Protein 3FPF (pdb70)

Secondary structure (DSSP, 8-state):
---HHHHHHHHHHHHHGGGTT-GGG--TTTTHHHHHHHHHHHT-TTS-HHHHHHHHH-GGGHHHHHHHHHHHHHHHHHHHHHHHHHHHH-SSHHHHHHTSTTHHHHHHHHHHHHHHTT--TT-EEEEE---SS-HHHHHHHHTT--EEEEEESSHHHHHHHHHHHHHHT--SEEEEES-GGGGGG---SEEEE-TT-S-HHHHHHHHHHH--TT-EEEEEE--GGGGGSSPPPPTGGGTTEEEEEEE---TT---EEEEEEE--/---HHHHHHHHHHHHHHHHHHH-SS--HHHHHHHHHHHHHHHT-TTS-HHHHHHHHS-GGGHHHHHHHHHHHHHHHHHHHHHHHHHHHH-SSHHHHHHTSTTHHHHHHHHHHHHHHTT--TT-EEEEE---SS-HHHHHHHHTT--EEEEEESSHHHHHHHHHHHHHTT--SEEEEES-GGGGGG---SEEEE-TT-S-HHHHHHHHHHH--TT-EEEEEE--GGGGGSSPPPPTGGGTTEEEEEEE---TT---EEEEEEE--

Radius of gyration: 27.32 Å; Cα contacts (8 Å, |Δi|>4): 918; chains: 2; bounding box: 69×38×73 Å

GO terms:
  GO:0042802 identical protein binding (F, IPI)

Foldseek 3Di:
DDDPVLVLLVVLLVVLVVCPPPLLVDDQVVCVVSVVSLLVQLAPPVFDQVNLCVRCVDPVCVSSLVSQQVNQVSSVQVLLQVLLVVLLPDPQNVVSVCVRPCNVLLVVVLVLVCVVLVQAAAFEEEEFAQFLANVSLQCCCVPHNYQYEYEHQDVVSQVSNVSNCVSNVGPRYHYDHRHLLVCQPPDGQEYEYEQPRDDLQVNLVSVLVRDAQRRKYKYKAAGGNLCSHHPGQDPNSNPQKDWDDWDDDHDSHRIIMTIIGGDD/DDDPVLVVLVVLLVVLVVVVVPDPQDDLVVCVVSVVSLLVQLAPPVFDQVNQCVRCVPPVCVSSLVSQQVVLVNSVQVLLQVLLVVLLPDPCNVVSVCVRVCNVLLVVVLVLVCVVQVQAAAFEEEEFAQHLANVNLQCCCPPRNYQYEYEHADVVSLVSNVSSCVSVVGPRYHYHHRHLLCLLVDDGQEYEYEQPRDDLQVNQVSVLVRDAQRRKYKYKFATGNLCSHHPGRDPNSNPQKDWDDWDDDHDSHGIIMTIIGGDD

Sequence (528 aa):
SCYIYWDKIKRIASRLEGMNYHFDEMDTSGVMPLLDEIEEIAHDSTIDFESAKHILDDAEMNHALSLIRKFYVNLGMKLEMEKAQEVIESDSPWETLRSFYFYPRYLELLKNEAALGRFRRGERAVFIGGGPLPLTGILLSHVYGMRVNVVEIEPDIAELSRKVIEGLGVDGVNVITGDETVIDGLEFDVLMVAALAEPKRRVFRNIHRYVDTETRIIYRTYTGMRAILYAPVSDDDITGFRRAGVVLPSGKVNNTSVLVFKCPSCYIYWDKIKRIASRLEGMNYHFDEMDTSGVMPLLDEIEEIAHDSTIDFESAKHILDDAEMNHALSLIRKFYVNLGMKLEMEKAQEVIESDSPWETLRSFYFYPRYLELLKNEAALGRFRRGERAVFIGGGPLPLTGILLSHVYGMRVNVVEIEPDIAELSRKVIEGLGVDGVNVITGDETVIDGLEFDVLMVAALAEPKRRVFRNIHRYVDTETRIIYRTYTGMRAILYAPVSDDDITGFRRAGVVLPSGKVNNTSVLVFKCP

CATH classification: 3.40.50.150

Structure (mmCIF, N/CA/C/O backbone):
data_3FPF
#
_entry.id   3FPF
#
_cell.length_a   64.410
_cell.length_b   68.740
_cell.length_c   146.300
_cell.angle_alpha   90.000
_cell.angle_beta   90.000
_cell.angle_gamma   90.000
#
_symmetry.space_group_name_H-M   'P 21 21 21'
#
loop_
_entity.id
_entity.type
_entity.pdbx_description
1 polymer 'Putative uncharacterized protein'
2 non-polymer 'N-[(3S)-3-{[(3S)-3-amino-3-carboxypropyl]amino}-3-carboxypropyl]-L-glutamic acid'
3 non-polymer "5'-DEOXY-5'-METHYLTHIOADENOSINE"
4 non-polymer 'BROMIDE ION'
5 water water
#
loop_
_atom_site.group_PDB
_atom_site.id
_atom_site.type_symbol
_atom_site.label_atom_id
_atom_site.label_alt_id
_atom_site.label_comp_id
_atom_site.label_asym_id
_atom_site.label_entity_id
_atom_site.label_seq_id
_atom_site.pdbx_PDB_ins_code
_atom_site.Cartn_x
_atom_site.Cartn_y
_atom_site.Cartn_z
_atom_site.occupancy
_atom_site.B_iso_or_equiv
_atom_site.auth_seq_id
_atom_site.auth_comp_id
_atom_site.auth_asym_id
_atom_site.auth_atom_id
_atom_site.pdbx_PDB_model_num
ATOM 1 N N . SER A 1 2 ? -26.159 -6.040 26.777 1.00 27.23 2 SER A N 1
ATOM 2 C CA . SER A 1 2 ? -26.670 -4.651 26.483 1.00 25.60 2 SER A CA 1
ATOM 3 C C . SER A 1 2 ? -28.185 -4.350 26.589 1.00 24.21 2 SER A C 1
ATOM 4 O O . SER A 1 2 ? -29.000 -5.211 26.927 1.00 2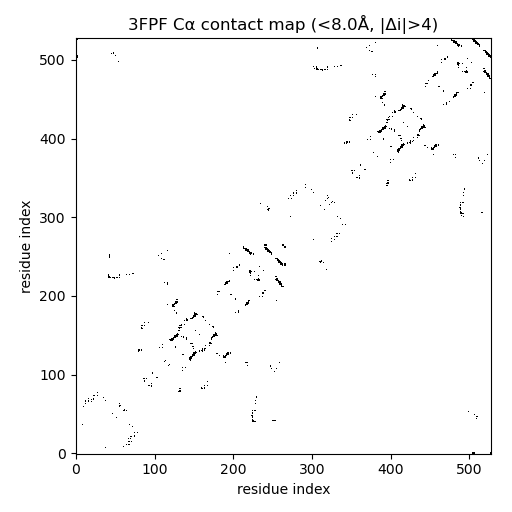3.87 2 SER A O 1
ATOM 7 N N . CYS A 1 3 ? -28.515 -3.090 26.300 1.00 22.17 3 CYS A N 1
ATOM 8 C CA . CYS A 1 3 ? -29.773 -2.469 26.685 1.00 20.66 3 CYS A CA 1
ATOM 9 C C . CYS A 1 3 ? -30.046 -1.218 25.833 1.00 19.42 3 CYS A C 1
ATOM 10 O O . CYS A 1 3 ? -30.434 -0.165 26.345 1.00 19.33 3 CYS A O 1
ATOM 13 N N . TYR A 1 4 ? -29.872 -1.350 24.520 1.00 17.98 4 TYR A N 1
ATOM 14 C CA . TYR A 1 4 ? -30.121 -0.253 23.589 1.00 17.58 4 TYR A CA 1
ATOM 15 C C . TYR A 1 4 ? -31.621 0.003 23.404 1.00 17.52 4 TYR A C 1
ATOM 16 O O . TYR A 1 4 ? -32.413 -0.939 23.256 1.00 17.40 4 TYR A O 1
ATOM 25 N N . ILE A 1 5 ? -32.013 1.271 23.428 1.00 17.72 5 ILE A N 1
ATOM 26 C CA . ILE A 1 5 ? -33.427 1.615 23.239 1.00 18.58 5 ILE A CA 1
ATOM 27 C C . ILE A 1 5 ? -33.969 1.135 21.894 1.00 18.58 5 ILE A C 1
ATOM 28 O O . ILE A 1 5 ? -35.171 0.817 21.772 1.00 19.38 5 ILE A O 1
ATOM 33 N N . TYR A 1 6 ? -33.095 1.080 20.888 1.00 17.49 6 TYR A N 1
ATOM 34 C CA . TYR A 1 6 ? -33.495 0.678 19.543 1.00 18.49 6 TYR A CA 1
ATOM 35 C C . TYR A 1 6 ? -33.894 -0.783 19.452 1.00 17.48 6 TYR A C 1
ATOM 36 O O . TYR A 1 6 ? -34.574 -1.172 18.517 1.00 17.10 6 TYR A O 1
ATOM 45 N N . TRP A 1 7 ? -33.417 -1.601 20.386 1.00 17.30 7 TRP A N 1
ATOM 46 C CA . TRP A 1 7 ? -33.761 -3.025 20.369 1.00 17.66 7 TRP A CA 1
ATOM 47 C C . TRP A 1 7 ? -35.278 -3.176 20.402 1.00 17.06 7 TRP A C 1
ATOM 48 O O . TRP A 1 7 ? -35.866 -3.824 19.514 1.00 16.13 7 TRP A O 1
ATOM 59 N N . ASP A 1 8 ? -35.903 -2.585 21.422 1.00 16.73 8 ASP A N 1
ATOM 60 C CA . ASP A 1 8 ? -37.353 -2.679 21.592 1.00 17.41 8 ASP A CA 1
ATOM 61 C C . ASP A 1 8 ? -38.103 -2.017 20.441 1.00 16.42 8 ASP A C 1
ATOM 62 O O . ASP A 1 8 ? -39.133 -2.528 19.987 1.00 16.65 8 ASP A O 1
ATOM 67 N N . LYS A 1 9 ? -37.598 -0.874 19.972 1.00 15.15 9 LYS A N 1
ATOM 68 C CA . LYS A 1 9 ? -38.228 -0.158 18.864 1.00 14.96 9 LYS A CA 1
ATOM 69 C C . LYS A 1 9 ? -38.308 -1.045 17.632 1.00 14.25 9 LYS A C 1
ATOM 70 O O . LYS A 1 9 ? -39.345 -1.083 16.940 1.00 13.85 9 LYS A O 1
ATOM 76 N N . ILE A 1 10 ? -37.216 -1.756 17.364 1.00 13.34 10 ILE A N 1
ATOM 77 C CA . ILE A 1 10 ? -37.171 -2.666 16.222 1.00 13.03 10 ILE A CA 1
ATOM 78 C C . ILE A 1 10 ? -38.141 -3.831 16.418 1.00 13.25 10 ILE A C 1
ATOM 79 O O . ILE A 1 10 ? -38.858 -4.205 15.482 1.00 12.72 10 ILE A O 1
ATOM 84 N N . LYS A 1 11 ? -38.156 -4.399 17.622 1.00 13.33 11 LYS A N 1
ATOM 85 C CA . LYS A 1 11 ? -39.070 -5.501 17.920 1.00 14.11 11 LYS A CA 1
ATOM 86 C C . LYS A 1 11 ? -40.520 -5.064 17.723 1.00 13.62 11 LYS A C 1
ATOM 87 O O . LYS A 1 11 ? -41.317 -5.824 17.178 1.00 13.55 11 LYS A O 1
ATOM 93 N N . ARG A 1 12 ? -40.845 -3.835 18.136 1.00 13.30 12 ARG A N 1
ATOM 94 C CA . ARG A 1 12 ? -42.206 -3.300 17.991 1.00 13.15 12 ARG A CA 1
ATOM 95 C C . ARG A 1 12 ? -42.596 -3.116 16.523 1.00 12.88 12 ARG A C 1
ATOM 96 O O . ARG A 1 12 ? -43.665 -3.553 16.089 1.00 13.14 12 ARG A O 1
ATOM 104 N N . ILE A 1 13 ? -41.711 -2.511 15.735 1.00 12.47 13 ILE A N 1
ATOM 105 C CA . ILE A 1 13 ? -41.969 -2.397 14.312 1.00 12.67 13 ILE A CA 1
ATOM 106 C C . ILE A 1 13 ? -42.219 -3.773 13.714 1.00 12.72 13 ILE A C 1
ATOM 107 O O . ILE A 1 13 ? -43.212 -3.973 13.006 1.00 13.04 13 ILE A O 1
ATOM 112 N N . ALA A 1 14 ? -41.322 -4.715 14.018 1.00 12.51 14 ALA A N 1
ATOM 113 C CA . ALA A 1 14 ? -41.405 -6.086 13.510 1.00 13.02 14 ALA A CA 1
ATOM 114 C C . ALA A 1 14 ? -42.737 -6.761 13.845 1.00 12.52 14 ALA A C 1
ATOM 115 O O . ALA A 1 14 ? -43.295 -7.479 13.007 1.00 12.65 14 ALA A O 1
ATOM 117 N N . SER A 1 15 ? -43.264 -6.497 15.045 1.00 12.09 15 SER A N 1
ATOM 118 C CA . SER A 1 15 ? -44.534 -7.118 15.464 1.00 11.97 15 SER A CA 1
ATOM 119 C C . SER A 1 15 ? -45.670 -6.654 14.576 1.00 12.13 15 SER A C 1
ATOM 120 O O . SER A 1 15 ? -46.629 -7.398 14.393 1.00 12.73 15 SER A O 1
ATOM 123 N N . ARG A 1 16 ? -45.538 -5.452 13.989 1.00 11.43 16 ARG A N 1
ATOM 124 C CA . ARG A 1 16 ? -46.580 -4.919 13.112 1.00 11.95 16 ARG A CA 1
ATOM 125 C C . ARG A 1 16 ? -46.341 -5.308 11.650 1.00 12.46 16 ARG A C 1
ATOM 126 O O . ARG A 1 16 ? -47.181 -5.049 10.795 1.00 12.79 16 ARG A O 1
ATOM 134 N N . LEU A 1 17 ? -45.200 -5.956 11.383 1.00 12.13 17 LEU A N 1
ATOM 135 C CA . LEU A 1 17 ? -44.939 -6.581 10.078 1.00 12.17 17 LEU A CA 1
ATOM 136 C C . LEU A 1 17 ? -45.275 -8.085 10.034 1.00 12.04 17 LEU A C 1
ATOM 137 O O . LEU A 1 17 ? -45.449 -8.661 8.946 1.00 12.49 17 LEU A O 1
ATOM 142 N N . GLU A 1 18 ? -45.358 -8.717 11.206 1.00 12.61 18 GLU A N 1
ATOM 143 C CA . GLU A 1 18 ? -45.523 -10.182 11.292 1.00 13.33 18 GLU A CA 1
ATOM 144 C C . GLU A 1 18 ? -46.700 -10.688 10.437 1.00 14.46 18 GLU A C 1
ATOM 145 O O . GLU A 1 18 ? -46.574 -11.696 9.718 1.00 14.42 18 GLU A O 1
ATOM 151 N N . GLY A 1 19 ? -47.827 -9.978 10.522 1.00 15.13 19 GLY A N 1
ATOM 152 C CA . GLY A 1 19 ? -49.076 -10.384 9.868 1.00 17.61 19 GLY A CA 1
ATOM 153 C C . GLY A 1 19 ? -49.098 -10.153 8.365 1.00 19.61 19 GLY A C 1
ATOM 154 O O . GLY A 1 19 ? -50.122 -10.441 7.703 1.00 20.06 19 GLY A O 1
ATOM 155 N N . MET A 1 20 ? -47.984 -9.645 7.830 1.00 20.36 20 MET A N 1
ATOM 156 C CA . MET A 1 20 ? -47.743 -9.532 6.373 1.00 22.89 20 MET A CA 1
ATOM 157 C C . MET A 1 20 ? -46.707 -10.566 5.877 1.00 22.23 20 MET A C 1
ATOM 158 O O . MET A 1 20 ? -46.423 -10.659 4.678 1.00 22.52 20 MET A O 1
ATOM 163 N N . ASN A 1 21 ? -46.115 -11.339 6.788 1.00 21.76 21 ASN A N 1
ATOM 164 C CA . ASN A 1 21 ? -45.043 -12.259 6.370 1.00 22.14 21 ASN A CA 1
ATOM 165 C C . ASN A 1 21 ? -45.480 -13.191 5.241 1.00 22.82 21 ASN A C 1
ATOM 166 O O . ASN A 1 21 ? -46.626 -13.686 5.237 1.00 22.62 21 ASN A O 1
ATOM 171 N N . TYR A 1 22 ? -44.559 -13.407 4.296 1.00 23.43 22 TYR A N 1
ATOM 172 C CA . TYR A 1 22 ? -44.766 -14.255 3.110 1.00 23.73 22 TYR A CA 1
ATOM 173 C C . TYR A 1 22 ? -45.707 -13.630 2.086 1.00 24.54 22 TYR A C 1
ATOM 174 O O . TYR A 1 22 ? -45.979 -14.242 1.046 1.00 24.73 22 TYR A O 1
ATOM 183 N N . HIS A 1 23 ? -46.171 -12.410 2.362 1.00 24.54 23 HIS A N 1
ATOM 184 C CA . HIS A 1 23 ? -47.112 -11.710 1.474 1.00 25.02 23 HIS A CA 1
ATOM 185 C C . HIS A 1 23 ? -46.852 -10.224 1.359 1.00 24.56 23 HIS A C 1
ATOM 186 O O . HIS A 1 23 ? -47.771 -9.456 1.085 1.00 24.10 23 HIS A O 1
ATOM 193 N N . PHE A 1 24 ? -45.590 -9.831 1.559 1.00 24.05 24 PHE A N 1
ATOM 194 C CA . PHE A 1 24 ? -45.192 -8.423 1.469 1.00 23.92 24 PHE A CA 1
ATOM 195 C C . PHE A 1 24 ? -45.354 -7.857 0.067 1.00 25.12 24 PHE A C 1
ATOM 196 O O . PHE A 1 24 ? -45.480 -6.639 -0.094 1.00 24.96 24 PHE A O 1
ATOM 204 N N . ASP A 1 25 ? -45.342 -8.719 -0.949 1.00 26.64 25 ASP A N 1
ATOM 205 C CA . ASP A 1 25 ? -45.542 -8.242 -2.325 1.00 28.11 25 ASP A CA 1
ATOM 206 C C . ASP A 1 25 ? -46.976 -7.741 -2.576 1.00 28.66 25 ASP A C 1
ATOM 207 O O . ASP A 1 25 ? -47.238 -7.059 -3.574 1.00 28.31 25 ASP A O 1
ATOM 212 N N . GLU A 1 26 ? -47.883 -8.068 -1.654 1.00 29.30 26 GLU A N 1
ATOM 213 C CA . GLU A 1 26 ? -49.286 -7.637 -1.728 1.00 30.19 26 GLU A CA 1
ATOM 214 C C . GLU A 1 26 ? -49.535 -6.265 -1.092 1.00 30.52 26 GLU A C 1
ATOM 215 O O . GLU A 1 26 ? -50.665 -5.759 -1.119 1.00 30.52 26 GLU A O 1
ATOM 221 N N . MET A 1 27 ? -48.480 -5.648 -0.551 1.00 30.66 27 MET A N 1
ATOM 222 C CA . MET A 1 27 ? -48.607 -4.350 0.128 1.00 31.55 27 MET A CA 1
ATOM 223 C C . MET A 1 27 ? -49.146 -3.214 -0.740 1.00 30.69 27 MET A C 1
ATOM 224 O O . MET A 1 27 ? -48.923 -3.167 -1.947 1.00 30.67 27 MET A O 1
ATOM 229 N N . ASP A 1 28 ? -49.848 -2.296 -0.087 1.00 30.14 28 ASP A N 1
ATOM 230 C CA . ASP A 1 28 ? -50.243 -1.038 -0.691 1.00 29.38 28 ASP A CA 1
ATOM 231 C C . ASP A 1 28 ? -49.129 -0.020 -0.453 1.00 28.50 28 ASP A C 1
ATOM 232 O O . ASP A 1 28 ? -48.837 0.345 0.687 1.00 27.40 28 ASP A O 1
ATOM 237 N N . THR A 1 29 ? -48.514 0.427 -1.543 1.00 27.46 29 THR A N 1
ATOM 238 C CA . THR A 1 29 ? -47.325 1.275 -1.506 1.00 27.01 29 THR A CA 1
ATOM 239 C C . THR A 1 29 ? -47.485 2.602 -0.731 1.00 26.37 29 THR A C 1
ATOM 240 O O . THR A 1 29 ? -46.705 2.911 0.173 1.00 25.70 29 THR A O 1
ATOM 244 N N . SER A 1 30 ? -48.496 3.382 -1.081 1.00 25.49 30 SER A N 1
ATOM 245 C CA . SER A 1 30 ? -48.744 4.627 -0.380 1.00 25.19 30 SER A CA 1
ATOM 246 C C . SER A 1 30 ? -49.014 4.370 1.119 1.00 24.07 30 SER A C 1
ATOM 247 O O . SER A 1 30 ? -48.481 5.072 1.989 1.00 23.67 30 SER A O 1
ATOM 250 N N . GLY A 1 31 ? -49.813 3.341 1.393 1.00 22.91 31 GLY A N 1
ATOM 251 C CA . GLY A 1 31 ? -50.251 2.998 2.757 1.00 21.95 31 GLY A CA 1
ATOM 252 C C . GLY A 1 31 ? -49.162 2.578 3.720 1.00 20.77 31 GLY A C 1
ATOM 253 O O . GLY A 1 31 ? -49.290 2.768 4.943 1.00 20.78 31 GLY A O 1
ATOM 254 N N . VAL A 1 32 ? -48.091 1.992 3.191 1.00 19.28 32 VAL A N 1
ATOM 255 C CA . VAL A 1 32 ? -47.020 1.505 4.057 1.00 18.33 32 VAL A CA 1
ATOM 256 C C . VAL A 1 32 ? -45.818 2.454 4.149 1.00 17.26 32 VAL A C 1
ATOM 257 O O . VAL A 1 32 ? -44.821 2.138 4.791 1.00 17.59 32 VAL A O 1
ATOM 261 N N . MET A 1 33 ? -45.914 3.626 3.523 1.00 17.43 33 MET A N 1
ATOM 262 C CA . MET A 1 33 ? -44.825 4.587 3.626 1.00 17.08 33 MET A CA 1
ATOM 263 C C . MET A 1 33 ? -44.478 4.958 5.075 1.00 16.79 33 MET A C 1
ATOM 264 O O . MET A 1 33 ? -43.295 5.066 5.402 1.00 16.85 33 MET A O 1
ATOM 269 N N . PRO A 1 34 ? -45.499 5.168 5.946 1.00 17.04 34 PRO A N 1
ATOM 270 C CA . PRO A 1 34 ? -45.163 5.422 7.356 1.00 17.31 34 PRO A CA 1
ATOM 271 C C . PRO A 1 34 ? -44.302 4.342 8.027 1.00 16.42 34 PRO A C 1
ATOM 272 O O . PRO A 1 34 ? -43.470 4.660 8.888 1.00 15.91 34 PRO A O 1
ATOM 276 N N . LEU A 1 35 ? -44.506 3.081 7.650 1.00 15.66 35 LEU A N 1
ATOM 277 C CA . LEU A 1 35 ? -43.658 2.000 8.157 1.00 15.73 35 LEU A CA 1
ATOM 278 C C . LEU A 1 35 ? -42.210 2.148 7.698 1.00 14.99 35 LEU A C 1
ATOM 279 O O . LEU A 1 35 ? -41.281 1.965 8.475 1.00 14.34 35 LEU A O 1
ATOM 284 N N . LEU A 1 36 ? -42.016 2.496 6.425 1.00 15.21 36 LEU A N 1
ATOM 285 C CA . LEU A 1 36 ? -40.674 2.767 5.953 1.00 15.42 36 LEU A CA 1
ATOM 286 C C . LEU A 1 36 ? -40.027 3.901 6.761 1.00 15.62 36 LEU A C 1
ATOM 287 O O . LEU A 1 36 ? -38.852 3.818 7.134 1.00 14.56 36 LEU A O 1
ATOM 292 N N . ASP A 1 37 ? -40.799 4.949 7.056 1.00 16.09 37 ASP A N 1
ATOM 293 C CA . ASP A 1 37 ? -40.295 6.065 7.852 1.00 16.30 37 ASP A CA 1
ATOM 294 C C . ASP A 1 37 ? -39.845 5.607 9.230 1.00 15.44 37 ASP A C 1
ATOM 295 O O . ASP A 1 37 ? -38.813 6.048 9.711 1.00 15.55 37 ASP A O 1
ATOM 300 N N . GLU A 1 38 ? -40.610 4.704 9.851 1.00 15.45 38 GLU A N 1
ATOM 301 C CA . GLU A 1 38 ? -40.264 4.179 11.180 1.00 15.02 38 GLU A CA 1
ATOM 302 C C . GLU A 1 38 ? -38.928 3.459 11.132 1.00 14.64 38 GLU A C 1
ATOM 303 O O . GLU A 1 38 ? -38.073 3.632 11.990 1.00 14.91 38 GLU A O 1
ATOM 309 N N . ILE A 1 39 ? -38.767 2.637 10.102 1.00 14.52 39 ILE A N 1
ATOM 310 C CA . ILE A 1 39 ? -37.567 1.828 9.939 1.00 14.93 39 ILE A CA 1
ATOM 311 C C . ILE A 1 39 ? -36.381 2.733 9.647 1.00 14.87 39 ILE A C 1
ATOM 312 O O . ILE A 1 39 ? -35.334 2.621 10.286 1.00 15.08 39 ILE A O 1
ATOM 317 N N . GLU A 1 40 ? -36.570 3.658 8.710 1.00 15.74 40 GLU A N 1
ATOM 318 C CA . GLU A 1 40 ? -35.505 4.604 8.356 1.00 16.45 40 GLU A CA 1
ATOM 319 C C . GLU A 1 40 ? -35.096 5.570 9.478 1.00 17.12 40 GLU A C 1
ATOM 320 O O . GLU A 1 40 ? -33.934 5.961 9.551 1.00 17.13 40 GLU A O 1
ATOM 326 N N . GLU A 1 41 ? -36.018 5.912 10.374 1.00 17.76 41 GLU A N 1
ATOM 327 C CA . GLU A 1 41 ? -35.650 6.717 11.537 1.00 18.95 41 GLU A CA 1
ATOM 328 C C . GLU A 1 41 ? -34.531 6.058 12.347 1.00 18.76 41 GLU A C 1
ATOM 329 O O . GLU A 1 41 ? -33.625 6.728 12.865 1.00 20.16 41 GLU A O 1
ATOM 335 N N . ILE A 1 42 ? -34.594 4.735 12.451 1.00 17.15 42 ILE A N 1
ATOM 336 C CA . ILE A 1 42 ? -33.573 3.975 13.134 1.00 16.60 42 ILE A CA 1
ATOM 337 C C . ILE A 1 42 ? -32.345 3.813 12.248 1.00 16.26 42 ILE A C 1
ATOM 338 O O . ILE A 1 42 ? -31.234 4.126 12.670 1.00 15.97 42 ILE A O 1
ATOM 343 N N . ALA A 1 43 ? -32.550 3.323 11.024 1.00 16.06 43 ALA A N 1
ATOM 344 C CA . ALA A 1 43 ? -31.445 3.128 10.081 1.00 16.10 43 ALA A CA 1
ATOM 345 C C . ALA A 1 43 ? -30.532 4.350 9.954 1.00 16.05 43 ALA A C 1
ATOM 346 O O . ALA A 1 43 ? -29.305 4.212 9.926 1.00 16.82 43 ALA A O 1
ATOM 348 N N . HIS A 1 44 ? -31.158 5.527 9.862 1.00 16.56 44 HIS A N 1
ATOM 349 C CA . HIS A 1 44 ? -30.491 6.798 9.578 1.00 17.38 44 HIS A CA 1
ATOM 350 C C . HIS A 1 44 ? -30.001 7.551 10.818 1.00 18.51 44 HIS A C 1
ATOM 351 O O . HIS A 1 44 ? -29.427 8.630 10.691 1.00 19.30 44 HIS A O 1
ATOM 358 N N . ASP A 1 45 ? -30.234 6.997 12.003 1.00 19.29 45 ASP A N 1
ATOM 359 C CA . ASP A 1 45 ? -29.814 7.653 13.241 1.00 20.59 45 ASP A CA 1
ATOM 360 C C . ASP A 1 45 ? -28.287 7.678 13.377 1.00 20.64 45 ASP A C 1
ATOM 361 O O . ASP A 1 45 ? -27.667 6.677 13.674 1.00 20.60 45 ASP A O 1
ATOM 366 N N . SER A 1 46 ? -27.685 8.850 13.178 1.00 22.10 46 SER A N 1
ATOM 367 C CA . SER A 1 46 ? -26.226 8.964 13.192 1.00 22.90 46 SER A CA 1
ATOM 368 C C . SER A 1 46 ? -25.565 8.785 14.574 1.00 23.28 46 SER A C 1
ATOM 369 O O . SER A 1 46 ? -24.352 8.633 14.661 1.00 23.58 46 SER A O 1
ATOM 372 N N . THR A 1 47 ? -26.356 8.780 15.648 1.00 23.65 47 THR A N 1
ATOM 373 C CA . THR A 1 47 ? -25.801 8.481 16.978 1.00 23.73 47 THR A CA 1
ATOM 374 C C . THR A 1 47 ? -25.539 6.977 17.202 1.00 23.36 47 THR A C 1
ATOM 375 O O . THR A 1 47 ? -24.898 6.593 18.174 1.00 23.61 47 THR A O 1
ATOM 379 N N . ILE A 1 48 ? -26.027 6.120 16.305 1.00 22.59 48 ILE A N 1
ATOM 380 C CA . ILE A 1 48 ? -25.782 4.684 16.445 1.00 21.73 48 ILE A CA 1
ATOM 381 C C . ILE A 1 48 ? -24.447 4.326 15.797 1.00 21.60 48 ILE A C 1
ATOM 382 O O . ILE A 1 48 ? -24.313 4.366 14.571 1.00 21.76 48 ILE A O 1
ATOM 387 N N . ASP A 1 49 ? -23.454 3.992 16.614 1.00 20.76 49 ASP A N 1
ATOM 388 C CA . ASP A 1 49 ? -22.140 3.609 16.077 1.00 20.32 49 ASP A CA 1
ATOM 389 C C . ASP A 1 49 ? -22.207 2.239 15.408 1.00 19.46 49 ASP A C 1
ATOM 390 O O . ASP A 1 49 ? -23.145 1.470 15.648 1.00 18.08 49 ASP A O 1
ATOM 395 N N . PHE A 1 50 ? -21.223 1.936 14.561 1.00 19.64 50 PHE A N 1
ATOM 396 C CA . PHE A 1 50 ? -21.247 0.691 13.799 1.00 19.14 50 PHE A CA 1
ATOM 397 C C . PHE A 1 50 ? -21.137 -0.554 14.688 1.00 19.72 50 PHE A C 1
ATOM 398 O O . PHE A 1 50 ? -21.780 -1.576 14.399 1.00 19.91 50 PHE A O 1
ATOM 406 N N . GLU A 1 51 ? -20.350 -0.463 15.765 1.00 19.40 51 GLU A N 1
ATOM 407 C CA . GLU A 1 51 ? -20.253 -1.549 16.735 1.00 19.82 51 GLU A CA 1
ATOM 408 C C . GLU A 1 51 ? -21.602 -1.831 17.431 1.00 18.47 51 GLU A C 1
ATOM 409 O O . GLU A 1 51 ? -21.977 -2.987 17.594 1.00 18.70 51 GLU A O 1
ATOM 415 N N . SER A 1 52 ? -22.323 -0.779 17.822 1.00 18.51 52 SER A N 1
ATOM 416 C CA . SER A 1 52 ? -23.643 -0.949 18.448 1.00 17.79 52 SER A CA 1
ATOM 417 C C . SER A 1 52 ? -24.639 -1.544 17.457 1.00 18.02 52 SER A C 1
ATOM 418 O O . SER A 1 52 ? -25.456 -2.377 17.821 1.00 17.27 52 SER A O 1
ATOM 421 N N . ALA A 1 53 ? -24.565 -1.095 16.207 1.00 17.99 53 ALA A N 1
ATOM 422 C CA . ALA A 1 53 ? -25.464 -1.618 15.174 1.00 17.72 53 ALA A CA 1
ATOM 423 C C . ALA A 1 53 ? -25.252 -3.117 15.004 1.00 18.02 53 ALA A C 1
ATOM 424 O O . ALA A 1 53 ? -26.212 -3.903 14.961 1.00 17.58 53 ALA A O 1
ATOM 426 N N . LYS A 1 54 ? -23.985 -3.505 14.911 1.00 18.80 54 LYS A N 1
ATOM 427 C CA . LYS A 1 54 ? -23.607 -4.900 14.745 1.00 19.97 54 LYS A CA 1
ATOM 428 C C . LYS A 1 54 ? -24.089 -5.733 15.934 1.00 19.58 54 LYS A C 1
ATOM 429 O O . LYS A 1 54 ? -24.610 -6.846 15.750 1.00 19.93 54 LYS A O 1
ATOM 435 N N . HIS A 1 55 ? -23.927 -5.188 17.142 1.00 19.04 55 HIS A N 1
ATOM 436 C CA . HIS A 1 55 ? -24.408 -5.850 18.365 1.00 19.35 55 HIS A CA 1
ATOM 437 C C . HIS A 1 55 ? -25.880 -6.236 18.237 1.00 19.70 55 HIS A C 1
ATOM 438 O O . HIS A 1 55 ? -26.265 -7.354 18.561 1.00 18.75 55 HIS A O 1
ATOM 445 N N . ILE A 1 56 ? -26.693 -5.291 17.774 1.00 20.09 56 ILE A N 1
ATOM 446 C CA . ILE A 1 56 ? -28.133 -5.519 17.658 1.00 21.45 56 ILE A CA 1
ATOM 447 C C . ILE A 1 56 ? -28.437 -6.495 16.525 1.00 21.75 56 ILE A C 1
ATOM 448 O O . ILE A 1 56 ? -29.174 -7.480 16.712 1.00 21.79 56 ILE A O 1
ATOM 453 N N . LEU A 1 57 ? -27.866 -6.236 15.353 1.00 21.97 57 LEU A N 1
ATOM 454 C CA . LEU A 1 57 ? -28.334 -6.915 14.140 1.00 22.90 57 LEU A CA 1
ATOM 455 C C . LEU A 1 57 ? -27.825 -8.357 14.028 1.00 23.62 57 LEU A C 1
ATOM 456 O O . LEU A 1 57 ? -28.460 -9.191 13.366 1.00 23.60 57 LEU A O 1
ATOM 461 N N . ASP A 1 58 ? -26.730 -8.657 14.729 1.00 23.34 58 ASP A N 1
ATOM 462 C CA . ASP A 1 58 ? -26.145 -10.005 14.760 1.00 24.33 58 ASP A CA 1
ATOM 463 C C . ASP A 1 58 ? -26.679 -10.904 15.878 1.00 23.31 58 ASP A C 1
ATOM 464 O 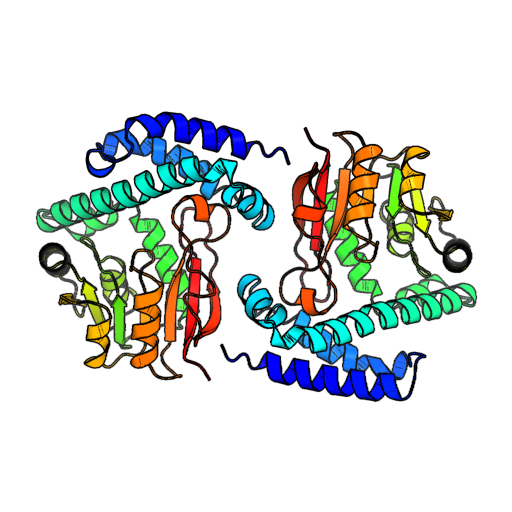O . ASP A 1 58 ? -26.454 -12.127 15.851 1.00 23.98 58 ASP A O 1
ATOM 469 N N . ASP A 1 59 ? -27.372 -10.315 16.850 1.00 22.53 59 ASP A N 1
ATOM 470 C CA . ASP A 1 59 ? -27.986 -11.068 17.946 1.00 22.05 59 ASP A CA 1
ATOM 471 C C . ASP A 1 59 ? -28.992 -12.095 17.419 1.00 21.72 59 ASP A C 1
ATOM 472 O O . ASP A 1 59 ? -29.901 -11.761 16.649 1.00 20.61 59 ASP A O 1
ATOM 477 N N . ALA A 1 60 ? -28.837 -13.347 17.841 1.00 21.22 60 ALA A N 1
ATOM 478 C CA . ALA A 1 60 ? -29.726 -14.411 17.375 1.00 21.45 60 ALA A CA 1
ATOM 479 C C . ALA A 1 60 ? -31.204 -14.087 17.593 1.00 20.95 60 ALA A C 1
ATOM 480 O O . ALA A 1 60 ? -32.040 -14.462 16.773 1.00 21.41 60 ALA A O 1
ATOM 482 N N . GLU A 1 61 ? -31.517 -13.405 18.702 1.00 20.42 61 GLU A N 1
ATOM 483 C CA . GLU A 1 61 ? -32.892 -13.056 19.074 1.00 20.98 61 GLU A CA 1
ATOM 484 C C . GLU A 1 61 ? -33.522 -11.997 18.159 1.00 19.31 61 GLU A C 1
ATOM 485 O O . GLU A 1 61 ? -34.732 -11.745 18.229 1.00 18.73 61 GLU A O 1
ATOM 491 N N . MET A 1 62 ? -32.687 -11.374 17.330 1.00 17.61 62 MET A N 1
ATOM 492 C CA . MET A 1 62 ? -33.116 -10.348 16.381 1.00 17.50 62 MET A CA 1
ATOM 493 C C . MET A 1 62 ? -33.326 -10.934 14.980 1.00 17.07 62 MET A C 1
ATOM 494 O O . MET A 1 62 ? -33.748 -10.235 14.061 1.00 15.88 62 MET A O 1
ATOM 499 N N . ASN A 1 63 ? -33.038 -12.222 14.800 1.00 16.34 63 ASN A N 1
ATOM 500 C CA . ASN A 1 63 ? -33.053 -12.775 13.460 1.00 16.38 63 ASN A CA 1
ATOM 501 C C . ASN A 1 63 ? -34.408 -12.716 12.746 1.00 15.51 63 ASN A C 1
ATOM 502 O O . ASN A 1 63 ? -34.489 -12.385 11.555 1.00 15.89 63 ASN A O 1
ATOM 507 N N . HIS A 1 64 ? -35.468 -13.041 13.467 1.00 15.15 64 HIS A N 1
ATOM 508 C CA . HIS A 1 64 ? -36.793 -13.047 12.833 1.00 15.03 64 HIS A CA 1
ATOM 509 C C . HIS A 1 64 ? -37.248 -11.635 12.498 1.00 14.10 64 HIS A C 1
ATOM 510 O O . HIS A 1 64 ? -37.878 -11.398 11.454 1.00 14.24 64 HIS A O 1
ATOM 517 N N . ALA A 1 65 ? -36.933 -10.703 13.386 1.00 13.78 65 ALA A N 1
ATOM 518 C CA . ALA A 1 65 ? -37.306 -9.293 13.196 1.00 14.01 65 ALA A CA 1
ATOM 519 C C . ALA A 1 65 ? -36.579 -8.715 11.994 1.00 14.58 65 ALA A C 1
ATOM 520 O O . ALA A 1 65 ? -37.175 -8.016 11.150 1.00 14.16 65 ALA A O 1
ATOM 522 N N . LEU A 1 66 ? -35.285 -9.002 11.920 1.00 14.43 66 LEU A N 1
ATOM 523 C CA . LEU A 1 66 ? -34.478 -8.571 10.784 1.00 15.96 66 LEU A CA 1
ATOM 524 C C . LEU A 1 66 ? -35.050 -9.129 9.480 1.00 15.22 66 LEU A C 1
ATOM 525 O O . LEU A 1 66 ? -35.139 -8.432 8.477 1.00 16.01 66 LEU A O 1
ATOM 530 N N . SER A 1 67 ? -35.455 -10.393 9.495 1.00 15.17 67 SER A N 1
ATOM 531 C CA . SER A 1 67 ? -36.037 -11.012 8.307 1.00 15.52 67 SER A CA 1
ATOM 532 C C . SER A 1 67 ? -37.332 -10.321 7.856 1.00 14.61 67 SER A C 1
ATOM 533 O O . SER A 1 67 ? -37.559 -10.144 6.666 1.00 15.18 67 SER A O 1
ATOM 536 N N . LEU A 1 68 ? -38.159 -9.921 8.812 1.00 13.47 68 LEU A N 1
ATOM 537 C CA . LEU A 1 68 ? -39.413 -9.245 8.478 1.00 13.09 68 LEU A CA 1
ATOM 538 C C . LEU A 1 68 ? -39.145 -7.891 7.845 1.00 12.92 68 LEU A C 1
ATOM 539 O O . LEU A 1 68 ? -39.744 -7.524 6.834 1.00 13.20 68 LEU A O 1
ATOM 544 N N . ILE A 1 69 ? -38.221 -7.162 8.451 1.00 12.61 69 ILE A N 1
ATOM 545 C CA . ILE A 1 69 ? -37.883 -5.822 7.969 1.00 12.30 69 ILE A CA 1
ATOM 546 C C . ILE A 1 69 ? -37.234 -5.892 6.587 1.00 12.49 69 ILE A C 1
ATOM 547 O O . ILE A 1 69 ? -37.561 -5.099 5.709 1.00 12.99 69 ILE A O 1
ATOM 552 N N . ARG A 1 70 ? -36.352 -6.862 6.389 1.00 12.23 70 ARG A N 1
ATOM 553 C CA . ARG A 1 70 ? -35.698 -7.015 5.082 1.00 13.19 70 ARG A CA 1
ATOM 554 C C . ARG A 1 70 ? -36.703 -7.371 3.991 1.00 13.67 70 ARG A C 1
ATOM 555 O O . ARG A 1 70 ? -36.638 -6.815 2.892 1.00 14.08 70 ARG A O 1
ATOM 563 N N . LYS A 1 71 ? -37.639 -8.278 4.289 1.00 14.41 71 LYS A N 1
ATOM 564 C CA . LYS A 1 71 ? -38.682 -8.646 3.318 1.00 14.95 71 LYS A CA 1
ATOM 565 C C . LYS A 1 71 ? -39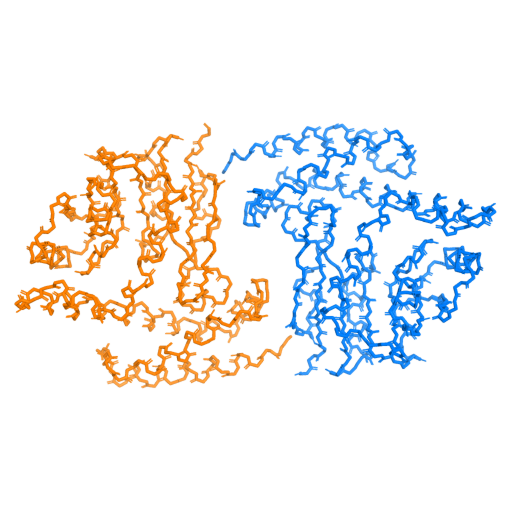.510 -7.410 2.961 1.00 14.51 71 LYS A C 1
ATOM 566 O O . LYS A 1 71 ? -39.792 -7.161 1.795 1.00 15.24 71 LYS A O 1
ATOM 572 N N . PHE A 1 72 ? -39.868 -6.625 3.968 1.00 14.40 72 PHE A N 1
ATOM 573 C CA . PHE A 1 72 ? -40.679 -5.425 3.750 1.00 14.28 72 PHE A CA 1
ATOM 574 C C . PHE A 1 72 ? -39.950 -4.476 2.801 1.00 14.59 72 PHE A C 1
ATOM 575 O O . PHE A 1 72 ? -40.523 -3.993 1.800 1.00 14.54 72 PHE A O 1
ATOM 583 N N . TYR A 1 73 ? -38.673 -4.252 3.099 1.00 14.62 73 TYR A N 1
ATOM 584 C CA . TYR A 1 73 ? -37.857 -3.273 2.382 1.00 14.93 73 TYR A CA 1
ATOM 585 C C . TYR A 1 73 ? -37.694 -3.623 0.917 1.00 15.46 73 TYR A C 1
ATOM 586 O O . TYR A 1 73 ? -37.857 -2.775 0.039 1.00 15.87 73 TYR A O 1
ATOM 595 N N . VAL A 1 74 ? -37.337 -4.866 0.643 1.00 15.60 74 VAL A N 1
ATOM 596 C CA . VAL A 1 74 ? -37.092 -5.250 -0.743 1.00 17.01 74 VAL A CA 1
ATOM 597 C C . VAL A 1 74 ? -38.394 -5.246 -1.558 1.00 16.76 74 VAL A C 1
ATOM 598 O O . VAL A 1 74 ? -38.404 -4.874 -2.742 1.00 17.46 74 VAL A O 1
ATOM 602 N N . ASN A 1 75 ? -39.501 -5.624 -0.919 1.00 16.32 75 ASN A N 1
ATOM 603 C CA . ASN A 1 75 ? -40.788 -5.605 -1.599 1.00 16.42 75 ASN A CA 1
ATOM 604 C C . ASN A 1 75 ? -41.330 -4.214 -1.860 1.00 15.87 75 ASN A C 1
ATOM 605 O O . ASN A 1 75 ? -41.848 -3.942 -2.948 1.00 15.56 75 ASN A O 1
ATOM 610 N N . LEU A 1 76 ? -41.200 -3.329 -0.875 1.00 15.86 76 LEU A N 1
ATOM 611 C CA . LEU A 1 76 ? -41.592 -1.927 -1.080 1.00 16.34 76 LEU A CA 1
ATOM 612 C C . LEU A 1 76 ? -40.744 -1.260 -2.177 1.00 16.25 76 LEU A C 1
ATOM 613 O O . LEU A 1 76 ? -41.293 -0.614 -3.071 1.00 15.71 76 LEU A O 1
ATOM 618 N N . GLY A 1 77 ? -39.427 -1.472 -2.144 1.00 15.97 77 GLY A N 1
ATOM 619 C CA . GLY A 1 77 ? -38.529 -0.920 -3.172 1.00 16.31 77 GLY A CA 1
ATOM 620 C C . GLY A 1 77 ? -38.933 -1.338 -4.579 1.00 16.58 77 GLY A C 1
ATOM 621 O O . GLY A 1 77 ? -39.070 -0.496 -5.476 1.00 16.46 77 GLY A O 1
ATOM 622 N N . MET A 1 78 ? -39.125 -2.644 -4.779 1.00 16.25 78 MET A N 1
ATOM 623 C CA . MET A 1 78 ? -39.522 -3.160 -6.097 1.00 16.49 78 MET A CA 1
ATOM 624 C C . MET A 1 78 ? -40.838 -2.540 -6.562 1.00 15.69 78 MET A C 1
ATOM 625 O O . MET A 1 78 ? -40.963 -2.152 -7.726 1.00 15.32 78 MET A O 1
ATOM 630 N N . LYS A 1 79 ? -41.810 -2.451 -5.656 1.00 15.24 79 LYS A N 1
ATOM 631 C CA . LYS A 1 79 ? -43.133 -1.960 -6.037 1.00 16.33 79 LYS A CA 1
ATOM 632 C C . LYS A 1 79 ? -43.064 -0.466 -6.382 1.00 15.48 79 LYS A C 1
ATOM 633 O O . LYS A 1 79 ? -43.660 -0.032 -7.364 1.00 14.68 79 LYS A O 1
ATOM 639 N N . LEU A 1 80 ? -42.312 0.302 -5.594 1.00 15.76 80 LEU A N 1
ATOM 640 C CA . LEU A 1 80 ? -42.079 1.727 -5.884 1.00 15.31 80 LEU A CA 1
ATOM 641 C C . LEU A 1 80 ? -41.457 1.941 -7.268 1.00 15.48 80 LEU A C 1
ATOM 642 O O . LEU A 1 80 ? -41.901 2.820 -8.026 1.00 14.56 80 LEU A O 1
ATOM 647 N N . GLU A 1 81 ? -40.463 1.115 -7.606 1.00 14.66 81 GLU A N 1
ATOM 648 C CA . GLU A 1 81 ? -39.841 1.181 -8.943 1.00 15.25 81 GLU A CA 1
ATOM 649 C C . GLU A 1 81 ? -40.795 0.825 -10.064 1.00 15.00 81 GLU A C 1
ATOM 650 O O . GLU A 1 81 ? -40.841 1.515 -11.091 1.00 15.38 81 GLU A O 1
ATOM 656 N N . MET A 1 82 ? -41.525 -0.286 -9.909 1.00 14.84 82 MET A N 1
ATOM 657 C CA . MET A 1 82 ? -42.468 -0.726 -10.928 1.00 15.57 82 MET A CA 1
ATOM 658 C C . MET A 1 82 ? -43.481 0.369 -11.193 1.00 15.76 82 MET A C 1
ATOM 659 O O . MET A 1 82 ? -43.753 0.707 -12.339 1.00 15.52 82 MET A O 1
ATOM 664 N N . GLU A 1 83 ? -44.040 0.910 -10.116 1.00 15.54 83 GLU A N 1
ATOM 665 C CA . GLU A 1 83 ? -45.055 1.952 -10.231 1.00 16.40 83 GLU A CA 1
ATOM 666 C C . GLU A 1 83 ? -44.503 3.198 -10.930 1.00 15.75 83 GLU A C 1
ATOM 667 O O . GLU A 1 83 ? -45.152 3.744 -11.831 1.00 16.03 83 GLU A O 1
ATOM 673 N N . LYS A 1 84 ? -43.303 3.621 -10.546 1.00 14.74 84 LYS A N 1
ATOM 674 C CA . LYS A 1 84 ? -42.738 4.834 -11.134 1.00 13.95 84 LYS A CA 1
ATOM 675 C C . LYS A 1 84 ? -42.372 4.603 -12.601 1.00 13.22 84 LYS A C 1
ATOM 676 O O . LYS A 1 84 ? -42.664 5.453 -13.456 1.00 11.98 84 LYS A O 1
ATOM 682 N N . ALA A 1 85 ? -41.782 3.440 -12.901 1.00 12.44 85 ALA A N 1
ATOM 683 C CA . ALA A 1 85 ? -41.478 3.082 -14.296 1.00 12.79 85 ALA A CA 1
ATOM 684 C C . ALA A 1 85 ? -42.718 3.257 -15.180 1.00 13.19 85 ALA A C 1
ATOM 685 O O . ALA A 1 85 ? -42.642 3.911 -16.217 1.00 13.36 85 ALA A O 1
ATOM 687 N N . GLN A 1 86 ? -43.850 2.673 -14.776 1.00 14.83 86 GLN A N 1
ATOM 688 C CA . GLN A 1 86 ? -45.069 2.781 -15.580 1.00 16.81 86 GLN A CA 1
ATOM 689 C C . GLN A 1 86 ? -45.572 4.217 -15.697 1.00 17.40 86 GLN A C 1
ATOM 690 O O . GLN A 1 86 ? -46.043 4.631 -16.773 1.00 16.63 86 GLN A O 1
ATOM 696 N N . GLU A 1 87 ? -45.468 4.966 -14.589 1.00 16.98 87 GLU A N 1
ATOM 697 C CA . GLU A 1 87 ? -45.845 6.374 -14.567 1.00 18.24 87 GLU A CA 1
ATOM 698 C C . GLU A 1 87 ? -45.002 7.176 -15.549 1.00 17.45 87 GLU A C 1
ATOM 699 O O . GLU A 1 87 ? -45.529 7.994 -16.291 1.00 17.36 87 GLU A O 1
ATOM 705 N N . VAL A 1 88 ? -43.695 6.928 -15.562 1.00 16.26 88 VAL A N 1
ATOM 706 C CA . VAL A 1 88 ? -42.799 7.638 -16.486 1.00 15.31 88 VAL A CA 1
ATOM 707 C C . VAL A 1 88 ? -43.141 7.357 -17.952 1.00 16.00 88 VAL A C 1
ATOM 708 O O . VAL A 1 88 ? -43.172 8.283 -18.760 1.00 16.56 88 VAL A O 1
ATOM 712 N N . ILE A 1 89 ? -43.372 6.085 -18.279 1.00 15.48 89 ILE A N 1
ATOM 713 C CA . ILE A 1 89 ? -43.726 5.651 -19.640 1.00 16.68 89 ILE A CA 1
ATOM 714 C C . ILE A 1 89 ? -45.031 6.313 -20.125 1.00 17.81 89 ILE A C 1
ATOM 715 O O . ILE A 1 89 ? -45.170 6.636 -21.315 1.00 17.73 89 ILE A O 1
ATOM 720 N N . GLU A 1 90 ? -45.979 6.521 -19.214 1.00 18.38 90 GLU A N 1
ATOM 721 C CA . GLU A 1 90 ? -47.279 7.110 -19.595 1.00 19.84 90 GLU A CA 1
ATOM 722 C C . GLU A 1 90 ? -47.318 8.638 -19.519 1.00 20.10 90 GLU A C 1
ATOM 723 O O . GLU A 1 90 ? -48.304 9.256 -19.944 1.00 20.21 90 GLU A O 1
ATOM 729 N N . SER A 1 91 ? -46.255 9.245 -19.000 1.00 19.74 91 SER A N 1
ATOM 730 C CA . SER A 1 91 ? -46.253 10.683 -18.743 1.00 19.88 91 SER A CA 1
ATOM 731 C C . SER A 1 91 ? -45.984 11.565 -19.962 1.00 20.46 91 SER A C 1
ATOM 732 O O . SER A 1 91 ? -45.126 11.254 -20.784 1.00 20.37 91 SER A O 1
ATOM 735 N N . ASP A 1 92 ? -46.700 12.688 -20.037 1.00 20.85 92 ASP A N 1
ATOM 736 C CA . ASP A 1 92 ? -46.376 13.764 -20.991 1.00 21.87 92 ASP A CA 1
ATOM 737 C C . ASP A 1 92 ? -45.076 14.477 -20.634 1.00 20.98 92 ASP A C 1
ATOM 738 O O . ASP A 1 92 ? -44.458 15.113 -21.492 1.00 21.42 92 ASP A O 1
ATOM 743 N N . SER A 1 93 ? -44.695 14.412 -19.353 1.00 19.91 93 SER A N 1
ATOM 744 C CA . SER A 1 93 ? -43.493 15.079 -18.866 1.00 19.05 93 SER A CA 1
ATOM 745 C C . SER A 1 93 ? -42.639 14.061 -18.127 1.00 17.39 93 SER A C 1
ATOM 746 O O . SER A 1 93 ? -42.547 14.109 -16.906 1.00 17.40 93 SER A O 1
ATOM 749 N N . PRO A 1 94 ? -42.024 13.129 -18.864 1.00 16.55 94 PRO A N 1
ATOM 750 C CA . PRO A 1 94 ? -41.351 12.001 -18.181 1.00 15.58 94 PRO A CA 1
ATOM 751 C C . PRO A 1 94 ? -40.225 12.397 -17.199 1.00 15.65 94 PRO A C 1
ATOM 752 O O . PRO A 1 94 ? -40.095 11.781 -16.115 1.00 14.67 94 PRO A O 1
ATOM 756 N N . TRP A 1 95 ? -39.423 13.410 -17.531 1.00 14.88 95 TRP A N 1
ATOM 757 C CA . TRP A 1 95 ? -38.351 13.799 -16.600 1.00 14.71 95 TRP A CA 1
ATOM 758 C C . TRP A 1 95 ? -38.916 14.385 -15.305 1.00 15.19 95 TRP A C 1
ATOM 759 O O . TRP A 1 95 ? -38.407 14.093 -14.216 1.00 15.01 95 TRP A O 1
ATOM 770 N N . GLU A 1 96 ? -39.962 15.207 -15.413 1.00 15.12 96 GLU A N 1
ATOM 771 C CA . GLU A 1 96 ? -40.607 15.756 -14.213 1.00 16.28 96 GLU A CA 1
ATOM 772 C C . GLU A 1 96 ? -41.171 14.622 -13.368 1.00 15.31 96 GLU A C 1
ATOM 773 O O . GLU A 1 96 ? -41.007 14.606 -12.149 1.00 16.17 96 GLU A O 1
ATOM 779 N N . THR A 1 97 ? -41.827 13.669 -14.022 1.00 14.95 97 THR A N 1
ATOM 780 C CA . THR A 1 97 ? -42.340 12.464 -13.347 1.00 14.83 97 THR A CA 1
ATOM 781 C C . THR A 1 97 ? -41.222 11.668 -12.656 1.00 14.94 97 THR A C 1
ATOM 782 O O . THR A 1 97 ? -41.349 11.278 -11.481 1.00 14.14 97 THR A O 1
ATOM 786 N N . LEU A 1 98 ? -40.112 11.473 -13.359 1.00 13.73 98 LEU A N 1
ATOM 787 C CA . LEU A 1 98 ? -38.967 10.771 -12.774 1.00 14.24 98 LEU A CA 1
ATOM 788 C C . LEU A 1 98 ? -38.400 11.510 -11.543 1.00 14.97 98 LEU A C 1
ATOM 789 O O . LEU A 1 98 ? -38.115 10.881 -10.513 1.00 14.58 98 LEU A O 1
ATOM 794 N N . ARG A 1 99 ? -38.276 12.835 -11.632 1.00 14.61 99 ARG A N 1
ATOM 795 C CA . ARG A 1 99 ? -37.726 13.631 -10.513 1.00 15.79 99 ARG A CA 1
ATOM 796 C C . ARG A 1 99 ? -38.596 13.528 -9.241 1.00 15.83 99 ARG A C 1
ATOM 797 O O . ARG A 1 99 ? -38.113 13.804 -8.143 1.00 16.86 99 ARG A O 1
ATOM 805 N N . SER A 1 100 ? -39.860 13.139 -9.396 1.00 15.71 100 SER A N 1
ATOM 806 C CA . SER A 1 100 ? -40.778 12.999 -8.245 1.00 16.79 100 SER A CA 1
ATOM 807 C C . SER A 1 100 ? -40.646 11.634 -7.566 1.00 16.00 100 SER A C 1
ATOM 808 O O . SER A 1 100 ? -41.223 11.411 -6.495 1.00 16.68 100 SER A O 1
ATOM 811 N N . PHE A 1 101 ? -39.864 10.730 -8.159 1.00 15.30 101 PHE A N 1
ATOM 812 C CA . PHE A 1 101 ? -39.616 9.423 -7.522 1.00 14.14 101 PHE A CA 1
ATOM 813 C C . PHE A 1 101 ? -39.161 9.628 -6.065 1.00 14.37 101 PHE A C 1
ATOM 814 O O . PHE A 1 101 ? -38.307 10.462 -5.780 1.00 13.12 101 PHE A O 1
ATOM 822 N N . TYR A 1 102 ? -39.749 8.862 -5.151 1.00 14.10 102 TYR A N 1
ATOM 823 C CA . TYR A 1 102 ? -39.520 9.072 -3.718 1.00 15.03 102 TYR A CA 1
ATOM 824 C C . TYR A 1 102 ? -38.028 9.087 -3.385 1.00 14.12 102 TYR A C 1
ATOM 825 O O . TYR A 1 102 ? -37.574 9.899 -2.571 1.00 14.30 102 TYR A O 1
ATOM 834 N N . PHE A 1 103 ? -37.278 8.188 -4.029 1.00 13.20 103 PHE A N 1
ATOM 835 C CA . PHE A 1 103 ? -35.839 8.040 -3.793 1.00 12.78 103 PHE A CA 1
ATOM 836 C C . PHE A 1 103 ? -34.937 8.895 -4.699 1.00 12.64 103 PHE A C 1
ATOM 837 O O . PHE A 1 103 ? -33.710 8.860 -4.568 1.00 12.99 103 PHE A O 1
ATOM 845 N N . TYR A 1 104 ? -35.526 9.663 -5.614 1.00 13.16 104 TYR A N 1
ATOM 846 C CA . TYR A 1 104 ? -34.723 10.383 -6.618 1.00 14.07 104 TYR A CA 1
ATOM 847 C C . TYR A 1 104 ? -33.563 11.214 -6.009 1.00 13.97 104 TYR A C 1
ATOM 848 O O . TYR A 1 104 ? -32.417 11.084 -6.430 1.00 13.29 104 TYR A O 1
ATOM 857 N N . PRO A 1 105 ? -33.846 12.070 -5.002 1.00 14.42 105 PRO A N 1
ATOM 858 C CA . PRO A 1 105 ? -32.704 12.854 -4.471 1.00 14.44 105 PRO A CA 1
ATOM 859 C C . PRO A 1 105 ? -31.560 12.023 -3.868 1.00 14.76 105 PRO A C 1
ATOM 860 O O . PRO A 1 105 ? -30.387 12.429 -3.951 1.00 15.85 105 PRO A O 1
ATOM 864 N N . ARG A 1 106 ? -31.889 10.865 -3.283 1.00 14.13 106 ARG A N 1
ATOM 865 C CA . ARG A 1 106 ? -30.870 9.949 -2.739 1.00 14.40 106 ARG A CA 1
ATOM 866 C C . ARG A 1 106 ? -29.975 9.403 -3.834 1.00 13.56 106 ARG A C 1
ATOM 867 O O . ARG A 1 106 ? -28.783 9.300 -3.660 1.00 13.62 106 ARG A O 1
ATOM 875 N N . TYR A 1 107 ? -30.573 9.030 -4.964 1.00 13.96 107 TYR A N 1
ATOM 876 C CA . TYR A 1 107 ? -29.800 8.544 -6.106 1.00 13.83 107 TYR A CA 1
ATOM 877 C C . TYR A 1 107 ? -28.818 9.591 -6.626 1.00 13.59 107 TYR A C 1
ATOM 878 O O . TYR A 1 107 ? -27.681 9.260 -6.957 1.00 12.94 107 TYR A O 1
ATOM 887 N N . LEU A 1 108 ? -29.232 10.856 -6.685 1.00 14.35 108 LEU A N 1
ATOM 888 C CA . LEU A 1 108 ? -28.297 11.908 -7.110 1.00 14.50 108 LEU A CA 1
ATOM 889 C C . LEU A 1 108 ? -27.054 11.952 -6.213 1.00 14.44 108 LEU A C 1
ATOM 890 O O . LEU A 1 108 ? -25.929 12.055 -6.699 1.00 14.59 108 LEU A O 1
ATOM 895 N N . GLU A 1 109 ? -27.281 11.850 -4.904 1.00 14.40 109 GLU A N 1
ATOM 896 C CA . GLU A 1 109 ? -26.214 11.896 -3.919 1.00 15.18 109 GLU A CA 1
ATOM 897 C C . GLU A 1 109 ? -25.349 10.636 -3.971 1.00 13.99 109 GLU A C 1
ATOM 898 O O . GLU A 1 109 ? -24.117 10.713 -3.980 1.00 14.64 109 GLU A O 1
ATOM 904 N N . LEU A 1 110 ? -26.015 9.481 -4.039 1.00 13.80 110 LEU A N 1
ATOM 905 C CA . LEU A 1 110 ? -25.337 8.199 -4.159 1.00 14.02 110 LEU A CA 1
ATOM 906 C C . LEU A 1 110 ? -24.394 8.225 -5.369 1.00 14.40 110 LEU A C 1
ATOM 907 O O . LEU A 1 110 ? -23.231 7.874 -5.262 1.00 14.22 110 LEU A O 1
ATOM 912 N N . LEU A 1 111 ? -24.915 8.652 -6.512 1.00 15.17 111 LEU A N 1
ATOM 913 C CA . LEU A 1 111 ? -24.112 8.677 -7.734 1.00 16.18 111 LEU A CA 1
ATOM 914 C C . LEU A 1 111 ? -22.953 9.661 -7.663 1.00 17.10 111 LEU A C 1
ATOM 915 O O . LEU A 1 111 ? -21.865 9.373 -8.165 1.00 17.14 111 LEU A O 1
ATOM 920 N N . LYS A 1 112 ? -23.192 10.810 -7.036 1.00 17.85 112 LYS A N 1
ATOM 921 C CA . LYS A 1 112 ? -22.127 11.792 -6.805 1.00 19.25 112 LYS A CA 1
ATOM 922 C C . LYS A 1 112 ? -20.977 11.162 -6.009 1.00 19.03 112 LYS A C 1
ATOM 923 O O . LYS A 1 112 ? -19.818 11.258 -6.422 1.00 20.09 112 LYS A O 1
ATOM 929 N N . ASN A 1 113 ? -21.318 10.482 -4.909 1.00 19.34 113 ASN A N 1
ATOM 930 C CA . ASN A 1 113 ? -20.383 9.676 -4.101 1.00 20.03 113 ASN A CA 1
ATOM 931 C C . ASN A 1 113 ? -19.573 8.737 -4.996 1.00 18.85 113 ASN A C 1
ATOM 932 O O . ASN A 1 113 ? -18.340 8.681 -4.927 1.00 18.41 113 ASN A O 1
ATOM 937 N N . GLU A 1 114 ? -20.292 7.983 -5.831 1.00 18.19 114 GLU A N 1
ATOM 938 C CA . GLU A 1 114 ? -19.687 6.914 -6.623 1.00 17.06 114 GLU A CA 1
ATOM 939 C C . GLU A 1 114 ? -18.778 7.436 -7.742 1.00 17.32 114 GLU A C 1
ATOM 940 O O . GLU A 1 114 ? -17.749 6.832 -8.035 1.00 16.90 114 GLU A O 1
ATOM 946 N N . ALA A 1 115 ? -19.158 8.561 -8.332 1.00 17.32 115 ALA A N 1
ATOM 947 C CA . ALA A 1 115 ? -18.379 9.206 -9.395 1.00 17.82 115 ALA A CA 1
ATOM 948 C C . ALA A 1 115 ? -17.027 9.706 -8.884 1.00 18.03 115 ALA A C 1
ATOM 949 O O . ALA A 1 115 ? -16.035 9.654 -9.618 1.00 19.24 115 ALA A O 1
ATOM 951 N N . ALA A 1 116 ? -16.992 10.171 -7.637 1.00 18.70 116 ALA A N 1
ATOM 952 C CA . ALA A 1 116 ? -15.723 10.527 -6.978 1.00 19.10 116 ALA A CA 1
ATOM 953 C C . ALA A 1 116 ? -14.922 9.268 -6.683 1.00 19.20 116 ALA A C 1
ATOM 954 O O . ALA A 1 116 ? -13.731 9.188 -7.001 1.00 19.69 116 ALA A O 1
ATOM 956 N N . LEU A 1 117 ? -15.583 8.286 -6.080 1.00 18.44 117 LEU A N 1
ATOM 957 C CA . LEU A 1 117 ? -14.935 7.032 -5.702 1.00 18.83 117 LEU A CA 1
ATOM 958 C C . LEU A 1 117 ? -14.322 6.315 -6.902 1.00 18.89 117 LEU A C 1
ATOM 959 O O . LEU A 1 117 ? -13.182 5.818 -6.836 1.00 18.58 117 LEU A O 1
ATOM 964 N N . GLY A 1 118 ? -15.091 6.253 -7.985 1.00 18.18 118 GLY A N 1
ATOM 965 C CA . GLY A 1 118 ? -14.670 5.554 -9.204 1.00 19.22 118 GLY A CA 1
ATOM 966 C C . GLY A 1 118 ? -13.968 6.439 -10.214 1.00 20.37 118 GLY A C 1
ATOM 967 O O . GLY A 1 118 ? -13.607 5.974 -11.304 1.00 20.82 118 GLY A O 1
ATOM 968 N N . ARG A 1 119 ? -13.744 7.704 -9.847 1.00 20.93 119 ARG A N 1
ATOM 969 C CA . ARG A 1 119 ? -13.120 8.690 -10.728 1.00 22.58 119 ARG A CA 1
ATOM 970 C C . ARG A 1 119 ? -13.716 8.617 -12.140 1.00 22.21 119 ARG A C 1
ATOM 971 O O . ARG A 1 119 ? -13.009 8.415 -13.134 1.00 22.36 119 ARG A O 1
ATOM 979 N N . PHE A 1 120 ? -15.039 8.752 -12.217 1.00 22.28 120 PHE A N 1
ATOM 980 C CA . PHE A 1 120 ? -15.739 8.652 -13.497 1.00 22.68 120 PHE A CA 1
ATOM 981 C C . PHE A 1 120 ? -15.346 9.797 -14.405 1.00 24.21 120 PHE A C 1
ATOM 982 O O . PHE A 1 120 ? -15.303 10.952 -13.978 1.00 24.89 120 PHE A O 1
ATOM 990 N N . ARG A 1 121 ? -15.064 9.474 -15.662 1.00 25.06 121 ARG A N 1
ATOM 991 C CA . ARG A 1 121 ? -14.795 10.504 -16.662 1.00 26.52 121 ARG A CA 1
ATOM 992 C C . ARG A 1 121 ? -15.771 10.403 -17.816 1.00 25.98 121 ARG A C 1
ATOM 993 O O . ARG A 1 121 ? -16.186 9.305 -18.197 1.00 25.79 121 ARG A O 1
ATOM 1001 N N . ARG A 1 122 ? -16.157 11.554 -18.362 1.00 25.63 122 ARG A N 1
ATOM 1002 C CA . ARG A 1 122 ? -17.037 11.600 -19.521 1.00 25.55 122 ARG A CA 1
ATOM 1003 C C . ARG A 1 122 ? -16.470 10.747 -20.667 1.00 24.45 122 ARG A C 1
ATOM 1004 O O . ARG A 1 122 ? -15.257 10.785 -20.940 1.00 24.72 122 ARG A O 1
ATOM 1012 N N . GLY A 1 123 ? -17.344 9.967 -21.311 1.00 23.30 123 GLY A N 1
ATOM 1013 C CA . GLY A 1 123 ? -16.968 9.082 -22.423 1.00 21.60 123 GLY A CA 1
ATOM 1014 C C . GLY A 1 123 ? -16.461 7.709 -22.012 1.00 20.61 123 GLY A C 1
ATOM 1015 O O . GLY A 1 123 ? -16.247 6.835 -22.856 1.00 20.07 123 GLY A O 1
ATOM 1016 N N . GLU A 1 124 ? -16.266 7.509 -20.712 1.00 19.11 124 GLU A N 1
ATOM 1017 C CA . GLU A 1 124 ? -15.918 6.183 -20.210 1.00 18.24 124 GLU A CA 1
ATOM 1018 C C . GLU A 1 124 ? -17.131 5.267 -20.369 1.00 16.72 124 GLU A C 1
ATOM 1019 O O . GLU A 1 124 ? -18.263 5.736 -20.471 1.00 17.11 124 GLU A O 1
ATOM 1025 N N . ARG A 1 125 ? -16.857 3.973 -20.403 1.00 15.45 125 ARG A N 1
ATOM 1026 C CA . ARG A 1 125 ? -17.855 2.933 -20.624 1.00 14.49 125 ARG A CA 1
ATOM 1027 C C . ARG A 1 125 ? -18.207 2.276 -19.301 1.00 14.04 125 ARG A C 1
ATOM 1028 O O . ARG A 1 125 ? -17.325 1.742 -18.607 1.00 14.46 125 ARG A O 1
ATOM 1036 N N . ALA A 1 126 ? -19.496 2.283 -18.988 1.00 13.08 126 ALA A N 1
ATOM 1037 C CA . ALA A 1 126 ? -19.996 1.715 -17.733 1.00 12.96 126 ALA A CA 1
ATOM 1038 C C . ALA A 1 126 ? -20.957 0.559 -18.008 1.00 12.55 126 ALA A C 1
ATOM 1039 O O . ALA A 1 126 ? -21.758 0.605 -18.957 1.00 13.64 126 ALA A O 1
ATOM 1041 N N . VAL A 1 127 ? -20.843 -0.480 -17.199 1.00 12.12 127 VAL A N 1
ATOM 1042 C CA . VAL A 1 127 ? -21.836 -1.557 -17.176 1.00 11.33 127 VAL A CA 1
ATOM 1043 C C . VAL A 1 127 ? -22.425 -1.629 -15.770 1.00 12.07 127 VAL A C 1
ATOM 1044 O O . VAL A 1 127 ? -21.678 -1.646 -14.778 1.00 12.06 127 VAL A O 1
ATOM 1048 N N . PHE A 1 128 ? -23.749 -1.684 -15.687 1.00 10.77 128 PHE A N 1
ATOM 1049 C CA . PHE A 1 128 ? -24.450 -1.735 -14.387 1.00 10.35 128 PHE A CA 1
ATOM 1050 C C . PHE A 1 128 ? -25.225 -3.050 -14.301 1.00 11.22 128 PHE A C 1
ATOM 1051 O O . PHE A 1 128 ? -26.120 -3.282 -15.119 1.00 11.38 128 PHE A O 1
ATOM 1059 N N . ILE A 1 129 ? -24.897 -3.888 -13.320 1.00 10.42 129 ILE A N 1
ATOM 1060 C CA . ILE A 1 129 ? -25.551 -5.207 -13.197 1.00 10.57 129 ILE A CA 1
ATOM 1061 C C . ILE A 1 129 ? -26.717 -5.093 -12.216 1.00 10.53 129 ILE A C 1
ATOM 1062 O O . ILE A 1 129 ? -26.504 -4.796 -11.037 1.00 10.95 129 ILE A O 1
ATOM 1067 N N . GLY A 1 130 ? -27.931 -5.316 -12.723 1.00 9.90 130 GLY A N 1
ATOM 1068 C CA . GLY A 1 130 ? -29.134 -5.344 -11.896 1.00 10.61 130 GLY A CA 1
ATOM 1069 C C . GLY A 1 130 ? -29.992 -4.107 -12.084 1.00 10.84 130 GLY A C 1
ATOM 1070 O O . GLY A 1 130 ? -30.329 -3.408 -11.118 1.00 11.36 130 GLY A O 1
ATOM 1071 N N . GLY A 1 131 ? -30.396 -3.861 -13.326 1.00 10.57 131 GLY A N 1
ATOM 1072 C CA . GLY A 1 131 ? -31.018 -2.573 -13.660 1.00 10.35 131 GLY A CA 1
ATOM 1073 C C . GLY A 1 131 ? -32.357 -2.268 -12.996 1.00 10.85 131 GLY A C 1
ATOM 1074 O O . GLY A 1 131 ? -32.594 -1.139 -12.561 1.00 10.96 131 GLY A O 1
ATOM 1075 N N . GLY A 1 132 ? -33.226 -3.272 -12.941 1.00 10.61 132 GLY A N 1
ATOM 1076 C CA . GLY A 1 132 ? -34.582 -3.085 -12.410 1.00 11.73 132 GLY A CA 1
ATOM 1077 C C . GLY A 1 132 ? -35.516 -2.357 -13.376 1.00 11.52 132 GLY A C 1
ATOM 1078 O O . GLY A 1 132 ? -35.121 -1.986 -14.481 1.00 10.97 132 GLY A O 1
ATOM 1079 N N . PRO A 1 133 ? -36.793 -2.183 -12.980 1.00 12.00 133 PRO A N 1
ATOM 1080 C CA . PRO A 1 133 ? -37.799 -1.516 -13.820 1.00 12.39 133 PRO A CA 1
ATOM 1081 C C . PRO A 1 133 ? -37.432 -0.059 -14.107 1.00 12.20 133 PRO A C 1
ATOM 1082 O O . PRO A 1 133 ? -37.748 0.448 -15.173 1.00 11.95 133 PRO A O 1
ATOM 1086 N N . LEU A 1 134 ? -36.768 0.583 -13.145 1.00 11.75 134 LEU A N 1
ATOM 1087 C CA . LEU A 1 134 ? -36.464 2.014 -13.237 1.00 11.82 134 LEU A CA 1
ATOM 1088 C C . LEU A 1 134 ? -34.944 2.132 -13.150 1.00 11.62 134 LEU A C 1
ATOM 1089 O O . LEU A 1 134 ? -34.390 2.215 -12.045 1.00 12.39 134 LEU A O 1
ATOM 1094 N N . PRO A 1 135 ? -34.258 2.062 -14.303 1.00 11.27 135 PRO A N 1
ATOM 1095 C CA . PRO A 1 135 ? -32.791 1.951 -14.289 1.00 11.27 135 PRO A CA 1
ATOM 1096 C C . PRO A 1 135 ? -32.131 3.323 -14.103 1.00 10.90 135 PRO A C 1
ATOM 1097 O O . PRO A 1 135 ? -31.401 3.797 -14.979 1.00 12.25 135 PRO A O 1
ATOM 1101 N N . LEU A 1 136 ? -32.410 3.935 -12.955 1.00 11.52 136 LEU A N 1
ATOM 1102 C CA . LEU A 1 136 ? -32.000 5.314 -12.659 1.00 11.76 136 LEU A CA 1
ATOM 1103 C C . LEU A 1 136 ? -30.496 5.488 -12.668 1.00 11.76 136 LEU A C 1
ATOM 1104 O O . LEU A 1 136 ? -29.999 6.509 -13.143 1.00 11.70 136 LEU A O 1
ATOM 1109 N N . THR A 1 137 ? -29.758 4.501 -12.148 1.00 11.75 137 THR A N 1
ATOM 1110 C CA . THR A 1 137 ? -28.313 4.620 -12.133 1.00 11.87 137 THR A CA 1
ATOM 1111 C C . THR A 1 137 ? -27.786 4.707 -13.570 1.00 11.86 137 THR A C 1
ATOM 1112 O O . THR A 1 137 ? -27.007 5.590 -13.884 1.00 12.39 137 THR A O 1
ATOM 1116 N N . GLY A 1 138 ? -28.219 3.783 -14.422 1.00 12.02 138 GLY A N 1
ATOM 1117 C CA . GLY A 1 138 ? -27.813 3.795 -15.843 1.00 12.16 138 GLY A CA 1
ATOM 1118 C C . GLY A 1 138 ? -28.128 5.138 -16.468 1.00 12.67 138 GLY A C 1
ATOM 1119 O O . GLY A 1 138 ? -27.275 5.758 -17.111 1.00 11.93 138 GLY A O 1
ATOM 1120 N N . ILE A 1 139 ? -29.360 5.591 -16.263 1.00 12.21 139 ILE A N 1
ATOM 1121 C CA . ILE A 1 139 ? -29.815 6.887 -16.774 1.00 12.96 139 ILE A CA 1
ATOM 1122 C C . ILE A 1 139 ? -28.835 8.005 -16.359 1.00 13.22 139 ILE A C 1
ATOM 1123 O O . ILE A 1 139 ? -28.282 8.725 -17.216 1.00 13.94 139 ILE A O 1
ATOM 1128 N N . LEU A 1 140 ? -28.586 8.110 -15.056 1.00 12.98 140 LEU A N 1
ATOM 1129 C CA . LEU A 1 140 ? -27.718 9.181 -14.537 1.00 12.74 140 LEU A CA 1
ATOM 1130 C C . LEU A 1 140 ? -26.273 9.091 -15.011 1.00 12.77 140 LEU A C 1
ATOM 1131 O O . LEU A 1 140 ? -25.613 10.114 -15.254 1.00 12.93 140 LEU A O 1
ATOM 1136 N N . LEU A 1 141 ? -25.768 7.868 -15.139 1.00 12.06 141 LEU A N 1
ATOM 1137 C CA . LEU A 1 141 ? -24.410 7.651 -15.617 1.00 12.82 141 LEU A CA 1
ATOM 1138 C C . LEU A 1 141 ? -24.204 8.349 -16.956 1.00 13.53 141 LEU A C 1
ATOM 1139 O O . LEU A 1 141 ? -23.161 8.941 -17.193 1.00 14.59 141 LEU A O 1
ATOM 1144 N N . SER A 1 142 ? -25.220 8.288 -17.813 1.00 14.15 142 SER A N 1
ATOM 1145 C CA . SER A 1 142 ? -25.143 8.990 -19.100 1.00 15.22 142 SER A CA 1
ATOM 1146 C C . SER A 1 142 ? -25.567 10.458 -18.988 1.00 15.64 142 SER A C 1
ATOM 1147 O O . SER A 1 142 ? -24.800 11.365 -19.379 1.00 15.48 142 SER A O 1
ATOM 1150 N N . HIS A 1 143 ? -26.755 10.684 -18.430 1.00 15.40 143 HIS A N 1
ATOM 1151 C CA . HIS A 1 143 ? -27.392 12.010 -18.398 1.00 16.43 143 HIS A CA 1
ATOM 1152 C C . HIS A 1 143 ? -26.530 13.030 -17.643 1.00 16.23 143 HIS A C 1
ATOM 1153 O O . HIS A 1 143 ? -26.322 14.172 -18.106 1.00 17.01 143 HIS A O 1
ATOM 1160 N N . VAL A 1 144 ? -25.984 12.613 -16.506 1.00 16.23 144 VAL A N 1
ATOM 1161 C CA . VAL A 1 144 ? -25.147 13.497 -15.698 1.00 16.63 144 VAL A CA 1
ATOM 1162 C C . VAL A 1 144 ? -23.662 13.343 -16.021 1.00 17.02 144 VAL A C 1
ATOM 1163 O O . VAL A 1 144 ? -22.978 14.347 -16.226 1.00 18.66 144 VAL A O 1
ATOM 1167 N N . TYR A 1 145 ? -23.169 12.102 -16.088 1.00 16.62 145 TYR A N 1
ATOM 1168 C CA . TYR A 1 145 ? -21.716 11.831 -16.109 1.00 16.32 145 TYR A CA 1
ATOM 1169 C C . TYR A 1 145 ? -21.108 11.574 -17.485 1.00 16.29 145 TYR A C 1
ATOM 1170 O O . TYR A 1 145 ? -19.885 11.372 -17.601 1.00 16.24 145 TYR A O 1
ATOM 1179 N N . GLY A 1 146 ? -21.969 11.594 -18.503 1.00 16.44 146 GLY A N 1
ATOM 1180 C CA . GLY A 1 146 ? -21.555 11.437 -19.900 1.00 17.22 146 GLY A CA 1
ATOM 1181 C C . GLY A 1 146 ? -20.891 10.098 -20.183 1.00 17.63 146 GLY A C 1
ATOM 1182 O O . GLY A 1 146 ? -20.058 9.990 -21.086 1.00 17.29 146 GLY A O 1
ATOM 1183 N N . MET A 1 147 ? -21.259 9.069 -19.429 1.00 16.61 147 MET A N 1
ATOM 1184 C CA . MET A 1 147 ? -20.719 7.741 -19.687 1.00 17.66 147 MET A CA 1
ATOM 1185 C C . MET A 1 147 ? -21.600 7.012 -20.699 1.00 16.04 147 MET A C 1
ATOM 1186 O O . MET A 1 147 ? -22.761 7.396 -20.901 1.00 15.40 147 MET A O 1
ATOM 1191 N N . ARG A 1 148 ? -21.005 6.020 -21.366 1.00 15.62 148 ARG A N 1
ATOM 1192 C CA . ARG A 1 148 ? -21.710 5.164 -22.326 1.00 15.80 148 ARG A CA 1
ATOM 1193 C C . ARG A 1 148 ? -22.054 3.891 -21.564 1.00 13.62 148 ARG A C 1
ATOM 1194 O O . ARG A 1 148 ? -21.157 3.262 -20.985 1.00 13.67 148 ARG A O 1
ATOM 1202 N N . VAL A 1 149 ? -23.324 3.501 -21.581 1.00 12.72 149 VAL A N 1
ATOM 1203 C CA . VAL A 1 149 ? -23.814 2.521 -20.603 1.00 11.95 149 VAL A CA 1
ATOM 1204 C C . VAL A 1 149 ? -24.555 1.300 -21.158 1.00 11.61 149 VAL A C 1
ATOM 1205 O O . VAL A 1 149 ? -25.465 1.443 -21.976 1.00 11.92 149 VAL A O 1
ATOM 1209 N N . ASN A 1 150 ? -24.177 0.108 -20.675 1.00 10.57 150 ASN A N 1
ATOM 1210 C CA . ASN A 1 150 ? -25.038 -1.070 -20.785 1.00 10.20 150 ASN A CA 1
ATOM 1211 C C . ASN A 1 150 ? -25.524 -1.439 -19.387 1.00 9.49 150 ASN A C 1
ATOM 1212 O O . ASN A 1 150 ? -24.700 -1.631 -18.480 1.00 10.92 150 ASN A O 1
ATOM 1217 N N . VAL A 1 151 ? -26.841 -1.570 -19.256 1.00 9.84 151 VAL A N 1
ATOM 1218 C CA . VAL A 1 151 ? -27.490 -2.010 -18.026 1.00 10.91 151 VAL A CA 1
ATOM 1219 C C . VAL A 1 151 ? -27.886 -3.476 -18.245 1.00 11.03 151 VAL A C 1
ATOM 1220 O O . VAL A 1 151 ? -28.426 -3.808 -19.291 1.00 10.44 151 VAL A O 1
ATOM 1224 N N . VAL A 1 152 ? -27.621 -4.331 -17.261 1.00 10.22 152 VAL A N 1
ATOM 1225 C CA . VAL A 1 152 ? -27.903 -5.745 -17.367 1.00 10.27 152 VAL A CA 1
ATOM 1226 C C . VAL A 1 152 ? -29.080 -6.065 -16.445 1.00 10.46 152 VAL A C 1
ATOM 1227 O O . VAL A 1 152 ? -29.078 -5.699 -15.256 1.00 10.38 152 VAL A O 1
ATOM 1231 N N . GLU A 1 153 ? -30.080 -6.737 -17.001 1.00 10.78 153 GLU A N 1
ATOM 1232 C CA . GLU A 1 153 ? -31.271 -7.130 -16.241 1.00 11.22 153 GLU A CA 1
ATOM 1233 C C . GLU A 1 153 ? -31.646 -8.570 -16.633 1.00 12.00 153 GLU A C 1
ATOM 1234 O O . GLU A 1 153 ? -31.833 -8.865 -17.817 1.00 11.21 153 GLU A O 1
ATOM 1240 N N . ILE A 1 154 ? -31.771 -9.440 -15.628 1.00 12.39 154 ILE A N 1
ATOM 1241 C CA . ILE A 1 154 ? -31.970 -10.863 -15.866 1.00 14.43 154 ILE A CA 1
ATOM 1242 C C . ILE A 1 154 ? -33.409 -11.216 -16.234 1.00 15.20 154 ILE A C 1
ATOM 1243 O O . ILE A 1 154 ? -33.634 -12.204 -16.948 1.00 16.70 154 ILE A O 1
ATOM 1248 N N . GLU A 1 155 ? -34.375 -10.430 -15.754 1.00 15.31 155 GLU A N 1
ATOM 1249 C CA . GLU A 1 155 ? -35.795 -10.731 -15.999 1.00 16.17 155 GLU A CA 1
ATOM 1250 C C . GLU A 1 155 ? -36.265 -10.059 -17.285 1.00 15.49 155 GLU A C 1
ATOM 1251 O O . GLU A 1 155 ? -36.332 -8.835 -17.353 1.00 14.32 155 GLU A O 1
ATOM 1257 N N . PRO A 1 156 ? -36.588 -10.857 -18.325 1.00 15.83 156 PRO A N 1
ATOM 1258 C CA . PRO A 1 156 ? -36.925 -10.269 -19.612 1.00 15.72 156 PRO A CA 1
ATOM 1259 C C . PRO A 1 156 ? -38.042 -9.214 -19.572 1.00 15.42 156 PRO A C 1
ATOM 1260 O O . PRO A 1 156 ? -37.923 -8.201 -20.250 1.00 15.46 156 PRO A O 1
ATOM 1264 N N . ASP A 1 157 ? -39.098 -9.426 -18.787 1.00 15.79 157 ASP A N 1
ATOM 1265 C CA . ASP A 1 157 ? -40.204 -8.461 -18.754 1.00 17.04 157 ASP A CA 1
ATOM 1266 C C . ASP A 1 157 ? -39.776 -7.140 -18.114 1.00 16.00 157 ASP A C 1
ATOM 1267 O O . ASP A 1 157 ? -40.149 -6.058 -18.588 1.00 16.26 157 ASP A O 1
ATOM 1272 N N . ILE A 1 158 ? -38.950 -7.238 -17.071 1.00 15.58 158 ILE A N 1
ATOM 1273 C CA . ILE A 1 158 ? -38.392 -6.052 -16.419 1.00 14.31 158 ILE A CA 1
ATOM 1274 C C . ILE A 1 158 ? -37.442 -5.317 -17.362 1.00 13.93 158 ILE A C 1
ATOM 1275 O O . ILE A 1 158 ? -37.481 -4.078 -17.466 1.00 13.66 158 ILE A O 1
ATOM 1280 N N . ALA A 1 159 ? -36.591 -6.069 -18.066 1.00 13.18 159 ALA A N 1
ATOM 1281 C CA . ALA A 1 159 ? -35.705 -5.456 -19.052 1.00 12.39 159 ALA A CA 1
ATOM 1282 C C . ALA A 1 159 ? -36.507 -4.650 -20.083 1.00 13.13 159 ALA A C 1
ATOM 1283 O O . ALA A 1 159 ? -36.184 -3.484 -20.365 1.00 13.34 159 ALA A O 1
ATOM 1285 N N . GLU A 1 160 ? -37.574 -5.257 -20.621 1.00 13.90 160 GLU A N 1
ATOM 1286 C CA . GLU A 1 160 ? -38.399 -4.576 -21.633 1.00 14.75 160 GLU A CA 1
ATOM 1287 C C . GLU A 1 160 ? -39.018 -3.288 -21.096 1.00 14.72 160 GLU A C 1
ATOM 1288 O O . GLU A 1 160 ? -39.020 -2.270 -21.789 1.00 15.39 160 GLU A O 1
ATOM 1294 N N . LEU A 1 161 ? -39.509 -3.334 -19.855 1.00 14.67 161 LEU A N 1
ATOM 1295 C CA . LEU A 1 161 ? -40.079 -2.144 -19.194 1.00 14.75 161 LEU A CA 1
ATOM 1296 C C . LEU A 1 161 ? -39.036 -1.043 -19.055 1.00 14.20 161 LEU A C 1
ATOM 1297 O O . LEU A 1 161 ? -39.297 0.133 -19.370 1.00 13.95 161 LEU A O 1
ATOM 1302 N N . SER A 1 162 ? -37.842 -1.425 -18.583 1.00 13.28 162 SER A N 1
ATOM 1303 C CA . SER A 1 162 ? -36.740 -0.470 -18.374 1.00 12.45 162 SER A CA 1
ATOM 1304 C C . SER A 1 162 ? -36.331 0.250 -19.667 1.00 12.03 162 SER A C 1
ATOM 1305 O O . SER A 1 162 ? -36.008 1.451 -19.643 1.00 11.96 162 SER A O 1
ATOM 1308 N N . ARG A 1 163 ? -36.346 -0.475 -20.792 1.00 12.73 163 ARG A N 1
ATOM 1309 C CA . ARG A 1 163 ? -36.027 0.131 -22.086 1.00 12.95 163 ARG A CA 1
ATOM 1310 C C . ARG A 1 163 ? -37.057 1.218 -22.384 1.00 13.29 163 ARG A C 1
ATOM 1311 O O . ARG A 1 163 ? -36.686 2.311 -22.830 1.00 13.69 163 ARG A O 1
ATOM 1319 N N . LYS A 1 164 ? -38.332 0.930 -22.097 1.00 13.70 164 LYS A N 1
ATOM 1320 C CA . LYS A 1 164 ? -39.404 1.904 -22.355 1.00 14.69 164 LYS A CA 1
ATOM 1321 C C . LYS A 1 164 ? -39.257 3.160 -21.483 1.00 14.67 164 LYS A C 1
ATOM 1322 O O . LYS A 1 164 ? -39.575 4.281 -21.913 1.00 13.83 164 LYS A O 1
ATOM 1328 N N . VAL A 1 165 ? -38.744 2.983 -20.261 1.00 13.59 165 VAL A N 1
ATOM 1329 C CA . VAL A 1 165 ? -38.445 4.141 -19.417 1.00 13.55 165 VAL A CA 1
ATOM 1330 C C . VAL A 1 165 ? -37.348 4.997 -20.078 1.00 12.84 165 VAL A C 1
ATOM 1331 O O . VAL A 1 165 ? -37.500 6.205 -20.248 1.00 12.93 165 VAL A O 1
ATOM 1335 N N . ILE A 1 166 ? -36.241 4.357 -20.453 1.00 12.78 166 ILE A N 1
ATOM 1336 C CA . ILE A 1 166 ? -35.098 5.035 -21.042 1.00 12.99 166 ILE A CA 1
ATOM 1337 C C . ILE A 1 166 ? -35.513 5.794 -22.312 1.00 13.51 166 ILE A C 1
ATOM 1338 O O . ILE A 1 166 ? -35.136 6.949 -22.507 1.00 14.29 166 ILE A O 1
ATOM 1343 N N . GLU A 1 167 ? -36.281 5.124 -23.155 1.00 14.05 167 GLU A N 1
ATOM 1344 C CA . GLU A 1 167 ? -36.688 5.683 -24.439 1.00 14.51 167 GLU A CA 1
ATOM 1345 C C . GLU A 1 167 ? -37.685 6.819 -24.216 1.00 14.68 167 GLU A C 1
ATOM 1346 O O . GLU A 1 167 ? -37.598 7.865 -24.877 1.00 15.58 167 GLU A O 1
ATOM 1352 N N . GLY A 1 168 ? -38.584 6.629 -23.251 1.00 15.01 168 GLY A N 1
ATOM 1353 C CA . GLY A 1 168 ? -39.585 7.642 -22.868 1.00 15.43 168 GLY A CA 1
ATOM 1354 C C . GLY A 1 168 ? -38.915 8.949 -22.471 1.00 15.11 168 GLY A C 1
ATOM 1355 O O . GLY A 1 168 ? -39.389 10.034 -22.838 1.00 16.19 168 GLY A O 1
ATOM 1356 N N . LEU A 1 169 ? -37.804 8.852 -21.741 1.00 15.29 169 LEU A N 1
ATOM 1357 C CA . LEU A 1 169 ? -37.062 10.023 -21.282 1.00 15.63 169 LEU A CA 1
ATOM 1358 C C . LEU A 1 169 ? -36.211 10.666 -22.372 1.00 16.27 169 LEU A C 1
ATOM 1359 O O . LEU A 1 169 ? -35.712 11.780 -22.188 1.00 17.20 169 LEU A O 1
ATOM 1364 N N . GLY A 1 170 ? -36.020 9.953 -23.485 1.00 17.00 170 GLY A N 1
ATOM 1365 C CA . GLY A 1 170 ? -35.159 10.424 -24.568 1.00 17.24 170 GLY A CA 1
ATOM 1366 C C . GLY A 1 170 ? -33.700 10.473 -24.192 1.00 17.99 170 GLY A C 1
ATOM 1367 O O . GLY A 1 170 ? -32.942 11.292 -24.700 1.00 18.46 170 GLY A O 1
ATOM 1368 N N . VAL A 1 171 ? -33.297 9.581 -23.290 1.00 18.02 171 VAL A N 1
ATOM 1369 C CA . VAL A 1 171 ? -31.929 9.537 -22.828 1.00 18.49 171 VAL A CA 1
ATOM 1370 C C . VAL A 1 171 ? -31.094 8.767 -23.847 1.00 17.99 171 VAL A C 1
ATOM 1371 O O . VAL A 1 171 ? -31.506 7.701 -24.296 1.00 18.57 171 VAL A O 1
ATOM 1375 N N . ASP A 1 172 ? -29.926 9.296 -24.190 1.00 17.47 172 ASP A N 1
ATOM 1376 C CA . ASP A 1 172 ? -29.040 8.620 -25.141 1.00 17.64 172 ASP A CA 1
ATOM 1377 C C . ASP A 1 172 ? -27.865 7.917 -24.425 1.00 17.02 172 ASP A C 1
ATOM 1378 O O . ASP A 1 172 ? -27.483 8.306 -23.314 1.00 16.48 172 ASP A O 1
ATOM 1383 N N . GLY A 1 173 ? -27.321 6.870 -25.061 1.00 15.24 173 GLY A N 1
ATOM 1384 C CA . GLY A 1 173 ? -26.161 6.143 -24.551 1.00 14.67 173 GLY A CA 1
ATOM 1385 C C . GLY A 1 173 ? -26.441 5.190 -23.394 1.00 14.46 173 GLY A C 1
ATOM 1386 O O . GLY A 1 173 ? -25.531 4.845 -22.637 1.00 14.93 173 GLY A O 1
ATOM 1387 N N . VAL A 1 174 ? -27.695 4.753 -23.286 1.00 13.31 174 VAL A N 1
ATOM 1388 C CA . VAL A 1 174 ? -28.107 3.768 -22.267 1.00 13.12 174 VAL A CA 1
ATOM 1389 C C . VAL A 1 174 ? -28.897 2.635 -22.933 1.00 12.09 174 VAL A C 1
ATOM 1390 O O . VAL A 1 174 ? -30.006 2.833 -23.438 1.00 11.68 174 VAL A O 1
ATOM 1394 N N . ASN A 1 175 ? -28.283 1.452 -22.950 1.00 10.98 175 ASN A N 1
ATOM 1395 C CA . ASN A 1 175 ? -28.859 0.249 -23.543 1.00 10.87 175 ASN A CA 1
ATOM 1396 C C . ASN A 1 175 ? -29.085 -0.785 -22.456 1.00 10.35 175 ASN A C 1
ATOM 1397 O O . ASN A 1 175 ? -28.290 -0.864 -21.525 1.00 11.00 175 ASN A O 1
ATOM 1402 N N . VAL A 1 176 ? -30.137 -1.586 -22.588 1.00 10.55 176 VAL A N 1
ATOM 1403 C CA . VAL A 1 176 ? -30.384 -2.668 -21.639 1.00 10.60 176 VAL A CA 1
ATOM 1404 C C . VAL A 1 176 ? -30.133 -4.004 -22.316 1.00 11.31 176 VAL A C 1
ATOM 1405 O O . VAL A 1 176 ? -30.660 -4.239 -23.435 1.00 10.45 176 VAL A O 1
ATOM 1409 N N . ILE A 1 177 ? -29.313 -4.835 -21.666 1.00 11.26 177 ILE A N 1
ATOM 1410 C CA . ILE A 1 177 ? -29.039 -6.208 -22.130 1.00 11.81 177 ILE A CA 1
ATOM 1411 C C . ILE A 1 177 ? -29.755 -7.185 -21.196 1.00 12.38 177 ILE A C 1
ATOM 1412 O O . ILE A 1 177 ? -29.546 -7.151 -19.965 1.00 12.56 177 ILE A O 1
ATOM 1417 N N . THR A 1 178 ? -30.610 -8.029 -21.766 1.00 11.76 178 THR A N 1
ATOM 1418 C CA . THR A 1 178 ? -31.301 -9.043 -20.985 1.00 12.38 178 THR A CA 1
ATOM 1419 C C . THR A 1 178 ? -30.385 -10.255 -20.799 1.00 12.68 178 THR A C 1
ATOM 1420 O O . THR A 1 178 ? -29.898 -10.859 -21.770 1.00 12.66 178 THR A O 1
ATOM 1424 N N . GLY A 1 179 ? -30.093 -10.560 -19.545 1.00 12.92 179 GLY A N 1
ATOM 1425 C CA . GLY A 1 179 ? -29.156 -11.632 -19.232 1.00 13.99 179 GLY A CA 1
ATOM 1426 C C . GLY A 1 179 ? -28.674 -11.563 -17.802 1.00 14.22 179 GLY A C 1
ATOM 1427 O O . GLY A 1 179 ? -29.065 -10.663 -17.051 1.00 14.03 179 GLY A O 1
ATOM 1428 N N . ASP A 1 180 ? -27.859 -12.541 -17.411 1.00 15.17 180 ASP A N 1
ATOM 1429 C CA . ASP A 1 180 ? -27.223 -12.463 -16.095 1.00 15.36 180 ASP A CA 1
ATOM 1430 C C . ASP A 1 180 ? -25.849 -11.799 -16.185 1.00 14.75 180 ASP A C 1
ATOM 1431 O O . ASP A 1 180 ? -25.438 -11.310 -17.243 1.00 14.63 180 ASP A O 1
ATOM 1436 N N . GLU A 1 181 ? -25.130 -11.784 -15.070 1.00 13.72 181 GLU A N 1
ATOM 1437 C CA . GLU A 1 181 ? -23.854 -11.075 -14.964 1.00 13.14 181 GLU A CA 1
ATOM 1438 C C . GLU A 1 181 ? -22.809 -11.543 -15.980 1.00 13.12 181 GLU A C 1
ATOM 1439 O O . GLU A 1 181 ? -21.881 -10.834 -16.318 1.00 13.50 181 GLU A O 1
ATOM 1445 N N . THR A 1 182 ? -23.018 -12.753 -16.466 1.00 14.45 182 THR A N 1
ATOM 1446 C CA . THR A 1 182 ? -22.152 -13.421 -17.394 1.00 15.34 182 THR A CA 1
ATOM 1447 C C . THR A 1 182 ? -22.092 -12.722 -18.785 1.00 15.07 182 THR A C 1
ATOM 1448 O O . THR A 1 182 ? -21.152 -12.919 -19.573 1.00 13.56 182 THR A O 1
ATOM 1452 N N . VAL A 1 183 ? -23.073 -11.864 -19.064 1.00 13.53 183 VAL A N 1
ATOM 1453 C CA . VAL A 1 183 ? -23.083 -11.149 -20.355 1.00 14.30 183 VAL A CA 1
ATOM 1454 C C . VAL A 1 183 ? -21.885 -10.197 -20.519 1.00 13.96 183 VAL A C 1
ATOM 1455 O O . VAL A 1 183 ? -21.548 -9.803 -21.640 1.00 14.86 183 VAL A O 1
ATOM 1459 N N . ILE A 1 184 ? -21.237 -9.828 -19.397 1.00 13.51 184 ILE A N 1
ATOM 1460 C CA . ILE A 1 184 ? -20.067 -8.957 -19.447 1.00 14.12 184 ILE A CA 1
ATOM 1461 C C . ILE A 1 184 ? -18.881 -9.568 -20.200 1.00 13.77 184 ILE A C 1
ATOM 1462 O O . ILE A 1 184 ? -17.978 -8.851 -20.608 1.00 14.53 184 ILE A O 1
ATOM 1467 N N . ASP A 1 185 ? -18.900 -10.894 -20.411 1.00 14.58 185 ASP A N 1
ATOM 1468 C CA . ASP A 1 185 ? -17.844 -11.562 -21.177 1.00 15.59 185 ASP A CA 1
ATOM 1469 C C . ASP A 1 185 ? -17.686 -10.899 -22.553 1.00 16.13 185 ASP A C 1
ATOM 1470 O O . ASP A 1 185 ? -16.561 -10.684 -23.029 1.00 17.24 185 ASP A O 1
ATOM 1475 N N . GLY A 1 186 ? -18.821 -10.564 -23.165 1.00 16.13 186 GLY A N 1
ATOM 1476 C CA . GLY A 1 186 ? -18.839 -9.954 -24.515 1.00 15.47 186 GLY A CA 1
ATOM 1477 C C . GLY A 1 186 ? -18.828 -8.432 -24.565 1.00 15.21 186 GLY A C 1
ATOM 1478 O O . GLY A 1 186 ? -19.102 -7.842 -25.616 1.00 14.71 186 GLY A O 1
ATOM 1479 N N . LEU A 1 187 ? -18.494 -7.784 -23.441 1.00 14.16 187 LEU A N 1
ATOM 1480 C CA . LEU A 1 187 ? -18.478 -6.326 -23.356 1.00 13.38 187 LEU A CA 1
ATOM 1481 C C . LEU A 1 187 ? -17.080 -5.808 -23.043 1.00 14.16 187 LEU A C 1
ATOM 1482 O O . LEU A 1 187 ? -16.249 -6.528 -22.480 1.00 14.62 187 LEU A O 1
ATOM 1487 N N . GLU A 1 188 ? -16.836 -4.567 -23.424 1.00 14.50 188 GLU A N 1
ATOM 1488 C CA . GLU A 1 188 ? -15.570 -3.893 -23.138 1.00 17.42 188 GLU A CA 1
ATOM 1489 C C . GLU A 1 188 ? -15.970 -2.663 -22.354 1.00 16.49 188 GLU A C 1
ATOM 1490 O O . GLU A 1 188 ? -16.837 -1.889 -22.787 1.00 16.43 188 GLU A O 1
ATOM 1496 N N . PHE A 1 189 ? -15.387 -2.503 -21.170 1.00 16.08 189 PHE A N 1
ATOM 1497 C CA . PHE A 1 189 ? -15.842 -1.443 -20.279 1.00 15.95 189 PHE A CA 1
ATOM 1498 C C . PHE A 1 189 ? -14.732 -0.976 -19.334 1.00 15.35 189 PHE A C 1
ATOM 1499 O O . PHE A 1 189 ? -13.753 -1.695 -19.068 1.00 15.91 189 PHE A O 1
ATOM 1507 N N . ASP A 1 190 ? -14.914 0.232 -18.831 1.00 15.81 190 ASP A N 1
ATOM 1508 C CA . ASP A 1 190 ? -13.959 0.877 -17.936 1.00 15.99 190 ASP A CA 1
ATOM 1509 C C . ASP A 1 190 ? -14.384 0.735 -16.478 1.00 16.23 190 ASP A C 1
ATOM 1510 O O . ASP A 1 190 ? -13.545 0.563 -15.584 1.00 16.49 190 ASP A O 1
ATOM 1515 N N . VAL A 1 191 ? -15.695 0.769 -16.265 1.00 15.58 191 VAL A N 1
ATOM 1516 C CA . VAL A 1 191 ? -16.250 0.711 -14.910 1.00 14.84 191 VAL A CA 1
ATOM 1517 C C . VAL A 1 191 ? -17.368 -0.327 -14.847 1.00 14.25 191 VAL A C 1
ATOM 1518 O O . VAL A 1 191 ? -18.232 -0.354 -15.729 1.00 14.44 191 VAL A O 1
ATOM 1522 N N . LEU A 1 192 ? -17.334 -1.188 -13.834 1.00 13.42 192 LEU A N 1
ATOM 1523 C CA . LEU A 1 192 ? -18.402 -2.149 -13.629 1.00 13.58 192 LEU A CA 1
ATOM 1524 C C . LEU A 1 192 ? -19.056 -1.832 -12.299 1.00 14.02 192 LEU A C 1
ATOM 1525 O O . LEU A 1 192 ? -18.360 -1.707 -11.281 1.00 14.38 192 LEU A O 1
ATOM 1530 N N . MET A 1 193 ? -20.380 -1.718 -12.305 1.00 12.99 193 MET A N 1
ATOM 1531 C CA . MET A 1 193 ? -21.136 -1.435 -11.074 1.00 12.87 193 MET A CA 1
ATOM 1532 C C . MET A 1 193 ? -22.084 -2.581 -10.770 1.00 12.41 193 MET A C 1
ATOM 1533 O O . MET A 1 193 ? -22.747 -3.100 -11.673 1.00 12.55 193 MET A O 1
ATOM 1538 N N . VAL A 1 194 ? -22.141 -2.976 -9.497 1.00 11.99 194 VAL A N 1
ATOM 1539 C CA . VAL A 1 194 ? -22.979 -4.085 -9.061 1.00 11.90 194 VAL A CA 1
ATOM 1540 C C . VAL A 1 194 ? -24.066 -3.542 -8.139 1.00 11.73 194 VAL A C 1
ATOM 1541 O O . VAL A 1 194 ? -23.759 -3.006 -7.062 1.00 12.25 194 VAL A O 1
ATOM 1545 N N . ALA A 1 195 ? -25.322 -3.675 -8.557 1.00 10.92 195 ALA A N 1
ATOM 1546 C CA . ALA A 1 195 ? -26.451 -3.147 -7.769 1.00 10.92 195 ALA A CA 1
ATOM 1547 C C . ALA A 1 195 ? -26.471 -3.728 -6.371 1.00 10.86 195 ALA A C 1
ATOM 1548 O O . ALA A 1 195 ? -26.092 -4.901 -6.153 1.00 10.92 195 ALA A O 1
ATOM 1550 N N . ALA A 1 196 ? -26.974 -2.931 -5.438 1.00 12.02 196 ALA A N 1
ATOM 1551 C CA . ALA A 1 196 ? -27.250 -3.395 -4.066 1.00 12.31 196 ALA A CA 1
ATOM 1552 C C . ALA A 1 196 ? -28.074 -4.682 -4.094 1.00 12.75 196 ALA A C 1
ATOM 1553 O O . ALA A 1 196 ? -27.860 -5.585 -3.284 1.00 13.23 196 ALA A O 1
ATOM 1555 N N . LEU A 1 197 ? -28.991 -4.759 -5.058 1.00 12.77 197 LEU A N 1
ATOM 1556 C CA . LEU A 1 197 ? -29.971 -5.844 -5.166 1.00 14.09 197 LEU A CA 1
ATOM 1557 C C . LEU A 1 197 ? -29.580 -6.924 -6.179 1.00 13.06 197 LEU A C 1
ATOM 1558 O O . LEU A 1 197 ? -30.368 -7.839 -6.428 1.00 13.32 197 LEU A O 1
ATOM 1563 N N . ALA A 1 198 ? -28.358 -6.844 -6.730 1.00 13.20 198 ALA A N 1
ATOM 1564 C CA . ALA A 1 198 ? -27.882 -7.890 -7.644 1.00 13.20 198 ALA A CA 1
ATOM 1565 C C . ALA A 1 198 ? -27.605 -9.135 -6.815 1.00 13.15 198 ALA A C 1
ATOM 1566 O O . ALA A 1 198 ? -26.905 -9.058 -5.785 1.00 13.58 198 ALA A O 1
ATOM 1568 N N . GLU A 1 199 ? -28.189 -10.262 -7.230 1.00 12.93 199 GLU A N 1
ATOM 1569 C CA . GLU A 1 199 ? -28.124 -11.506 -6.448 1.00 13.40 199 GLU A CA 1
ATOM 1570 C C . GLU A 1 199 ? -27.918 -12.701 -7.377 1.00 13.74 199 GLU A C 1
ATOM 1571 O O . GLU A 1 199 ? -28.184 -12.605 -8.583 1.00 13.07 199 GLU A O 1
ATOM 1577 N N . PRO A 1 200 ? -27.426 -13.827 -6.826 1.00 13.79 200 PRO A N 1
ATOM 1578 C CA . PRO A 1 200 ? -26.911 -13.986 -5.464 1.00 13.70 200 PRO A CA 1
ATOM 1579 C C . PRO A 1 200 ? -25.457 -13.532 -5.420 1.00 13.54 200 PRO A C 1
ATOM 1580 O O . PRO A 1 200 ? -24.704 -13.794 -6.357 1.00 13.80 200 PRO A O 1
ATOM 1584 N N . LYS A 1 201 ? -25.075 -12.828 -4.359 1.00 14.23 201 LYS A N 1
ATOM 1585 C CA . LYS A 1 201 ? -23.744 -12.218 -4.280 1.00 14.79 201 LYS A CA 1
ATOM 1586 C C . LYS A 1 201 ? -22.603 -13.192 -4.608 1.00 15.19 201 LYS A C 1
ATOM 1587 O O . LYS A 1 201 ? -21.714 -12.860 -5.395 1.00 14.61 201 LYS A O 1
ATOM 1593 N N . ARG A 1 202 ? -22.625 -14.388 -4.025 1.00 16.04 202 ARG A N 1
ATOM 1594 C CA . ARG A 1 202 ? -21.502 -15.308 -4.227 1.00 17.20 202 ARG A CA 1
ATOM 1595 C C . ARG A 1 202 ? -21.291 -15.629 -5.704 1.00 16.09 202 ARG A C 1
ATOM 1596 O O . ARG A 1 202 ? -20.189 -15.497 -6.220 1.00 15.78 202 ARG A O 1
ATOM 1604 N N . ARG A 1 203 ? -22.362 -16.050 -6.361 1.00 15.06 203 ARG A N 1
ATOM 1605 C CA . ARG A 1 203 ? -22.287 -16.429 -7.772 1.00 14.11 203 ARG A CA 1
ATOM 1606 C C . ARG A 1 203 ? -21.872 -15.232 -8.620 1.00 14.04 203 ARG A C 1
ATOM 1607 O O . ARG A 1 203 ? -21.039 -15.347 -9.539 1.00 13.47 203 ARG A O 1
ATOM 1615 N N . VAL A 1 204 ? -22.476 -14.083 -8.320 1.00 12.80 204 VAL A N 1
ATOM 1616 C CA . VAL A 1 204 ? -22.222 -12.872 -9.103 1.00 13.13 204 VAL A CA 1
ATOM 1617 C C . VAL A 1 204 ? -20.750 -12.464 -9.070 1.00 12.48 204 VAL A C 1
ATOM 1618 O O . VAL A 1 204 ? -20.119 -12.223 -10.121 1.00 11.14 204 VAL A O 1
ATOM 1622 N N . PHE A 1 205 ? -20.182 -12.379 -7.869 1.00 12.52 205 PHE A N 1
ATOM 1623 C CA . PHE A 1 205 ? -18.795 -11.987 -7.781 1.00 12.59 205 PHE A CA 1
ATOM 1624 C C . PHE A 1 205 ? -17.846 -13.042 -8.343 1.00 12.83 205 PHE A C 1
ATOM 1625 O O . PHE A 1 205 ? -16.835 -12.677 -8.910 1.00 13.39 205 PHE A O 1
ATOM 1633 N N . ARG A 1 206 ? -18.176 -14.322 -8.195 1.00 12.79 206 ARG A N 1
ATOM 1634 C CA . ARG A 1 206 ? -17.304 -15.367 -8.741 1.00 14.11 206 ARG A CA 1
ATOM 1635 C C . ARG A 1 206 ? -17.288 -15.283 -10.263 1.00 14.38 206 ARG A C 1
ATOM 1636 O O . ARG A 1 206 ? -16.236 -15.462 -10.882 1.00 14.99 206 ARG A O 1
ATOM 1644 N N . ASN A 1 207 ? -18.453 -15.000 -10.858 1.00 13.54 207 ASN A N 1
ATOM 1645 C CA . ASN A 1 207 ? -18.531 -14.777 -12.315 1.00 13.47 207 ASN A CA 1
ATOM 1646 C C . ASN A 1 207 ? -17.788 -13.525 -12.750 1.00 13.27 207 ASN A C 1
ATOM 1647 O O . ASN A 1 207 ? -17.043 -13.545 -13.723 1.00 13.50 207 ASN A O 1
ATOM 1652 N N . ILE A 1 208 ? -17.995 -12.419 -12.033 1.00 13.10 208 ILE A N 1
ATOM 1653 C CA . ILE A 1 208 ? -17.297 -11.171 -12.361 1.00 12.74 208 ILE A CA 1
ATOM 1654 C C . ILE A 1 208 ? -15.789 -11.408 -12.385 1.00 13.78 208 ILE A C 1
ATOM 1655 O O . ILE A 1 208 ? -15.098 -10.924 -13.292 1.00 14.00 208 ILE A O 1
ATOM 1660 N N . HIS A 1 209 ? -15.296 -12.139 -11.382 1.00 13.68 209 HIS A N 1
ATOM 1661 C CA . HIS A 1 209 ? -13.848 -12.390 -11.243 1.00 15.13 209 HIS A CA 1
ATOM 1662 C C . HIS A 1 209 ? -13.273 -13.023 -12.507 1.00 15.28 209 HIS A C 1
ATOM 1663 O O . HIS A 1 209 ? -12.121 -12.743 -12.888 1.00 15.91 209 HIS A O 1
ATOM 1670 N N . ARG A 1 210 ? -14.076 -13.867 -13.160 1.00 14.89 210 ARG A N 1
ATOM 1671 C CA . ARG A 1 210 ? -13.627 -14.594 -14.361 1.00 16.08 210 ARG A CA 1
ATOM 1672 C C . ARG A 1 210 ? -13.454 -13.690 -15.570 1.00 16.39 210 ARG A C 1
ATOM 1673 O O . ARG A 1 210 ? -12.688 -14.021 -16.485 1.00 17.07 210 ARG A O 1
ATOM 1681 N N . TYR A 1 211 ? -14.168 -12.565 -15.596 1.00 16.12 211 TYR A N 1
ATOM 1682 C CA . TYR A 1 211 ? -14.228 -11.741 -16.801 1.00 17.14 211 TYR A CA 1
ATOM 1683 C C . TYR A 1 211 ? -13.400 -10.468 -16.766 1.00 18.44 211 TYR A C 1
ATOM 1684 O O . TYR A 1 211 ? -12.821 -10.076 -17.782 1.00 20.48 211 TYR A O 1
ATOM 1693 N N . VAL A 1 212 ? -13.280 -9.851 -15.602 1.00 18.24 212 VAL A N 1
ATOM 1694 C CA . VAL A 1 212 ? -12.599 -8.561 -15.509 1.00 18.90 212 VAL A CA 1
ATOM 1695 C C . VAL A 1 212 ? -11.080 -8.755 -15.494 1.00 19.50 212 VAL A C 1
ATOM 1696 O O . VAL A 1 212 ? -10.592 -9.866 -15.303 1.00 19.60 212 VAL A O 1
ATOM 1700 N N . ASP A 1 213 ? -10.338 -7.668 -15.672 1.00 20.79 213 ASP A N 1
ATOM 1701 C CA . ASP A 1 213 ? -8.901 -7.724 -15.425 1.00 21.63 213 ASP A CA 1
ATOM 1702 C C . ASP A 1 213 ? -8.580 -6.915 -14.167 1.00 21.82 213 ASP A C 1
ATOM 1703 O O . ASP A 1 213 ? -9.489 -6.393 -13.506 1.00 21.30 213 ASP A O 1
ATOM 1708 N N . THR A 1 214 ? -7.294 -6.797 -13.857 1.00 21.92 214 THR A N 1
ATOM 1709 C CA . THR A 1 214 ? -6.879 -6.116 -12.628 1.00 22.70 214 THR A CA 1
ATOM 1710 C C . THR A 1 214 ? -7.012 -4.600 -12.693 1.00 23.07 214 THR A C 1
ATOM 1711 O O . THR A 1 214 ? -6.872 -3.936 -11.660 1.00 23.70 214 THR A O 1
ATOM 1715 N N . GLU A 1 215 ? -7.278 -4.055 -13.883 1.00 23.07 215 GLU A N 1
ATOM 1716 C CA . GLU A 1 215 ? -7.454 -2.607 -14.050 1.00 23.73 215 GLU A CA 1
ATOM 1717 C C . GLU A 1 215 ? -8.913 -2.124 -13.981 1.00 23.07 215 GLU A C 1
ATOM 1718 O O . GLU A 1 215 ? -9.154 -0.917 -13.852 1.00 23.44 215 GLU A O 1
ATOM 1724 N N . THR A 1 216 ? -9.859 -3.059 -14.112 1.00 21.81 216 THR A N 1
ATOM 1725 C CA . THR A 1 216 ? -11.301 -2.754 -14.105 1.00 20.84 216 THR A CA 1
ATOM 1726 C C . THR A 1 216 ? -11.675 -2.153 -12.764 1.00 19.02 216 THR A C 1
ATOM 1727 O O . THR A 1 216 ? -11.518 -2.810 -11.752 1.00 18.99 216 THR A O 1
ATOM 1731 N N . ARG A 1 217 ? -12.151 -0.909 -12.761 1.00 18.85 217 ARG A N 1
ATOM 1732 C CA . ARG A 1 217 ? -12.772 -0.349 -11.551 1.00 18.11 217 ARG A CA 1
ATOM 1733 C C . ARG A 1 217 ? -14.157 -0.958 -11.327 1.00 17.39 217 ARG A C 1
ATOM 1734 O O . ARG A 1 217 ? -15.042 -0.857 -12.181 1.00 17.71 217 ARG A O 1
ATOM 1742 N N . ILE A 1 218 ? -14.326 -1.607 -10.185 1.00 16.39 218 ILE A N 1
ATOM 1743 C CA . ILE A 1 218 ? -15.572 -2.278 -9.859 1.00 14.98 218 ILE A CA 1
ATOM 1744 C C . ILE A 1 218 ? -16.141 -1.628 -8.613 1.00 15.17 218 ILE A C 1
ATOM 1745 O O . ILE A 1 218 ? -15.472 -1.594 -7.571 1.00 15.25 218 ILE A O 1
ATOM 1750 N N . ILE A 1 219 ? -17.366 -1.111 -8.707 1.00 12.91 219 ILE A N 1
ATOM 1751 C CA . ILE A 1 219 ? -18.025 -0.575 -7.514 1.00 14.00 219 ILE A CA 1
ATOM 1752 C C . ILE A 1 219 ? -19.241 -1.412 -7.213 1.00 13.29 219 ILE A C 1
ATOM 1753 O O . ILE A 1 219 ? -20.038 -1.681 -8.115 1.00 13.82 219 ILE A O 1
ATOM 1758 N N . TYR A 1 220 ? -19.379 -1.835 -5.963 1.00 13.04 220 TYR A N 1
ATOM 1759 C CA . TYR A 1 220 ? -20.577 -2.554 -5.560 1.00 12.89 220 TYR A CA 1
ATOM 1760 C C . TYR A 1 220 ? -21.270 -1.862 -4.406 1.00 13.11 220 TYR A C 1
ATOM 1761 O O . TYR A 1 220 ? -20.635 -1.186 -3.607 1.00 14.48 220 TYR A O 1
ATOM 1770 N N . ARG A 1 221 ? -22.578 -2.027 -4.339 1.00 12.26 221 ARG A N 1
ATOM 1771 C CA . ARG A 1 221 ? -23.330 -1.369 -3.279 1.00 12.04 221 ARG A CA 1
ATOM 1772 C C . ARG A 1 221 ? -23.671 -2.355 -2.175 1.00 12.27 221 ARG A C 1
ATOM 1773 O O . ARG A 1 221 ? -23.962 -3.524 -2.432 1.00 12.08 221 ARG A O 1
ATOM 1781 N N . THR A 1 222 ? -23.631 -1.872 -0.926 1.00 11.91 222 THR A N 1
ATOM 1782 C CA . THR A 1 222 ? -23.890 -2.731 0.216 1.00 12.54 222 THR A CA 1
ATOM 1783 C C . THR A 1 222 ? -24.547 -1.904 1.322 1.00 12.34 222 THR A C 1
ATOM 1784 O O . THR A 1 222 ? -25.017 -0.786 1.060 1.00 11.89 222 THR A O 1
ATOM 1788 N N . TYR A 1 223 ? -24.620 -2.476 2.526 1.00 12.19 223 TYR A N 1
ATOM 1789 C CA . TYR A 1 223 ? -25.254 -1.839 3.689 1.00 12.60 223 TYR A CA 1
ATOM 1790 C C . TYR A 1 223 ? -24.307 -2.025 4.869 1.00 13.20 223 TYR A C 1
ATOM 1791 O O . TYR A 1 223 ? -23.792 -3.131 5.093 1.00 13.76 223 TYR A O 1
ATOM 1800 N N . THR A 1 224 ? -24.050 -0.944 5.597 1.00 13.52 224 THR A N 1
ATOM 1801 C CA . THR A 1 224 ? -23.187 -0.990 6.782 1.00 13.90 224 THR A CA 1
ATOM 1802 C C . THR A 1 224 ? -23.903 -0.306 7.953 1.00 13.13 224 THR A C 1
ATOM 1803 O O . THR A 1 224 ? -24.883 0.424 7.760 1.00 12.95 224 THR A O 1
ATOM 1807 N N . GLY A 1 225 ? -23.390 -0.514 9.164 1.00 13.85 225 GLY A N 1
ATOM 1808 C CA . GLY A 1 225 ? -23.985 0.142 10.323 1.00 14.32 225 GLY A CA 1
ATOM 1809 C C . GLY A 1 225 ? -25.446 -0.211 10.506 1.00 14.79 225 GLY A C 1
ATOM 1810 O O . GLY A 1 225 ? -25.875 -1.307 10.138 1.00 14.39 225 GLY A O 1
ATOM 1811 N N . MET A 1 226 ? -26.240 0.715 11.046 1.00 15.01 226 MET A N 1
ATOM 1812 C CA . MET A 1 226 ? -27.652 0.397 11.278 1.00 14.96 226 MET A CA 1
ATOM 1813 C C . MET A 1 226 ? -28.438 0.243 9.975 1.00 14.53 226 MET A C 1
ATOM 1814 O O . MET A 1 226 ? -29.485 -0.377 9.962 1.00 14.90 226 MET A O 1
ATOM 1819 N N . ARG A 1 227 ? -27.912 0.801 8.887 1.00 14.51 227 ARG A N 1
ATOM 1820 C CA . ARG A 1 227 ? -28.530 0.616 7.570 1.00 14.54 227 ARG A CA 1
ATOM 1821 C C . ARG A 1 227 ? -28.579 -0.844 7.108 1.00 14.31 227 ARG A C 1
ATOM 1822 O O . ARG A 1 227 ? -29.341 -1.174 6.196 1.00 14.31 227 ARG A O 1
ATOM 1830 N N . ALA A 1 228 ? -27.765 -1.700 7.730 1.00 14.00 228 ALA A N 1
ATOM 1831 C CA . ALA A 1 228 ? -27.795 -3.157 7.494 1.00 14.93 228 ALA A CA 1
ATOM 1832 C C . ALA A 1 228 ? -29.114 -3.790 7.947 1.00 15.31 228 ALA A C 1
ATOM 1833 O O . ALA A 1 228 ? -29.445 -4.941 7.589 1.00 16.03 228 ALA A O 1
ATOM 1835 N N . ILE A 1 229 ? -29.895 -3.041 8.717 1.00 14.93 229 ILE A N 1
ATOM 1836 C CA . ILE A 1 229 ? -31.248 -3.491 9.037 1.00 15.56 229 ILE A CA 1
ATOM 1837 C C . ILE A 1 229 ? -32.085 -3.683 7.758 1.00 15.80 229 ILE A C 1
ATOM 1838 O O . ILE A 1 229 ? -33.032 -4.476 7.735 1.00 16.90 229 ILE A O 1
ATOM 1843 N N . LEU A 1 230 ? -31.711 -2.987 6.684 1.00 15.09 230 LEU A N 1
ATOM 1844 C CA . LEU A 1 230 ? -32.550 -2.952 5.494 1.00 14.90 230 LEU A CA 1
ATOM 1845 C C . LEU A 1 230 ? -32.377 -4.161 4.583 1.00 14.75 230 LEU A C 1
ATOM 1846 O O . LEU A 1 230 ? -33.321 -4.562 3.902 1.00 14.10 230 LEU A O 1
ATOM 1851 N N . TYR A 1 231 ? -31.175 -4.723 4.569 1.00 14.96 231 TYR A N 1
ATOM 1852 C CA . TYR A 1 231 ? -30.835 -5.674 3.515 1.00 16.30 231 TYR A CA 1
ATOM 1853 C C . TYR A 1 231 ? -29.530 -6.328 3.901 1.00 16.87 231 TYR A C 1
ATOM 1854 O O . TYR A 1 231 ? -28.676 -5.708 4.546 1.00 16.39 231 TYR A O 1
ATOM 1863 N N . ALA A 1 232 ? -29.378 -7.589 3.512 1.00 18.69 232 ALA A N 1
ATOM 1864 C CA . ALA A 1 232 ? -28.172 -8.350 3.851 1.00 19.68 232 ALA A CA 1
ATOM 1865 C C . ALA A 1 232 ? -26.921 -7.760 3.187 1.00 20.16 232 ALA A C 1
ATOM 1866 O O . ALA A 1 232 ? -26.884 -7.611 1.948 1.00 20.85 232 ALA A O 1
ATOM 1868 N N . PRO A 1 233 ? -25.907 -7.406 3.998 1.00 20.84 233 PRO A N 1
ATOM 1869 C CA . PRO A 1 233 ? -24.656 -6.881 3.443 1.00 20.89 233 PRO A CA 1
ATOM 1870 C C . PRO A 1 233 ? -23.881 -7.917 2.617 1.00 21.30 233 PRO A C 1
ATOM 1871 O O . PRO A 1 233 ? -24.006 -9.132 2.850 1.00 20.80 233 PRO A O 1
ATOM 1875 N N . VAL A 1 234 ? -23.124 -7.421 1.637 1.00 21.20 234 VAL A N 1
ATOM 1876 C CA . VAL A 1 234 ? -22.111 -8.216 0.949 1.00 21.35 234 VAL A CA 1
ATOM 1877 C C . VAL A 1 234 ? -21.097 -8.692 2.000 1.00 22.84 234 VAL A C 1
ATOM 1878 O O . VAL A 1 234 ? -20.629 -7.908 2.836 1.00 22.66 234 VAL A O 1
ATOM 1882 N N . SER A 1 235 ? -20.779 -9.976 1.962 1.00 24.31 235 SER A N 1
ATOM 1883 C CA . SER A 1 235 ? -19.928 -10.561 2.990 1.00 26.10 235 SER A CA 1
ATOM 1884 C C . SER A 1 235 ? -18.492 -10.612 2.518 1.00 26.73 235 SER A C 1
ATOM 1885 O O . SER A 1 235 ? -18.196 -10.389 1.338 1.00 26.73 235 SER A O 1
ATOM 1888 N N . ASP A 1 236 ? -17.587 -10.877 3.450 1.00 27.34 236 ASP A N 1
ATOM 1889 C CA . ASP A 1 236 ? -16.174 -10.992 3.122 1.00 27.88 236 ASP A CA 1
ATOM 1890 C C . ASP A 1 236 ? -15.952 -12.164 2.172 1.00 27.18 236 ASP A C 1
ATOM 1891 O O . ASP A 1 236 ? -15.174 -12.057 1.222 1.00 27.28 236 ASP A O 1
ATOM 1896 N N . ASP A 1 237 ? -16.658 -13.263 2.413 1.00 27.05 237 ASP A N 1
ATOM 1897 C CA . ASP A 1 237 ? -16.536 -14.436 1.560 1.00 27.06 237 ASP A CA 1
ATOM 1898 C C . ASP A 1 237 ? -16.923 -14.109 0.117 1.00 26.11 237 ASP A C 1
ATOM 1899 O O . ASP A 1 237 ? -16.221 -14.502 -0.819 1.00 26.24 237 ASP A O 1
ATOM 1904 N N . ASP A 1 238 ? -18.008 -13.344 -0.037 1.00 24.77 238 ASP A N 1
ATOM 1905 C CA . ASP A 1 238 ? -18.494 -12.890 -1.347 1.00 23.68 238 ASP A CA 1
ATOM 1906 C C . ASP A 1 238 ? -17.451 -12.263 -2.271 1.00 23.07 238 ASP A C 1
ATOM 1907 O O . ASP A 1 238 ? -17.525 -12.432 -3.501 1.00 22.11 238 ASP A O 1
ATOM 1912 N N . ILE A 1 239 ? -16.522 -11.496 -1.703 1.00 22.39 239 ILE A N 1
ATOM 1913 C CA . ILE A 1 239 ? -15.530 -10.784 -2.505 1.00 22.21 239 ILE A CA 1
ATOM 1914 C C . ILE A 1 239 ? -14.127 -11.404 -2.432 1.00 21.56 239 ILE A C 1
ATOM 1915 O O . ILE A 1 239 ? -13.131 -10.738 -2.728 1.00 21.18 239 ILE A O 1
ATOM 1920 N N . THR A 1 240 ? -14.060 -12.688 -2.081 1.00 21.94 240 THR A N 1
ATOM 1921 C CA . THR A 1 240 ? -12.777 -13.393 -2.164 1.00 22.06 240 THR A CA 1
ATOM 1922 C C . THR A 1 240 ? -12.241 -13.322 -3.602 1.00 20.82 240 THR A C 1
ATOM 1923 O O . THR A 1 240 ? -12.989 -13.438 -4.574 1.00 21.28 240 THR A O 1
ATOM 1927 N N . GLY A 1 241 ? -10.943 -13.075 -3.722 1.00 20.02 241 GLY A N 1
ATOM 1928 C CA . GLY A 1 241 ? -10.314 -12.840 -5.017 1.00 18.64 241 GLY A CA 1
ATOM 1929 C C . GLY A 1 241 ? -10.259 -11.379 -5.410 1.00 17.69 241 GLY A C 1
ATOM 1930 O O . GLY A 1 241 ? -9.702 -11.035 -6.446 1.00 18.10 241 GLY A O 1
ATOM 1931 N N . PHE A 1 242 ? -10.841 -10.498 -4.588 1.00 16.97 242 PHE A N 1
ATOM 1932 C CA . PHE A 1 242 ? -10.796 -9.056 -4.857 1.00 15.94 242 PHE A CA 1
ATOM 1933 C C . PHE A 1 242 ? -10.172 -8.320 -3.669 1.00 16.82 242 PHE A C 1
ATOM 1934 O O . PHE A 1 242 ? -10.207 -8.829 -2.545 1.00 17.20 242 PHE A O 1
ATOM 1942 N N . ARG A 1 243 ? -9.638 -7.134 -3.941 1.00 16.85 243 ARG A N 1
ATOM 1943 C CA . ARG A 1 243 ? -9.147 -6.250 -2.888 1.00 17.93 243 ARG A CA 1
ATOM 1944 C C . ARG A 1 243 ? -9.940 -4.954 -2.851 1.00 17.42 243 ARG A C 1
ATOM 1945 O O . ARG A 1 243 ? -10.228 -4.349 -3.884 1.00 17.85 243 ARG A O 1
ATOM 1953 N N . ARG A 1 244 ? -10.280 -4.532 -1.643 1.00 18.38 244 ARG A N 1
ATOM 1954 C CA . ARG A 1 244 ? -10.971 -3.263 -1.444 1.00 18.92 244 ARG A CA 1
ATOM 1955 C C . ARG A 1 244 ? -10.006 -2.099 -1.611 1.00 18.70 244 ARG A C 1
ATOM 1956 O O . ARG A 1 244 ? -8.867 -2.141 -1.108 1.00 19.21 244 ARG A O 1
ATOM 1964 N N . ALA A 1 245 ? -10.454 -1.047 -2.285 1.00 18.16 245 ALA A N 1
ATOM 1965 C CA . ALA A 1 245 ? -9.586 0.089 -2.581 1.00 19.30 245 ALA A CA 1
ATOM 1966 C C . ALA A 1 245 ? -10.137 1.441 -2.117 1.00 20.28 245 ALA A C 1
ATOM 1967 O O . ALA A 1 245 ? -9.441 2.445 -2.150 1.00 21.45 245 ALA A O 1
ATOM 1969 N N . GLY A 1 246 ? -11.386 1.458 -1.667 1.00 20.46 246 GLY A N 1
ATOM 1970 C CA . GLY A 1 246 ? -12.042 2.703 -1.279 1.00 20.25 246 GLY A CA 1
ATOM 1971 C C . GLY A 1 246 ? -13.479 2.401 -0.931 1.00 20.18 246 GLY A C 1
ATOM 1972 O O . GLY A 1 246 ? -14.048 1.401 -1.404 1.00 20.77 246 GLY A O 1
ATOM 1973 N N . VAL A 1 247 ? -14.040 3.222 -0.045 1.00 19.01 247 VAL A N 1
ATOM 1974 C CA . VAL A 1 247 ? -15.441 3.126 0.347 1.00 18.06 247 VAL A CA 1
ATOM 1975 C C . VAL A 1 247 ? -16.023 4.536 0.493 1.00 17.66 247 VAL A C 1
ATOM 1976 O O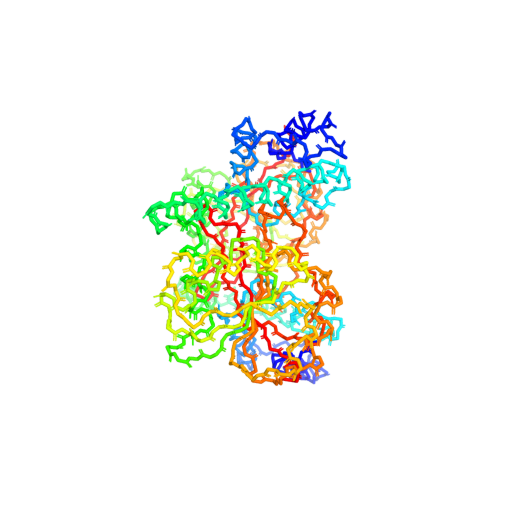 . VAL A 1 247 ? -15.300 5.489 0.848 1.00 17.93 247 VAL A O 1
ATOM 1980 N N . VAL A 1 248 ? -17.318 4.660 0.210 1.00 16.36 248 VAL A N 1
ATOM 1981 C CA . VAL A 1 248 ? -18.089 5.829 0.624 1.00 16.42 248 VAL A CA 1
ATOM 1982 C C . VAL A 1 248 ? -19.219 5.374 1.542 1.00 16.25 248 VAL A C 1
ATOM 1983 O O . VAL A 1 248 ? -20.083 4.574 1.156 1.00 16.92 248 VAL A O 1
ATOM 1987 N N . LEU A 1 249 ? -19.201 5.891 2.762 1.00 16.53 249 LEU A N 1
ATOM 1988 C CA . LEU A 1 249 ? -20.232 5.616 3.742 1.00 16.71 249 LEU A CA 1
ATOM 1989 C C . LEU A 1 249 ? -21.316 6.678 3.579 1.00 16.60 249 LEU A C 1
ATOM 1990 O O . LEU A 1 249 ? -20.991 7.866 3.427 1.00 18.02 249 LEU A O 1
ATOM 1995 N N . PRO A 1 250 ? -22.599 6.271 3.594 1.00 16.31 250 PRO A N 1
ATOM 1996 C CA . PRO A 1 250 ? -23.649 7.249 3.285 1.00 15.77 250 PRO A CA 1
ATOM 1997 C C . PRO A 1 250 ? -23.988 8.197 4.437 1.00 16.74 250 PRO A C 1
ATOM 1998 O O . PRO A 1 250 ? -23.733 7.891 5.611 1.00 16.51 250 PRO A O 1
ATOM 2002 N N . SER A 1 251 ? -24.581 9.335 4.094 1.00 17.38 251 SER A N 1
ATOM 2003 C CA . SER A 1 251 ? -25.107 10.240 5.099 1.00 18.04 251 SER A CA 1
ATOM 2004 C C . SER A 1 251 ? -26.501 10.670 4.673 1.00 17.66 251 SER A C 1
ATOM 2005 O O . SER A 1 251 ? -26.979 10.306 3.595 1.00 17.78 251 SER A O 1
ATOM 2008 N N . GLY A 1 252 ? -27.170 11.434 5.531 1.00 18.17 252 GLY A N 1
ATOM 2009 C CA . GLY A 1 252 ? -28.511 11.895 5.218 1.00 16.84 252 GLY A CA 1
ATOM 2010 C C . GLY A 1 252 ? -29.453 10.711 5.099 1.00 16.52 252 GLY A C 1
ATOM 2011 O O . GLY A 1 252 ? -29.456 9.826 5.969 1.00 16.93 252 GLY A O 1
ATOM 2012 N N . LYS A 1 253 ? -30.218 10.683 4.008 1.00 15.81 253 LYS A N 1
ATOM 2013 C CA . LYS A 1 253 ? -31.186 9.606 3.748 1.00 15.49 253 LYS A CA 1
ATOM 2014 C C . LYS A 1 253 ? -30.666 8.500 2.808 1.00 15.31 253 LYS A C 1
ATOM 2015 O O . LYS A 1 253 ? -31.381 7.515 2.558 1.00 14.51 253 LYS A O 1
ATOM 2021 N N . VAL A 1 254 ? -29.444 8.657 2.290 1.00 14.74 254 VAL A N 1
ATOM 2022 C CA . VAL A 1 254 ? -28.853 7.632 1.397 1.00 14.83 254 VAL A CA 1
ATOM 2023 C C . VAL A 1 254 ? -28.673 6.347 2.201 1.00 15.12 254 VAL A C 1
ATOM 2024 O O . VAL A 1 254 ? -28.235 6.410 3.368 1.00 14.16 254 VAL A O 1
ATOM 2028 N N . ASN A 1 255 ? -29.075 5.217 1.608 1.00 13.97 255 ASN A N 1
ATOM 2029 C CA . ASN A 1 255 ? -28.952 3.916 2.277 1.00 13.87 255 ASN A CA 1
ATOM 2030 C C . ASN A 1 255 ? -27.678 3.123 1.998 1.00 13.64 255 ASN A C 1
ATOM 2031 O O . ASN A 1 255 ? -27.158 2.436 2.884 1.00 14.16 255 ASN A O 1
ATOM 2036 N N . ASN A 1 256 ? -27.182 3.195 0.760 1.00 13.39 256 ASN A N 1
ATOM 2037 C CA . ASN A 1 256 ? -26.086 2.316 0.376 1.00 13.13 256 ASN A CA 1
ATOM 2038 C C . ASN A 1 256 ? -24.722 2.869 0.716 1.00 12.93 256 ASN A C 1
ATOM 2039 O O . ASN A 1 256 ? -24.481 4.064 0.572 1.00 13.86 256 ASN A O 1
ATOM 2044 N N . THR A 1 257 ? -23.839 1.959 1.127 1.00 13.53 257 THR A N 1
ATOM 2045 C CA . THR A 1 257 ? -22.421 2.153 1.160 1.00 14.05 257 THR A CA 1
ATOM 2046 C C . THR A 1 257 ? -21.923 1.660 -0.212 1.00 14.76 257 THR A C 1
ATOM 2047 O O . THR A 1 257 ? -22.366 0.606 -0.688 1.00 14.48 257 THR A O 1
ATOM 2051 N N . SER A 1 258 ? -21.025 2.420 -0.819 1.00 14.60 258 SER A N 1
ATOM 2052 C CA . SER A 1 258 ? -20.420 2.044 -2.105 1.00 15.08 258 SER A CA 1
ATOM 2053 C C . SER A 1 258 ? -18.946 1.669 -1.906 1.00 15.19 258 SER A C 1
ATOM 2054 O O . SER A 1 258 ? -18.193 2.403 -1.250 1.00 15.26 258 SER A O 1
ATOM 2057 N N . VAL A 1 259 ? -18.550 0.532 -2.477 1.00 14.54 259 VAL A N 1
ATOM 2058 C CA . VAL A 1 259 ? -17.218 -0.051 -2.251 1.00 14.27 259 VAL A CA 1
ATOM 2059 C C . VAL A 1 259 ? -16.522 -0.242 -3.584 1.00 14.72 259 VAL A C 1
ATOM 2060 O O . VAL A 1 259 ? -17.092 -0.863 -4.490 1.00 14.26 259 VAL A O 1
ATOM 2064 N N . LEU A 1 260 ? -15.301 0.275 -3.696 1.00 14.07 260 LEU A N 1
ATOM 2065 C CA . LEU A 1 260 ? -14.473 0.092 -4.903 1.00 14.67 260 LEU A CA 1
ATOM 2066 C C . LEU A 1 260 ? -13.539 -1.080 -4.679 1.00 14.99 260 LEU A C 1
ATOM 2067 O O . LEU A 1 260 ? -12.813 -1.118 -3.676 1.00 14.60 260 LEU A O 1
ATOM 2072 N N . VAL A 1 261 ? -13.559 -2.038 -5.608 1.00 14.65 261 VAL A N 1
ATOM 2073 C CA . VAL A 1 261 ? -12.664 -3.214 -5.537 1.00 14.75 261 VAL A CA 1
ATOM 2074 C C . VAL A 1 261 ? -11.961 -3.425 -6.867 1.00 15.54 261 VAL A C 1
ATOM 2075 O O . VAL A 1 261 ? -12.408 -2.914 -7.909 1.00 15.34 261 VAL A O 1
ATOM 2079 N N . PHE A 1 262 ? -10.849 -4.157 -6.808 1.00 15.42 262 PHE A N 1
ATOM 2080 C CA . PHE A 1 262 ? -10.136 -4.609 -8.007 1.00 15.95 262 PHE A CA 1
ATOM 2081 C C . PHE A 1 262 ? -9.863 -6.090 -7.874 1.00 16.70 262 PHE A C 1
ATOM 2082 O O . PHE A 1 262 ? -9.651 -6.590 -6.771 1.00 16.20 262 PHE A O 1
ATOM 2090 N N . LYS A 1 263 ? -9.890 -6.790 -9.009 1.00 17.11 263 LYS A N 1
ATOM 2091 C CA . LYS A 1 263 ? -9.514 -8.191 -9.063 1.00 18.91 263 LYS A CA 1
ATOM 2092 C C . LYS A 1 263 ? -8.043 -8.313 -8.648 1.00 20.29 263 LYS A C 1
ATOM 2093 O O . LYS A 1 263 ? -7.233 -7.488 -9.026 1.00 21.09 263 LYS A O 1
ATOM 2099 N N . CYS A 1 264 ? -7.725 -9.332 -7.864 1.00 23.10 264 CYS A N 1
ATOM 2100 C CA . CYS A 1 264 ? -6.330 -9.616 -7.491 1.00 25.17 264 CYS A CA 1
ATOM 2101 C C . CYS A 1 264 ? -5.468 -10.100 -8.690 1.00 27.60 264 CYS A C 1
ATOM 2102 O O . CYS A 1 264 ? -6.009 -10.657 -9.643 1.00 28.29 264 CYS A O 1
ATOM 2105 N N . PRO A 1 265 ? -4.138 -9.836 -8.679 1.00 29.03 265 PRO A N 1
ATOM 2106 C CA . PRO A 1 265 ? -3.324 -9.071 -7.719 1.00 30.28 265 PRO A CA 1
ATOM 2107 C C . PRO A 1 265 ? -3.493 -7.567 -7.879 1.00 31.07 265 PRO A C 1
ATOM 2108 O O . PRO A 1 265 ? -2.699 -6.795 -7.334 1.00 32.21 265 PRO A O 1
ATOM 2112 N N . SER B 1 2 ? -8.045 -12.201 -1.734 1.00 30.60 2 SER B N 1
ATOM 2113 C CA . SER B 1 2 ? -7.374 -10.862 -1.712 1.00 29.89 2 SER B CA 1
ATOM 2114 C C . SER B 1 2 ? -5.835 -10.872 -1.718 1.00 29.19 2 SER B C 1
ATOM 2115 O O . SER B 1 2 ? -5.195 -11.921 -1.632 1.00 29.03 2 SER B O 1
ATOM 2118 N N . CYS B 1 3 ? -5.284 -9.663 -1.791 1.00 27.88 3 CYS B N 1
ATOM 2119 C CA . CYS B 1 3 ? -3.959 -9.397 -2.313 1.00 27.13 3 CYS B CA 1
ATOM 2120 C C . CYS B 1 3 ? -3.572 -7.976 -1.937 1.00 26.51 3 CYS B C 1
ATOM 2121 O O . CYS B 1 3 ? -3.308 -7.142 -2.803 1.00 27.11 3 CYS B O 1
ATOM 2124 N N . TYR B 1 4 ? -3.563 -7.681 -0.643 1.00 24.60 4 TYR B N 1
ATOM 2125 C CA . TYR B 1 4 ? -3.222 -6.340 -0.190 1.00 23.44 4 TYR B CA 1
ATOM 2126 C C . TYR B 1 4 ? -1.716 -6.108 -0.173 1.00 22.87 4 TYR B C 1
ATOM 2127 O O . TYR B 1 4 ? -0.960 -6.939 0.345 1.00 22.00 4 TYR B O 1
ATOM 2136 N N . ILE B 1 5 ? -1.284 -4.983 -0.742 1.00 22.92 5 ILE B N 1
ATOM 2137 C CA . ILE B 1 5 ? 0.149 -4.641 -0.742 1.00 23.89 5 ILE B CA 1
ATOM 2138 C C . ILE B 1 5 ? 0.679 -4.460 0.675 1.00 23.17 5 ILE B C 1
ATOM 2139 O O . ILE B 1 5 ? 1.859 -4.732 0.938 1.00 22.69 5 ILE B O 1
ATOM 2144 N N . TYR B 1 6 ? -0.186 -4.013 1.588 1.00 21.90 6 TYR B N 1
ATOM 2145 C CA . TYR B 1 6 ? 0.232 -3.902 2.986 1.00 22.00 6 TYR B CA 1
ATOM 2146 C C . TYR B 1 6 ? 0.663 -5.214 3.611 1.00 21.70 6 TYR B C 1
ATOM 2147 O O . TYR B 1 6 ? 1.479 -5.208 4.536 1.00 20.63 6 TYR B O 1
ATOM 2156 N N . TRP B 1 7 ? 0.119 -6.331 3.123 1.00 20.71 7 TRP B N 1
ATOM 2157 C CA . TRP B 1 7 ? 0.457 -7.637 3.676 1.00 21.36 7 TRP B CA 1
ATOM 2158 C C . TRP B 1 7 ? 1.951 -7.874 3.623 1.00 20.49 7 TRP B C 1
ATOM 2159 O O . TRP B 1 7 ? 2.548 -8.215 4.646 1.00 20.26 7 TRP B O 1
ATOM 2170 N N . ASP B 1 8 ? 2.554 -7.682 2.446 1.00 20.13 8 ASP B N 1
ATOM 2171 C CA . ASP B 1 8 ? 4.004 -7.847 2.318 1.00 20.52 8 ASP B CA 1
ATOM 2172 C C . ASP B 1 8 ? 4.787 -6.890 3.218 1.00 19.97 8 ASP B C 1
ATOM 2173 O O . ASP B 1 8 ? 5.765 -7.295 3.871 1.00 18.96 8 ASP B O 1
ATOM 2178 N N . LYS B 1 9 ? 4.361 -5.628 3.244 1.00 18.85 9 LYS B N 1
ATOM 2179 C CA . LYS B 1 9 ? 5.032 -4.599 4.060 1.00 19.05 9 LYS B CA 1
ATOM 2180 C C . LYS B 1 9 ? 4.998 -5.009 5.527 1.00 17.58 9 LYS B C 1
ATOM 2181 O O . LYS B 1 9 ? 6.015 -4.956 6.222 1.00 16.36 9 LYS B O 1
ATOM 2187 N N . ILE B 1 10 ? 3.837 -5.453 5.982 1.00 16.19 10 ILE B N 1
ATOM 2188 C CA . ILE B 1 10 ? 3.672 -5.887 7.375 1.00 15.39 10 ILE B CA 1
ATOM 2189 C C . ILE B 1 10 ? 4.514 -7.128 7.676 1.00 15.27 10 ILE B C 1
ATOM 2190 O O . ILE B 1 10 ? 5.168 -7.187 8.726 1.00 14.98 10 ILE B O 1
ATOM 2195 N N . LYS B 1 11 ? 4.533 -8.092 6.752 1.00 14.49 11 LYS B N 1
ATOM 2196 C CA . LYS B 1 11 ? 5.319 -9.314 6.959 1.00 14.74 11 LYS B CA 1
ATOM 2197 C C . LYS B 1 11 ? 6.820 -9.012 7.066 1.00 15.16 11 LYS B C 1
ATOM 2198 O O . LYS B 1 11 ? 7.519 -9.634 7.881 1.00 15.12 11 LYS B O 1
ATOM 2204 N N . ARG B 1 12 ? 7.303 -8.065 6.250 1.00 14.18 12 ARG B N 1
ATOM 2205 C CA . ARG B 1 12 ? 8.723 -7.666 6.284 1.00 15.11 12 ARG B CA 1
ATOM 2206 C C . ARG B 1 12 ? 9.069 -6.968 7.597 1.00 13.41 12 ARG B C 1
ATOM 2207 O O . ARG B 1 12 ? 10.111 -7.234 8.180 1.00 13.06 12 ARG B O 1
ATOM 2215 N N . ILE B 1 13 ? 8.185 -6.080 8.049 1.00 12.53 13 ILE B N 1
ATOM 2216 C CA . ILE B 1 13 ? 8.363 -5.458 9.362 1.00 12.77 13 ILE B CA 1
ATOM 2217 C C . ILE B 1 13 ? 8.438 -6.509 10.460 1.00 12.29 13 ILE B C 1
ATOM 2218 O O . ILE B 1 13 ? 9.326 -6.459 11.320 1.00 12.89 13 ILE B O 1
ATOM 2223 N N . ALA B 1 14 ? 7.504 -7.459 10.441 1.00 12.04 14 ALA B N 1
ATOM 2224 C CA . ALA B 1 14 ? 7.486 -8.518 11.446 1.00 12.35 14 ALA B CA 1
ATOM 2225 C C . ALA B 1 14 ? 8.759 -9.381 11.385 1.00 11.97 14 ALA B C 1
ATOM 2226 O O . ALA B 1 14 ? 9.277 -9.781 12.410 1.00 12.03 14 ALA B O 1
ATOM 2228 N N . SER B 1 15 ? 9.253 -9.666 10.177 1.00 12.28 15 SER B N 1
ATOM 2229 C CA . SER B 1 15 ? 10.530 -10.389 10.044 1.00 12.35 15 SER B CA 1
ATOM 2230 C C . SER B 1 15 ? 11.664 -9.666 10.749 1.00 12.08 15 SER B C 1
ATOM 2231 O O . SER B 1 15 ? 12.461 -10.290 11.424 1.00 11.62 15 SER B O 1
ATOM 2234 N N . ARG B 1 16 ? 11.699 -8.341 10.610 1.00 11.11 16 ARG B N 1
ATOM 2235 C CA . ARG B 1 16 ? 12.724 -7.521 11.246 1.00 11.06 16 ARG B CA 1
ATOM 2236 C C . ARG B 1 16 ? 12.563 -7.549 12.757 1.00 10.85 16 ARG B C 1
ATOM 2237 O O . ARG B 1 16 ? 13.560 -7.702 13.491 1.00 11.07 16 ARG B O 1
ATOM 2245 N N . LEU B 1 17 ? 11.312 -7.456 13.221 1.00 10.69 17 LEU B N 1
ATOM 2246 C CA . LEU B 1 17 ? 11.032 -7.546 14.667 1.00 11.69 17 LEU B CA 1
ATOM 2247 C C . LEU B 1 17 ? 11.469 -8.898 15.219 1.00 11.48 17 LEU B C 1
ATOM 2248 O O . LEU B 1 17 ? 12.132 -8.975 16.253 1.00 12.49 17 LEU B O 1
ATOM 2253 N N . GLU B 1 18 ? 11.099 -9.967 14.525 1.00 11.72 18 GLU B N 1
ATOM 2254 C CA . GLU B 1 18 ? 11.467 -11.326 14.916 1.00 11.89 18 GLU B CA 1
ATOM 2255 C C . GLU B 1 18 ? 13.002 -11.510 15.064 1.00 12.29 18 GLU B C 1
ATOM 2256 O O . GLU B 1 18 ? 13.503 -12.033 16.088 1.00 12.04 18 GLU B O 1
ATOM 2262 N N . GLY B 1 19 ? 13.736 -11.040 14.059 1.00 11.98 19 GLY B N 1
ATOM 2263 C CA . GLY B 1 19 ? 15.206 -11.116 14.060 1.00 11.90 19 GLY B CA 1
ATOM 2264 C C . GLY B 1 19 ? 15.803 -10.326 15.219 1.00 12.55 19 GLY B C 1
ATOM 2265 O O . GLY B 1 19 ? 16.754 -10.761 15.862 1.00 12.46 19 GLY B O 1
ATOM 2266 N N . MET B 1 20 ? 15.256 -9.134 15.460 1.00 12.11 20 MET B N 1
ATOM 2267 C CA . MET B 1 20 ? 15.696 -8.297 16.569 1.00 12.79 20 MET B CA 1
ATOM 2268 C C . MET B 1 20 ? 15.458 -8.971 17.924 1.00 12.81 20 MET B C 1
ATOM 2269 O O . MET B 1 20 ? 16.352 -8.988 18.782 1.00 12.83 20 MET B O 1
ATOM 2274 N N . ASN B 1 21 ? 14.261 -9.539 18.093 1.00 12.52 21 ASN B N 1
ATOM 2275 C CA . ASN B 1 21 ? 13.878 -10.209 19.345 1.00 13.17 21 ASN B CA 1
ATOM 2276 C C . ASN B 1 21 ? 14.765 -11.421 19.648 1.00 13.50 21 ASN B C 1
ATOM 2277 O O . ASN B 1 21 ? 15.015 -11.769 20.826 1.00 13.60 21 ASN B O 1
ATOM 2282 N N . TYR B 1 22 ? 15.223 -12.077 18.587 1.00 13.65 22 TYR B N 1
ATOM 2283 C CA . TYR B 1 22 ? 16.122 -13.220 18.722 1.00 14.09 22 TYR B CA 1
ATOM 2284 C C . TYR B 1 22 ? 17.404 -12.804 19.469 1.00 14.98 22 TYR B C 1
ATOM 2285 O O . TYR B 1 22 ? 17.905 -13.538 20.323 1.00 15.00 22 TYR B O 1
ATOM 2294 N N . HIS B 1 23 ? 17.903 -11.614 19.152 1.00 14.74 23 HIS B N 1
ATOM 2295 C CA . HIS B 1 23 ? 19.183 -11.146 19.684 1.00 16.01 23 HIS B CA 1
ATOM 2296 C C . HIS B 1 23 ? 19.083 -10.444 21.029 1.00 17.05 23 HIS B C 1
ATOM 2297 O O . HIS B 1 23 ? 20.006 -10.565 21.853 1.00 19.00 23 HIS B O 1
ATOM 2304 N N . PHE B 1 24 ? 18.004 -9.693 21.237 1.00 17.64 24 PHE B N 1
ATOM 2305 C CA . PHE B 1 24 ? 17.812 -8.908 22.464 1.00 17.99 24 PHE B CA 1
ATOM 2306 C C . PHE B 1 24 ? 16.398 -9.012 23.041 1.00 19.35 24 PHE B C 1
ATOM 2307 O O . PHE B 1 24 ? 15.412 -8.805 22.334 1.00 18.83 24 PHE B O 1
ATOM 2315 N N . ASP B 1 25 ? 16.306 -9.285 24.344 1.00 20.70 25 ASP B N 1
ATOM 2316 C CA . ASP B 1 25 ? 15.046 -9.142 25.089 1.00 22.73 25 ASP B CA 1
ATOM 2317 C C . ASP B 1 25 ? 14.757 -7.700 25.487 1.00 23.34 25 ASP B C 1
ATOM 2318 O O . ASP B 1 25 ? 13.595 -7.270 25.552 1.00 24.51 25 ASP B O 1
ATOM 2323 N N . GLU B 1 26 ? 15.831 -6.962 25.741 1.00 23.37 26 GLU B N 1
ATOM 2324 C CA . GLU B 1 26 ? 15.775 -5.587 26.226 1.00 24.02 26 GLU B CA 1
ATOM 2325 C C . GLU B 1 26 ? 15.677 -4.673 25.016 1.00 23.61 26 GLU B C 1
ATOM 2326 O O . GLU B 1 26 ? 16.535 -4.722 24.147 1.00 22.41 26 GLU B O 1
ATOM 2332 N N . MET B 1 27 ? 14.641 -3.833 24.989 1.00 24.03 27 MET B N 1
ATOM 2333 C CA . MET B 1 27 ? 14.405 -2.907 23.882 1.00 23.51 27 MET B CA 1
ATOM 2334 C C . MET B 1 27 ? 15.412 -1.790 23.874 1.00 21.87 27 MET B C 1
ATOM 2335 O O . MET B 1 27 ? 15.720 -1.238 24.924 1.00 21.54 27 MET B O 1
ATOM 2340 N N . ASP B 1 28 ? 15.875 -1.425 22.680 1.00 19.84 28 ASP B N 1
ATOM 2341 C CA . ASP B 1 28 ? 16.698 -0.233 22.492 1.00 19.81 28 ASP B CA 1
ATOM 2342 C C . ASP B 1 28 ? 15.773 0.854 21.950 1.00 18.79 28 ASP B C 1
ATOM 2343 O O . ASP B 1 28 ? 15.501 0.914 20.755 1.00 18.15 28 ASP B O 1
ATOM 2348 N N . THR B 1 29 ? 15.263 1.696 22.843 1.00 19.27 29 THR B N 1
ATOM 2349 C CA . THR B 1 29 ? 14.238 2.668 22.473 1.00 19.69 29 THR B CA 1
ATOM 2350 C C . THR B 1 29 ? 14.658 3.614 21.338 1.00 19.03 29 THR B C 1
ATOM 2351 O O . THR B 1 29 ? 13.901 3.825 20.387 1.00 18.68 29 THR B O 1
ATOM 2355 N N . SER B 1 30 ? 15.866 4.168 21.428 1.00 18.94 30 SER B N 1
ATOM 2356 C CA . SER B 1 30 ? 16.339 5.065 20.381 1.00 19.41 30 SER B CA 1
ATOM 2357 C C . SER B 1 30 ? 16.434 4.352 19.044 1.00 18.43 30 SER B C 1
ATOM 2358 O O . SER B 1 30 ? 16.011 4.884 17.999 1.00 18.22 30 SER B O 1
ATOM 2361 N N . GLY B 1 31 ? 16.959 3.124 19.091 1.00 17.07 31 GLY B N 1
ATOM 2362 C CA . GLY B 1 31 ? 17.229 2.363 17.882 1.00 16.22 31 GLY B CA 1
ATOM 2363 C C . GLY B 1 31 ? 15.995 1.931 17.121 1.00 15.48 31 GLY B C 1
ATOM 2364 O O . GLY B 1 31 ? 16.047 1.759 15.893 1.00 15.27 31 GLY B O 1
ATOM 2365 N N . VAL B 1 32 ? 14.875 1.762 17.837 1.00 14.39 32 VAL B N 1
ATOM 2366 C CA . VAL B 1 32 ? 13.660 1.216 17.227 1.00 13.98 32 VAL B CA 1
ATOM 2367 C C . VAL B 1 32 ? 12.625 2.259 16.790 1.00 14.30 32 VAL B C 1
ATOM 2368 O O . VAL B 1 32 ? 11.550 1.906 16.277 1.00 14.02 32 VAL B O 1
ATOM 2372 N N . MET B 1 33 ? 12.940 3.547 16.978 1.00 14.26 33 MET B N 1
ATOM 2373 C CA . MET B 1 33 ? 11.983 4.589 16.568 1.00 14.86 33 MET B CA 1
ATOM 2374 C C . MET B 1 33 ? 11.624 4.536 15.069 1.00 14.50 33 MET B C 1
ATOM 2375 O O . MET B 1 33 ? 10.450 4.734 14.712 1.00 14.24 33 MET B O 1
ATOM 2380 N N . PRO B 1 34 ? 12.621 4.292 14.180 1.00 14.50 34 PRO B N 1
ATOM 2381 C CA . PRO B 1 34 ? 12.262 4.098 12.763 1.00 14.45 34 PRO B CA 1
ATOM 2382 C C . PRO B 1 34 ? 11.246 2.969 12.524 1.00 13.54 34 PRO B C 1
ATOM 2383 O O . PRO B 1 34 ? 10.298 3.148 11.763 1.00 13.95 34 PRO B O 1
ATOM 2387 N N . LEU B 1 35 ? 11.419 1.821 13.181 1.00 13.96 35 LEU B N 1
ATOM 2388 C CA . LEU B 1 35 ? 10.428 0.733 13.072 1.00 13.38 35 LEU B CA 1
ATOM 2389 C C . LEU B 1 35 ? 9.042 1.167 13.537 1.00 13.49 35 LEU B C 1
ATOM 2390 O O . LEU B 1 35 ? 8.021 0.861 12.896 1.00 13.08 35 LEU B O 1
ATOM 2395 N N . LEU B 1 36 ? 9.005 1.884 14.656 1.00 13.78 36 LEU B N 1
ATOM 2396 C CA . LEU B 1 36 ? 7.717 2.422 15.127 1.00 14.71 36 LEU B CA 1
ATOM 2397 C C . LEU B 1 36 ? 7.070 3.308 14.070 1.00 15.32 36 LEU B C 1
ATOM 2398 O O . LEU B 1 36 ? 5.880 3.166 13.769 1.00 14.74 36 LEU B O 1
ATOM 2403 N N . ASP B 1 37 ? 7.869 4.183 13.475 1.00 15.90 37 ASP B N 1
ATOM 2404 C CA . ASP B 1 37 ? 7.339 5.119 12.517 1.00 16.95 37 ASP B CA 1
ATOM 2405 C C . ASP B 1 37 ? 6.836 4.409 11.259 1.00 16.59 37 ASP B C 1
ATOM 2406 O O . ASP B 1 37 ? 5.824 4.795 10.669 1.00 15.79 37 ASP B O 1
ATOM 2411 N N . GLU B 1 38 ? 7.533 3.350 10.855 1.00 16.28 38 GLU B N 1
ATOM 2412 C CA . GLU B 1 38 ? 7.090 2.538 9.734 1.00 15.48 38 GLU B CA 1
ATOM 2413 C C . GLU B 1 38 ? 5.738 1.895 10.033 1.00 15.79 38 GLU B C 1
ATOM 2414 O O . GLU B 1 38 ? 4.865 1.855 9.185 1.00 16.36 38 GLU B O 1
ATOM 2420 N N . ILE B 1 39 ? 5.561 1.427 11.268 1.00 15.40 39 ILE B N 1
ATOM 2421 C CA . ILE B 1 39 ? 4.314 0.826 11.671 1.00 15.71 39 ILE B CA 1
ATOM 2422 C C . ILE B 1 39 ? 3.200 1.885 11.720 1.00 16.14 39 ILE B C 1
ATOM 2423 O O . ILE B 1 39 ? 2.104 1.638 11.222 1.00 17.20 39 ILE B O 1
ATOM 2428 N N . GLU B 1 40 ? 3.508 3.051 12.291 1.00 17.35 40 GLU B N 1
ATOM 2429 C CA . GLU B 1 40 ? 2.517 4.140 12.420 1.00 18.51 40 GLU B CA 1
ATOM 2430 C C . GLU B 1 40 ? 2.131 4.731 11.065 1.00 19.69 40 GLU B C 1
ATOM 2431 O O . GLU B 1 40 ? 0.966 5.081 10.853 1.00 19.52 40 GLU B O 1
ATOM 2437 N N . GLU B 1 41 ? 3.080 4.793 10.128 1.00 20.59 41 GLU B N 1
ATOM 2438 C CA . GLU B 1 41 ? 2.710 5.234 8.781 1.00 22.52 41 GLU B CA 1
ATOM 2439 C C . GLU B 1 41 ? 1.602 4.357 8.187 1.00 20.95 41 GLU B C 1
ATOM 2440 O O . GLU B 1 41 ? 0.715 4.858 7.501 1.00 22.04 41 GLU B O 1
ATOM 2446 N N . ILE B 1 42 ? 1.655 3.050 8.454 1.00 20.03 42 ILE B N 1
ATOM 2447 C CA . ILE B 1 42 ? 0.594 2.127 8.078 1.00 19.30 42 ILE B CA 1
ATOM 2448 C C . ILE B 1 42 ? -0.674 2.369 8.920 1.00 19.53 42 ILE B C 1
ATOM 2449 O O . ILE B 1 42 ? -1.770 2.532 8.382 1.00 18.85 42 ILE B O 1
ATOM 2454 N N . ALA B 1 43 ? -0.521 2.399 10.237 1.00 19.73 43 ALA B N 1
ATOM 2455 C CA . ALA B 1 43 ? -1.659 2.657 11.121 1.00 20.27 43 ALA B CA 1
ATOM 2456 C C . ALA B 1 43 ? -2.451 3.917 10.734 1.00 20.50 43 ALA B C 1
ATOM 2457 O O . ALA B 1 43 ? -3.688 3.924 10.809 1.00 20.84 43 ALA B O 1
ATOM 2459 N N . HIS B 1 44 ? -1.735 4.953 10.302 1.00 21.06 44 HIS B N 1
ATOM 2460 C CA . HIS B 1 44 ? -2.301 6.300 10.137 1.00 21.11 44 HIS B CA 1
ATOM 2461 C C . HIS B 1 44 ? -2.741 6.584 8.708 1.00 23.07 44 HIS B C 1
ATOM 2462 O O . HIS B 1 44 ? -3.208 7.698 8.411 1.00 22.95 44 HIS B O 1
ATOM 2469 N N . ASP B 1 45 ? -2.593 5.585 7.836 1.00 24.25 45 ASP B N 1
ATOM 2470 C CA . ASP B 1 45 ? -3.005 5.697 6.432 1.00 26.30 45 ASP B CA 1
ATOM 2471 C C . ASP B 1 45 ? -4.505 5.950 6.350 1.00 27.56 45 ASP B C 1
ATOM 2472 O O . ASP B 1 45 ? -5.320 5.030 6.489 1.00 27.01 45 ASP B O 1
ATOM 2477 N N . SER B 1 46 ? -4.865 7.208 6.112 1.00 29.70 46 SER B N 1
ATOM 2478 C CA . SER B 1 46 ? -6.280 7.592 6.111 1.00 32.03 46 SER B CA 1
ATOM 2479 C C . SER B 1 46 ? -7.070 7.051 4.906 1.00 32.90 46 SER B C 1
ATOM 2480 O O . SER B 1 46 ? -8.303 7.032 4.934 1.00 34.21 46 SER B O 1
ATOM 2483 N N . THR B 1 47 ? -6.371 6.579 3.876 1.00 33.77 47 THR B N 1
ATOM 2484 C CA . THR B 1 47 ? -7.051 6.031 2.698 1.00 34.10 47 THR B CA 1
ATOM 2485 C C . THR B 1 47 ? -7.672 4.662 2.942 1.00 34.27 47 THR B C 1
ATOM 2486 O O . THR B 1 47 ? -8.542 4.236 2.179 1.00 34.78 47 THR B O 1
ATOM 2490 N N . ILE B 1 48 ? -7.250 3.966 3.998 1.00 34.11 48 ILE B N 1
ATOM 2491 C CA . ILE B 1 48 ? -7.872 2.667 4.291 1.00 33.58 48 ILE B CA 1
ATOM 2492 C C . ILE B 1 48 ? -9.008 2.762 5.326 1.00 33.25 48 ILE B C 1
ATOM 2493 O O . ILE B 1 48 ? -8.810 3.188 6.468 1.00 33.32 48 ILE B O 1
ATOM 2498 N N . ASP B 1 49 ? -10.210 2.404 4.876 1.00 32.31 49 ASP B N 1
ATOM 2499 C CA . ASP B 1 49 ? -11.421 2.467 5.691 1.00 31.29 49 ASP B CA 1
ATOM 2500 C C . ASP B 1 49 ? -11.464 1.306 6.685 1.00 30.74 49 ASP B C 1
ATOM 2501 O O . ASP B 1 49 ? -10.762 0.301 6.508 1.00 30.35 49 ASP B O 1
ATOM 2506 N N . PHE B 1 50 ? -12.315 1.440 7.704 1.00 30.09 50 PHE B N 1
ATOM 2507 C CA . PHE B 1 50 ? -12.338 0.513 8.836 1.00 29.64 50 PHE B CA 1
ATOM 2508 C C . PHE B 1 50 ? -12.608 -0.932 8.413 1.00 29.75 50 PHE B C 1
ATOM 2509 O O . PHE B 1 50 ? -11.965 -1.854 8.913 1.00 29.91 50 PHE B O 1
ATOM 2517 N N . GLU B 1 51 ? -13.554 -1.141 7.498 1.00 30.00 51 GLU B N 1
ATOM 2518 C CA . GLU B 1 51 ? -13.842 -2.509 7.037 1.00 29.90 51 GLU B CA 1
ATOM 2519 C C . GLU B 1 51 ? -12.699 -3.117 6.226 1.00 29.45 51 GLU B C 1
ATOM 2520 O O . GLU B 1 51 ? -12.434 -4.318 6.327 1.00 29.07 51 GLU B O 1
ATOM 2526 N N . SER B 1 52 ? -12.023 -2.287 5.428 1.00 28.86 52 SER B N 1
ATOM 2527 C CA . SER B 1 52 ? -10.841 -2.726 4.684 1.00 28.05 52 SER B CA 1
ATOM 2528 C C . SER B 1 52 ? -9.706 -3.049 5.653 1.00 28.21 52 SER B C 1
ATOM 2529 O O . SER B 1 52 ? -8.979 -4.020 5.464 1.00 28.31 52 SER B O 1
ATOM 2532 N N . ALA B 1 53 ? -9.578 -2.237 6.700 1.00 27.35 53 ALA B N 1
ATOM 2533 C CA . ALA B 1 53 ? -8.592 -2.490 7.752 1.00 27.30 53 ALA B CA 1
ATOM 2534 C C . ALA B 1 53 ? -8.712 -3.876 8.370 1.00 26.80 53 ALA B C 1
ATOM 2535 O O . ALA B 1 53 ? -7.698 -4.547 8.541 1.00 26.67 53 ALA B O 1
ATOM 2537 N N . LYS B 1 54 ? -9.928 -4.319 8.702 1.00 26.99 54 LYS B N 1
ATOM 2538 C CA . LYS B 1 54 ? -10.058 -5.662 9.282 1.00 28.06 54 LYS B CA 1
ATOM 2539 C C . LYS B 1 54 ? -9.806 -6.744 8.224 1.00 28.09 54 LYS B C 1
ATOM 2540 O O . LYS B 1 54 ? -9.214 -7.787 8.528 1.00 27.68 54 LYS B O 1
ATOM 2546 N N . HIS B 1 55 ? -10.210 -6.464 6.981 1.00 27.98 55 HIS B N 1
ATOM 2547 C CA . HIS B 1 55 ? -9.927 -7.357 5.856 1.00 28.74 55 HIS B CA 1
ATOM 2548 C C . HIS B 1 55 ? -8.423 -7.609 5.713 1.00 28.50 55 HIS B C 1
ATOM 2549 O O . HIS B 1 55 ? -7.989 -8.742 5.506 1.00 28.51 55 HIS B O 1
ATOM 2556 N N . ILE B 1 56 ? -7.616 -6.564 5.833 1.00 28.55 56 ILE B N 1
ATOM 2557 C CA . ILE B 1 56 ? -6.178 -6.783 5.706 1.00 28.46 56 ILE B CA 1
ATOM 2558 C C . ILE B 1 56 ? -5.513 -7.227 7.019 1.00 27.72 56 ILE B C 1
ATOM 2559 O O . ILE B 1 56 ? -4.647 -8.101 6.993 1.00 27.77 56 ILE B O 1
ATOM 2564 N N . LEU B 1 57 ? -5.919 -6.646 8.153 1.00 26.88 57 LEU B N 1
ATOM 2565 C CA . LEU B 1 57 ? -5.269 -6.943 9.448 1.00 26.06 57 LEU B CA 1
ATOM 2566 C C . LEU B 1 57 ? -5.655 -8.277 10.084 1.00 26.22 57 LEU B C 1
ATOM 2567 O O . LEU B 1 57 ? -4.793 -8.948 10.659 1.00 25.51 57 LEU B O 1
ATOM 2572 N N . ASP B 1 58 ? -6.929 -8.667 9.991 1.00 25.90 58 ASP B N 1
ATOM 2573 C CA . ASP B 1 58 ? -7.406 -9.892 10.672 1.00 26.57 58 ASP B CA 1
ATOM 2574 C C . ASP B 1 58 ? -7.344 -11.173 9.822 1.00 26.85 58 ASP B C 1
ATOM 2575 O O . ASP B 1 58 ? -7.804 -12.243 10.250 1.00 26.62 58 ASP B O 1
ATOM 2580 N N . ASP B 1 59 ? -6.761 -11.068 8.628 1.00 27.18 59 ASP B N 1
ATOM 2581 C CA . ASP B 1 59 ? -6.590 -12.232 7.759 1.00 27.63 59 ASP B CA 1
ATOM 2582 C C . ASP B 1 59 ? -5.708 -13.262 8.463 1.00 27.81 59 ASP B C 1
ATOM 2583 O O . ASP B 1 59 ? -4.700 -12.900 9.088 1.00 27.15 59 ASP B O 1
ATOM 2588 N N . ALA B 1 60 ? -6.095 -14.533 8.367 1.00 28.10 60 ALA B N 1
ATOM 2589 C CA . ALA B 1 60 ? -5.485 -15.644 9.133 1.00 28.95 60 ALA B CA 1
ATOM 2590 C C . ALA B 1 60 ? -3.970 -15.799 9.010 1.00 29.19 60 ALA B C 1
ATOM 2591 O O . ALA B 1 60 ? -3.311 -16.374 9.897 1.00 29.87 60 ALA B O 1
ATOM 2593 N N . GLU B 1 61 ? -3.430 -15.305 7.907 1.00 28.89 61 GLU B N 1
ATOM 2594 C CA . GLU B 1 61 ? -2.011 -15.418 7.629 1.00 29.15 61 GLU B CA 1
ATOM 2595 C C . GLU B 1 61 ? -1.270 -14.128 7.992 1.00 27.33 61 GLU B C 1
ATOM 2596 O O . GLU B 1 61 ? -0.066 -13.991 7.737 1.00 27.40 61 GLU B O 1
ATOM 2602 N N . MET B 1 62 ? -1.994 -13.190 8.605 1.00 25.26 62 MET B N 1
ATOM 2603 C CA . MET B 1 62 ? -1.355 -12.071 9.285 1.00 23.35 62 MET B CA 1
ATOM 2604 C C . MET B 1 62 ? -1.220 -12.300 10.796 1.00 21.86 62 MET B C 1
ATOM 2605 O O . MET B 1 62 ? -0.673 -11.444 11.478 1.00 19.41 62 MET B O 1
ATOM 2610 N N . ASN B 1 63 ? -1.688 -13.439 11.320 1.00 20.72 63 ASN B N 1
ATOM 2611 C CA . ASN B 1 63 ? -1.694 -13.628 12.786 1.00 20.62 63 ASN B CA 1
ATOM 2612 C C . ASN B 1 63 ? -0.320 -13.477 13.401 1.00 19.03 63 ASN B C 1
ATOM 2613 O O . ASN B 1 63 ? -0.134 -12.778 14.401 1.00 18.46 63 ASN B O 1
ATOM 2618 N N . HIS B 1 64 ? 0.643 -14.150 12.794 1.00 17.66 64 HIS B N 1
ATOM 2619 C CA . HIS B 1 64 ? 1.984 -14.194 13.340 1.00 16.53 64 HIS B CA 1
ATOM 2620 C C . HIS B 1 64 ? 2.632 -12.813 13.320 1.00 15.26 64 HIS B C 1
ATOM 2621 O O . HIS B 1 64 ? 3.190 -12.345 14.327 1.00 13.68 64 HIS B O 1
ATOM 2628 N N . ALA B 1 65 ? 2.501 -12.131 12.184 1.00 14.21 65 ALA B N 1
ATOM 2629 C CA . ALA B 1 65 ? 3.054 -10.800 12.001 1.00 13.92 65 ALA B CA 1
ATOM 2630 C C . ALA B 1 65 ? 2.374 -9.795 12.927 1.00 14.11 65 ALA B C 1
ATOM 2631 O O . ALA B 1 65 ? 3.023 -8.981 13.583 1.00 13.75 65 ALA B O 1
ATOM 2633 N N . LEU B 1 66 ? 1.052 -9.869 12.979 1.00 13.37 66 LEU B N 1
ATOM 2634 C CA . LEU B 1 66 ? 0.292 -8.939 13.821 1.00 13.50 66 LEU B CA 1
ATOM 2635 C C . LEU B 1 66 ? 0.681 -9.097 15.299 1.00 13.43 66 LEU B C 1
ATOM 2636 O O . LEU B 1 66 ? 0.854 -8.106 16.016 1.00 13.02 66 LEU B O 1
ATOM 2641 N N . SER B 1 67 ? 0.829 -10.341 15.740 1.00 13.32 67 SER B N 1
ATOM 2642 C CA . SER B 1 67 ? 1.184 -10.607 17.138 1.00 14.92 67 SER B CA 1
ATOM 2643 C C . SER B 1 67 ? 2.571 -10.012 17.454 1.00 13.85 67 SER B C 1
ATOM 2644 O O . SER B 1 67 ? 2.775 -9.433 18.526 1.00 13.92 67 SER B O 1
ATOM 2647 N N . LEU B 1 68 ? 3.509 -10.114 16.506 1.00 12.99 68 LEU B N 1
ATOM 2648 C CA . LEU B 1 68 ? 4.852 -9.529 16.710 1.00 12.36 68 LEU B CA 1
ATOM 2649 C C . LEU B 1 68 ? 4.807 -8.018 16.809 1.00 11.87 68 LEU B C 1
ATOM 2650 O O . LEU B 1 68 ? 5.483 -7.426 17.658 1.00 11.82 68 LEU B O 1
ATOM 2655 N N . ILE B 1 69 ? 4.016 -7.387 15.943 1.00 11.05 69 ILE B N 1
ATOM 2656 C CA . ILE B 1 69 ? 3.918 -5.930 15.917 1.00 10.80 69 ILE B CA 1
ATOM 2657 C C . ILE B 1 69 ? 3.265 -5.398 17.193 1.00 11.20 69 ILE B C 1
ATOM 2658 O O . ILE B 1 69 ? 3.745 -4.415 17.786 1.00 11.56 69 ILE B O 1
ATOM 2663 N N . ARG B 1 70 ? 2.200 -6.067 17.629 1.00 10.54 70 ARG B N 1
ATOM 2664 C CA . ARG B 1 70 ? 1.517 -5.686 18.873 1.00 11.64 70 ARG B CA 1
ATOM 2665 C C . ARG B 1 70 ? 2.395 -5.848 20.123 1.00 11.78 70 ARG B C 1
ATOM 2666 O O . ARG B 1 70 ? 2.328 -5.013 21.038 1.00 11.95 70 ARG B O 1
ATOM 2674 N N . LYS B 1 71 ? 3.217 -6.906 20.154 1.00 11.51 71 LYS B N 1
ATOM 2675 C CA . LYS B 1 71 ? 4.140 -7.131 21.266 1.00 12.03 71 LYS B CA 1
ATOM 2676 C C . LYS B 1 71 ? 5.191 -6.021 21.260 1.00 11.18 71 LYS B C 1
ATOM 2677 O O . LYS B 1 71 ? 5.545 -5.494 22.310 1.00 11.51 71 LYS B O 1
ATOM 2683 N N . PHE B 1 72 ? 5.679 -5.683 20.071 1.00 10.63 72 PHE B N 1
ATOM 2684 C CA . PHE B 1 72 ? 6.637 -4.574 19.934 1.00 9.92 72 PHE B CA 1
ATOM 2685 C C . PHE B 1 72 ? 6.073 -3.249 20.444 1.00 10.82 72 PHE B C 1
ATOM 2686 O O . PHE B 1 72 ? 6.722 -2.543 21.209 1.00 11.23 72 PHE B O 1
ATOM 2694 N N . TYR B 1 73 ? 4.864 -2.931 20.012 1.00 11.23 73 TYR B N 1
ATOM 2695 C CA . TYR B 1 73 ? 4.230 -1.678 20.390 1.00 10.90 73 TYR B CA 1
ATOM 2696 C C . TYR B 1 73 ? 4.052 -1.573 21.910 1.00 11.00 73 TYR B C 1
ATOM 2697 O O . TYR B 1 73 ? 4.415 -0.560 22.507 1.00 12.13 73 TYR B O 1
ATOM 2706 N N . VAL B 1 74 ? 3.514 -2.606 22.540 1.00 10.75 74 VAL B N 1
ATOM 2707 C CA . VAL B 1 74 ? 3.289 -2.526 24.003 1.00 11.59 74 VAL B CA 1
ATOM 2708 C C . VAL B 1 74 ? 4.635 -2.455 24.768 1.00 12.08 74 VAL B C 1
ATOM 2709 O O . VAL B 1 74 ? 4.774 -1.673 25.704 1.00 12.41 74 VAL B O 1
ATOM 2713 N N . ASN B 1 75 ? 5.625 -3.253 24.349 1.00 11.22 75 ASN B N 1
ATOM 2714 C CA . ASN B 1 75 ? 6.921 -3.265 25.033 1.00 12.05 75 ASN B CA 1
ATOM 2715 C C . ASN B 1 75 ? 7.677 -1.944 24.853 1.00 11.45 75 ASN B C 1
ATOM 2716 O O . ASN B 1 75 ? 8.295 -1.443 25.801 1.00 12.15 75 ASN B O 1
ATOM 2721 N N . LEU B 1 76 ? 7.637 -1.396 23.638 1.00 10.79 76 LEU B N 1
ATOM 2722 C CA . LEU B 1 76 ? 8.251 -0.082 23.380 1.00 10.36 76 LEU B CA 1
ATOM 2723 C C . LEU B 1 76 ? 7.579 1.018 24.223 1.00 10.80 76 LEU B C 1
ATOM 2724 O O . LEU B 1 76 ? 8.245 1.868 24.829 1.00 10.45 76 LEU B O 1
ATOM 2729 N N . GLY B 1 77 ? 6.274 0.985 24.275 1.00 10.38 77 GLY B N 1
ATOM 2730 C CA . GLY B 1 77 ? 5.569 1.970 25.040 1.00 11.47 77 GLY B CA 1
ATOM 2731 C C . GLY B 1 77 ? 5.935 1.892 26.490 1.00 11.86 77 GLY B C 1
ATOM 2732 O O . GLY B 1 77 ? 6.121 2.881 27.113 1.00 11.85 77 GLY B O 1
ATOM 2733 N N . MET B 1 78 ? 6.020 0.679 27.030 1.00 12.02 78 MET B N 1
ATOM 2734 C CA . MET B 1 78 ? 6.418 0.543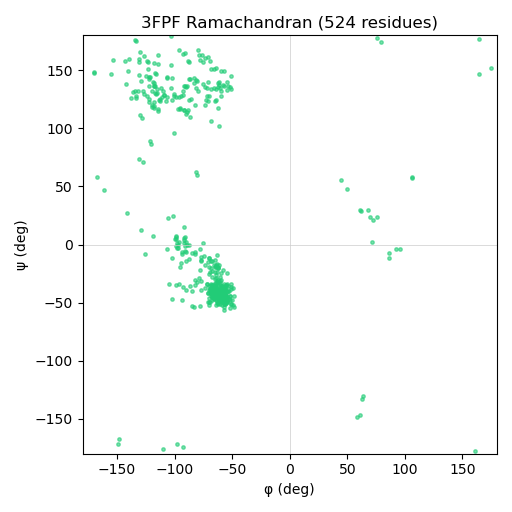 28.444 1.00 16.04 78 MET B CA 1
ATOM 2735 C C . MET B 1 78 ? 7.808 1.133 28.698 1.00 13.25 78 MET B C 1
ATOM 2736 O O . MET B 1 78 ? 8.031 1.820 29.628 1.00 12.74 78 MET B O 1
ATOM 2741 N N . LYS B 1 79 ? 8.737 0.817 27.816 1.00 11.99 79 LYS B N 1
ATOM 2742 C CA . LYS B 1 79 ? 10.124 1.242 28.007 1.00 12.72 79 LYS B CA 1
ATOM 2743 C C . LYS B 1 79 ? 10.249 2.763 27.853 1.00 11.34 79 LYS B C 1
ATOM 2744 O O . LYS B 1 79 ? 10.928 3.419 28.646 1.00 11.88 79 LYS B O 1
ATOM 2750 N N . LEU B 1 80 ? 9.559 3.330 26.870 1.00 11.10 80 LEU B N 1
ATOM 2751 C CA . LEU B 1 80 ? 9.530 4.781 26.740 1.00 10.02 80 LEU B CA 1
ATOM 2752 C C . LEU B 1 80 ? 8.969 5.434 28.016 1.00 10.22 80 LEU B C 1
ATOM 2753 O O . LEU B 1 80 ? 9.506 6.441 28.489 1.00 10.15 80 LEU B O 1
ATOM 2758 N N . GLU B 1 81 ? 7.872 4.888 28.545 1.00 9.83 81 GLU B N 1
ATOM 2759 C CA . GLU B 1 81 ? 7.332 5.438 29.794 1.00 10.50 81 GLU B CA 1
ATOM 2760 C C . GLU B 1 81 ? 8.312 5.311 30.973 1.00 11.12 81 GLU B C 1
ATOM 2761 O O . GLU B 1 81 ? 8.493 6.252 31.744 1.00 10.93 81 GLU B O 1
ATOM 2767 N N . MET B 1 82 ? 8.933 4.143 31.117 1.00 10.72 82 MET B N 1
ATOM 2768 C CA . MET B 1 82 ? 9.932 3.925 32.173 1.00 11.69 82 MET B CA 1
ATOM 2769 C C . MET B 1 82 ? 11.082 4.939 32.088 1.00 11.57 82 MET B C 1
ATOM 2770 O O . MET B 1 82 ? 11.458 5.533 33.088 1.00 12.04 82 MET B O 1
ATOM 2775 N N . GLU B 1 83 ? 11.581 5.137 30.870 1.00 11.28 83 GLU B N 1
ATOM 2776 C CA . GLU B 1 83 ? 12.727 6.012 30.621 1.00 10.90 83 GLU B CA 1
ATOM 2777 C C . GLU B 1 83 ? 12.358 7.463 30.896 1.00 11.68 83 GLU B C 1
ATOM 2778 O O . GLU B 1 83 ? 13.105 8.171 31.580 1.00 12.47 83 GLU B O 1
ATOM 2784 N N . LYS B 1 84 ? 11.195 7.882 30.409 1.00 11.06 84 LYS B N 1
ATOM 2785 C CA . LYS B 1 84 ? 10.776 9.273 30.594 1.00 11.78 84 LYS B CA 1
ATOM 2786 C C . LYS B 1 84 ? 10.446 9.547 32.074 1.00 11.67 84 LYS B C 1
ATOM 2787 O O . LYS B 1 84 ? 10.760 10.632 32.593 1.00 12.62 84 LYS B O 1
ATOM 2793 N N . ALA B 1 85 ? 9.822 8.576 32.746 1.00 11.52 85 ALA B N 1
ATOM 2794 C CA . ALA B 1 85 ? 9.513 8.734 34.177 1.00 11.83 85 ALA B CA 1
ATOM 2795 C C . ALA B 1 85 ? 10.786 9.051 34.972 1.00 12.35 85 ALA B C 1
ATOM 2796 O O . ALA B 1 85 ? 10.810 10.002 35.760 1.00 12.84 85 ALA B O 1
ATOM 2798 N N . GLN B 1 86 ? 11.843 8.252 34.783 1.00 12.37 86 GLN B N 1
ATOM 2799 C CA . GLN B 1 86 ? 13.076 8.485 35.533 1.00 13.97 86 GLN B CA 1
ATOM 2800 C C . GLN B 1 86 ? 13.687 9.848 35.138 1.00 13.38 86 GLN B C 1
ATOM 2801 O O . GLN B 1 86 ? 14.150 10.595 35.999 1.00 13.18 86 GLN B O 1
ATOM 2807 N N . GLU B 1 87 ? 13.617 10.192 33.857 1.00 13.60 87 GLU B N 1
ATOM 2808 C CA . GLU B 1 87 ? 14.113 11.478 33.376 1.00 14.39 87 GLU B CA 1
ATOM 2809 C C . GLU B 1 87 ? 13.396 12.624 34.084 1.00 13.26 87 GLU B C 1
ATOM 2810 O O . GLU B 1 87 ? 14.028 13.603 34.493 1.00 13.13 87 GLU B O 1
ATOM 2816 N N . VAL B 1 88 ? 12.077 12.504 34.244 1.00 11.95 88 VAL B N 1
ATOM 2817 C CA . VAL B 1 88 ? 11.288 13.558 34.887 1.00 12.59 88 VAL B CA 1
ATOM 2818 C C . VAL B 1 88 ? 11.712 13.698 36.351 1.00 12.61 88 VAL B C 1
ATOM 2819 O O . VAL B 1 88 ? 11.928 14.809 36.847 1.00 13.74 88 VAL B O 1
ATOM 2823 N N . ILE B 1 89 ? 11.871 12.565 37.016 1.00 12.87 89 ILE B N 1
ATOM 2824 C CA . ILE B 1 89 ? 12.288 12.518 38.421 1.00 14.22 89 ILE B CA 1
ATOM 2825 C C . ILE B 1 89 ? 13.650 13.185 38.651 1.00 14.93 89 ILE B C 1
ATOM 2826 O O . ILE B 1 89 ? 13.861 13.844 39.683 1.00 16.01 89 ILE B O 1
ATOM 2831 N N . GLU B 1 90 ? 14.551 13.037 37.685 1.00 15.36 90 GLU B N 1
ATOM 2832 C CA . GLU B 1 90 ? 15.928 13.541 37.805 1.00 16.74 90 GLU B CA 1
ATOM 2833 C C . GLU B 1 90 ? 16.081 14.992 37.343 1.00 16.50 90 GLU B C 1
ATOM 2834 O O . GLU B 1 90 ? 17.124 15.617 37.595 1.00 17.14 90 GLU B O 1
ATOM 2840 N N . SER B 1 91 ? 15.063 15.520 36.663 1.00 15.97 91 SER B N 1
ATOM 2841 C CA . SER B 1 91 ? 15.179 16.793 35.954 1.00 16.72 91 SER B CA 1
ATOM 2842 C C . SER B 1 91 ? 15.005 18.006 36.849 1.00 16.89 91 SER B C 1
ATOM 2843 O O . SER B 1 91 ? 14.148 18.003 37.734 1.00 16.93 91 SER B O 1
ATOM 2846 N N . ASP B 1 92 ? 15.803 19.044 36.594 1.00 17.52 92 ASP B N 1
ATOM 2847 C CA . ASP B 1 92 ? 15.624 20.339 37.257 1.00 18.61 92 ASP B CA 1
ATOM 2848 C C . ASP B 1 92 ? 14.457 21.110 36.631 1.00 18.05 92 ASP B C 1
ATOM 2849 O O . ASP B 1 92 ? 13.956 22.094 37.198 1.00 18.27 92 ASP B O 1
ATOM 2854 N N . SER B 1 93 ? 14.021 20.648 35.458 1.00 17.24 93 SER B N 1
ATOM 2855 C CA . SER B 1 93 ? 12.925 21.298 34.753 1.00 16.67 93 SER B CA 1
ATOM 2856 C C . SER B 1 93 ? 11.925 20.210 34.349 1.00 15.77 93 SER B C 1
ATOM 2857 O O . SER B 1 93 ? 11.875 19.825 33.169 1.00 15.65 93 SER B O 1
ATOM 2860 N N . PRO B 1 94 ? 11.169 19.686 35.336 1.00 15.04 94 PRO B N 1
ATOM 2861 C CA . PRO B 1 94 ? 10.397 18.457 35.098 1.00 14.87 94 PRO B CA 1
ATOM 2862 C C . PRO B 1 94 ? 9.301 18.592 34.046 1.00 14.67 94 PRO B C 1
ATOM 2863 O O . PRO B 1 94 ? 9.049 17.631 33.320 1.00 14.01 94 PRO B O 1
ATOM 2867 N N . TRP B 1 95 ? 8.677 19.763 33.932 1.00 13.90 95 TRP B N 1
ATOM 2868 C CA . TRP B 1 95 ? 7.627 19.936 32.928 1.00 13.85 95 TRP B CA 1
ATOM 2869 C C . TRP B 1 95 ? 8.187 19.967 31.514 1.00 13.95 95 TRP B C 1
ATOM 2870 O O . TRP B 1 95 ? 7.593 19.384 30.601 1.00 13.86 95 TRP B O 1
ATOM 2881 N N . GLU B 1 96 ? 9.311 20.658 31.334 1.00 13.73 96 GLU B N 1
ATOM 2882 C CA . GLU B 1 96 ? 9.974 20.704 30.046 1.00 14.29 96 GLU B CA 1
ATOM 2883 C C . GLU B 1 96 ? 10.354 19.268 29.645 1.00 14.35 96 GLU B C 1
ATOM 2884 O O . GLU B 1 96 ? 10.128 18.860 28.519 1.00 13.93 96 GLU B O 1
ATOM 2890 N N . THR B 1 97 ? 10.897 18.509 30.595 1.00 13.30 97 THR B N 1
ATOM 2891 C CA . THR B 1 97 ? 11.241 17.097 30.351 1.00 13.32 97 THR B CA 1
ATOM 2892 C C . THR B 1 97 ? 10.006 16.264 29.987 1.00 12.97 97 THR B C 1
ATOM 2893 O O . THR B 1 97 ? 10.040 15.493 29.032 1.00 14.12 97 THR B O 1
ATOM 2897 N N . LEU B 1 98 ? 8.935 16.415 30.749 1.00 11.99 98 LEU B N 1
ATOM 2898 C CA . LEU B 1 98 ? 7.680 15.700 30.450 1.00 11.63 98 LEU B CA 1
ATOM 2899 C C . LEU B 1 98 ? 7.184 15.974 29.034 1.00 12.13 98 LEU B C 1
ATOM 2900 O O . LEU B 1 98 ? 6.756 15.053 28.324 1.00 12.97 98 LEU B O 1
ATOM 2905 N N . ARG B 1 99 ? 7.225 17.249 28.643 1.00 12.02 99 ARG B N 1
ATOM 2906 C CA . ARG B 1 99 ? 6.737 17.672 27.327 1.00 12.58 99 ARG B CA 1
ATOM 2907 C C . ARG B 1 99 ? 7.520 17.093 26.162 1.00 12.86 99 ARG B C 1
ATOM 2908 O O . ARG B 1 99 ? 7.015 17.113 25.027 1.00 13.65 99 ARG B O 1
ATOM 2916 N N . SER B 1 100 ? 8.735 16.597 26.420 1.00 13.61 100 SER B N 1
ATOM 2917 C CA . SER B 1 100 ? 9.548 15.938 25.369 1.00 14.57 100 SER B CA 1
ATOM 2918 C C . SER B 1 100 ? 9.180 14.474 25.143 1.00 13.99 100 SER B C 1
ATOM 2919 O O . SER B 1 100 ? 9.692 13.847 24.191 1.00 14.86 100 SER B O 1
ATOM 2922 N N . PHE B 1 101 ? 8.289 13.934 25.978 1.00 13.78 101 PHE B N 1
ATOM 2923 C CA . PHE B 1 101 ? 7.828 12.554 25.802 1.00 13.09 101 PHE B CA 1
ATOM 2924 C C . PHE B 1 101 ? 7.298 12.409 24.380 1.00 12.71 101 PHE B C 1
ATOM 2925 O O . PHE B 1 101 ? 6.545 13.263 23.905 1.00 12.54 101 PHE B O 1
ATOM 2933 N N . TYR B 1 102 ? 7.711 11.341 23.695 1.00 12.91 102 TYR B N 1
ATOM 2934 C CA . TYR B 1 102 ? 7.421 11.204 22.279 1.00 12.99 102 TYR B CA 1
ATOM 2935 C C . TYR B 1 102 ? 5.934 11.394 21.968 1.00 13.23 102 TYR B C 1
ATOM 2936 O O . TYR B 1 102 ? 5.586 12.067 20.996 1.00 13.79 102 TYR B O 1
ATOM 2945 N N . PHE B 1 103 ? 5.065 10.781 22.785 1.00 12.70 103 PHE B N 1
ATOM 2946 C CA . PHE B 1 103 ? 3.630 10.784 22.527 1.00 12.15 103 PHE B CA 1
ATOM 2947 C C . PHE B 1 103 ? 2.885 11.970 23.159 1.00 12.66 103 PHE B C 1
ATOM 2948 O O . PHE B 1 103 ? 1.684 12.034 23.037 1.00 13.02 103 PHE B O 1
ATOM 2956 N N . TYR B 1 104 ? 3.599 12.874 23.826 1.00 12.15 104 TYR B N 1
ATOM 2957 C CA . TYR B 1 104 ? 2.981 13.948 24.619 1.00 12.84 104 TYR B CA 1
ATOM 2958 C C . TYR B 1 104 ? 1.851 14.727 23.886 1.00 12.72 104 TYR B C 1
ATOM 2959 O O . TYR B 1 104 ? 0.737 14.815 24.404 1.00 13.27 104 TYR B O 1
ATOM 2968 N N . PRO B 1 105 ? 2.131 15.272 22.682 1.00 13.37 105 PRO B N 1
ATOM 2969 C CA . PRO B 1 105 ? 1.071 16.054 22.012 1.00 13.92 105 PRO B CA 1
ATOM 2970 C C . PRO B 1 105 ? -0.210 15.251 21.787 1.00 14.11 105 PRO B C 1
ATOM 2971 O O . PRO B 1 105 ? -1.298 15.815 21.840 1.00 13.91 105 PRO B O 1
ATOM 2975 N N . ARG B 1 106 ? -0.077 13.944 21.530 1.00 13.27 106 ARG B N 1
ATOM 2976 C CA . ARG B 1 106 ? -1.210 13.065 21.278 1.00 12.78 106 ARG B CA 1
ATOM 2977 C C . ARG B 1 106 ? -2.089 12.965 22.513 1.00 12.25 106 ARG B C 1
ATOM 2978 O O . ARG B 1 106 ? -3.314 12.933 22.409 1.00 12.21 106 ARG B O 1
ATOM 2986 N N . TYR B 1 107 ? -1.455 12.873 23.675 1.00 11.92 107 TYR B N 1
ATOM 2987 C CA . TYR B 1 107 ? -2.193 12.840 24.934 1.00 11.65 107 TYR B CA 1
ATOM 2988 C C . TYR B 1 107 ? -3.039 14.094 25.135 1.00 12.34 107 TYR B C 1
ATOM 2989 O O . TYR B 1 107 ? -4.171 14.007 25.606 1.00 13.53 107 TYR B O 1
ATOM 2998 N N . LEU B 1 108 ? -2.497 15.256 24.779 1.00 12.27 108 LEU B N 1
ATOM 2999 C CA . LEU B 1 108 ? -3.296 16.484 24.912 1.00 12.14 108 LEU B CA 1
ATOM 3000 C C . LEU B 1 108 ? -4.531 16.430 24.027 1.00 12.29 108 LEU B C 1
ATOM 3001 O O . LEU B 1 108 ? -5.635 16.768 24.459 1.00 12.13 108 LEU B O 1
ATOM 3006 N N . GLU B 1 109 ? -4.348 16.001 22.780 1.00 12.29 109 GLU B N 1
ATOM 3007 C CA . GLU B 1 109 ? -5.464 15.950 21.839 1.00 13.71 109 GLU B CA 1
ATOM 3008 C C . GLU B 1 109 ? -6.510 14.901 22.276 1.00 13.39 109 GLU B C 1
ATOM 3009 O O . GLU B 1 109 ? -7.716 15.157 22.301 1.00 13.78 109 GLU B O 1
ATOM 3015 N N . LEU B 1 110 ? -6.020 13.725 22.643 1.00 13.90 110 LEU B N 1
ATOM 3016 C CA . LEU B 1 110 ? -6.869 12.638 23.128 1.00 13.05 110 LEU B CA 1
ATOM 3017 C C . LEU B 1 110 ? -7.708 13.045 24.356 1.00 13.11 110 LEU B C 1
ATOM 3018 O O . LEU B 1 110 ? -8.929 12.791 24.410 1.00 13.01 110 LEU B O 1
ATOM 3023 N N . LEU B 1 111 ? -7.039 13.643 25.339 1.00 13.44 111 LEU B N 1
ATOM 3024 C CA . LEU B 1 111 ? -7.715 14.113 26.553 1.00 13.74 111 LEU B CA 1
ATOM 3025 C C . LEU B 1 111 ? -8.786 15.162 26.266 1.00 13.06 111 LEU B C 1
ATOM 3026 O O . LEU B 1 111 ? -9.831 15.168 26.906 1.00 13.47 111 LEU B O 1
ATOM 3031 N N . LYS B 1 112 ? -8.505 16.064 25.328 1.00 12.67 112 LYS B N 1
ATOM 3032 C CA . LYS B 1 112 ? -9.501 17.042 24.875 1.00 14.08 112 LYS B CA 1
ATOM 3033 C C . LYS B 1 112 ? -10.744 16.336 24.333 1.00 13.11 112 LYS B C 1
ATOM 3034 O O . LYS B 1 112 ? -11.866 16.732 24.668 1.00 14.30 112 LYS B O 1
ATOM 3040 N N . ASN B 1 113 ? -10.528 15.319 23.487 1.00 13.39 113 ASN B N 1
ATOM 3041 C CA . ASN B 1 113 ? -11.592 14.468 22.902 1.00 14.09 113 ASN B CA 1
ATOM 3042 C C . ASN B 1 113 ? -12.453 13.881 24.033 1.00 12.92 113 ASN B C 1
ATOM 3043 O O . ASN B 1 113 ? -13.684 13.934 24.001 1.00 12.94 113 ASN B O 1
ATOM 3048 N N . GLU B 1 114 ? -11.768 13.334 25.032 1.00 12.90 114 GLU B N 1
ATOM 3049 C CA . GLU B 1 114 ? -12.406 12.607 26.113 1.00 12.51 114 GLU B CA 1
ATOM 3050 C C . GLU B 1 114 ? -13.121 13.529 27.076 1.00 12.01 114 GLU B C 1
ATOM 3051 O O . GLU B 1 114 ? -14.195 13.184 27.555 1.00 11.93 114 GLU B O 1
ATOM 3057 N N . ALA B 1 115 ? -12.550 14.705 27.346 1.00 12.25 115 ALA B N 1
ATOM 3058 C CA . ALA B 1 115 ? -13.208 15.681 28.222 1.00 12.47 115 ALA B CA 1
ATOM 3059 C C . ALA B 1 115 ? -14.545 16.161 27.649 1.00 12.78 115 ALA B C 1
ATOM 3060 O O . ALA B 1 115 ? -15.506 16.392 28.394 1.00 13.26 115 ALA B O 1
ATOM 3062 N N . ALA B 1 116 ? -14.616 16.299 26.325 1.00 12.64 116 ALA B N 1
ATOM 3063 C CA . ALA B 1 116 ? -15.890 16.609 25.656 1.00 13.31 116 ALA B CA 1
ATOM 3064 C C . ALA B 1 116 ? -16.842 15.419 25.741 1.00 13.23 116 ALA B C 1
ATOM 3065 O O . ALA B 1 116 ? -18.025 15.554 26.111 1.00 14.03 116 ALA B O 1
ATOM 3067 N N . LEU B 1 117 ? -16.332 14.242 25.387 1.00 13.05 117 LEU B N 1
ATOM 3068 C CA . LEU B 1 117 ? -17.128 13.015 25.383 1.00 13.14 117 LEU B CA 1
ATOM 3069 C C . LEU B 1 117 ? -17.729 12.726 26.754 1.00 13.30 117 LEU B C 1
ATOM 3070 O O . LEU B 1 117 ? -18.930 12.388 26.875 1.00 13.77 117 LEU B O 1
ATOM 3075 N N . GLY B 1 118 ? -16.897 12.899 27.777 1.00 13.48 118 GLY B N 1
ATOM 3076 C CA . GLY B 1 118 ? -17.281 12.621 29.148 1.00 14.11 118 GLY B CA 1
ATOM 3077 C C . GLY B 1 118 ? -17.849 13.783 29.940 1.00 15.10 118 GLY B C 1
ATOM 3078 O O . GLY B 1 118 ? -18.147 13.607 31.134 1.00 14.79 118 GLY B O 1
ATOM 3079 N N . ARG B 1 119 ? -17.978 14.964 29.303 1.00 15.21 119 ARG B N 1
ATOM 3080 C CA . ARG B 1 119 ? -18.474 16.178 29.976 1.00 16.82 119 ARG B CA 1
ATOM 3081 C C . ARG B 1 119 ? -17.722 16.409 31.295 1.00 16.01 119 ARG B C 1
ATOM 3082 O O . ARG B 1 119 ? -18.344 16.637 32.345 1.00 15.48 119 ARG B O 1
ATOM 3090 N N . PHE B 1 120 ? -16.392 16.326 31.249 1.00 15.39 120 PHE B N 1
ATOM 3091 C CA . PHE B 1 120 ? -15.595 16.482 32.474 1.00 15.25 120 PHE B CA 1
ATOM 3092 C C . PHE B 1 120 ? -15.827 17.863 33.070 1.00 15.65 120 PHE B C 1
ATOM 3093 O O . PHE B 1 120 ? -15.825 18.853 32.338 1.00 16.62 120 PHE B O 1
ATOM 3101 N N . ARG B 1 121 ? -16.028 17.919 34.385 1.00 15.94 121 ARG B N 1
ATOM 3102 C CA . ARG B 1 121 ? -16.147 19.201 35.095 1.00 17.14 121 ARG B CA 1
ATOM 3103 C C . ARG B 1 121 ? -15.091 19.282 36.179 1.00 16.31 121 ARG B C 1
ATOM 3104 O O . ARG B 1 121 ? -14.786 18.279 36.834 1.00 15.61 121 ARG B O 1
ATOM 3112 N N . ARG B 1 122 ? -14.538 20.480 36.380 1.00 16.11 122 ARG B N 1
ATOM 3113 C CA . ARG B 1 122 ? -13.608 20.713 37.479 1.00 16.50 122 ARG B CA 1
ATOM 3114 C C . ARG B 1 122 ? -14.187 20.242 38.809 1.00 15.70 122 ARG B C 1
ATOM 3115 O O . ARG B 1 122 ? -15.365 20.482 39.110 1.00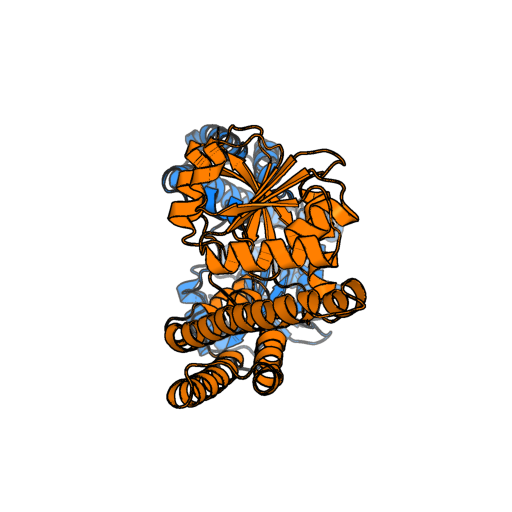 15.60 122 ARG B O 1
ATOM 3123 N N . GLY B 1 123 ? -13.342 19.564 39.580 1.00 15.07 123 GLY B N 1
ATOM 3124 C CA . GLY B 1 123 ? -13.682 19.038 40.900 1.00 14.53 123 GLY B CA 1
ATOM 3125 C C . GLY B 1 123 ? -14.337 17.669 40.893 1.00 13.99 123 GLY B C 1
ATOM 3126 O O . GLY B 1 123 ? -14.486 17.045 41.953 1.00 14.58 123 GLY B O 1
ATOM 3127 N N . GLU B 1 124 ? -14.760 17.192 39.721 1.00 12.94 124 GLU B N 1
ATOM 3128 C CA . GLU B 1 124 ? -15.273 15.804 39.639 1.00 12.20 124 GLU B CA 1
ATOM 3129 C C . GLU B 1 124 ? -14.143 14.822 39.974 1.00 12.01 124 GLU B C 1
ATOM 3130 O O . GLU B 1 124 ? -12.948 15.141 39.793 1.00 11.95 124 GLU B O 1
ATOM 3136 N N . ARG B 1 125 ? -14.533 13.666 40.509 1.00 11.51 125 ARG B N 1
ATOM 3137 C CA . ARG B 1 125 ? -13.601 12.617 40.864 1.00 12.03 125 ARG B CA 1
ATOM 3138 C C . ARG B 1 125 ? -13.485 11.633 39.719 1.00 11.12 125 ARG B C 1
ATOM 3139 O O . ARG B 1 125 ? -14.516 11.144 39.217 1.00 11.52 125 ARG B O 1
ATOM 3147 N N . ALA B 1 126 ? -12.249 11.361 39.297 1.00 10.85 126 ALA B N 1
ATOM 3148 C CA . ALA B 1 126 ? -12.013 10.386 38.232 1.00 10.72 126 ALA B CA 1
ATOM 3149 C C . ALA B 1 126 ? -11.098 9.280 38.715 1.00 10.73 126 ALA B C 1
ATOM 3150 O O . ALA B 1 126 ? -10.157 9.533 39.471 1.00 12.16 126 ALA B O 1
ATOM 3152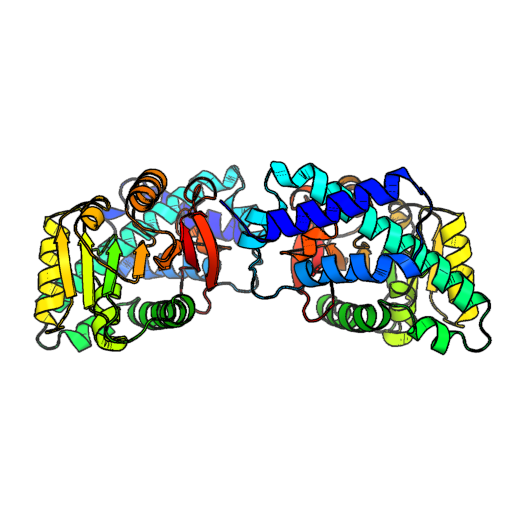 N N . VAL B 1 127 ? -11.362 8.066 38.246 1.00 10.50 127 VAL B N 1
ATOM 3153 C CA . VAL B 1 127 ? -10.459 6.936 38.428 1.00 10.35 127 VAL B CA 1
ATOM 3154 C C . VAL B 1 127 ? -9.942 6.507 37.060 1.00 10.14 127 VAL B C 1
ATOM 3155 O O . VAL B 1 127 ? -10.722 6.377 36.114 1.00 9.68 127 VAL B O 1
ATOM 3159 N N . PHE B 1 128 ? -8.630 6.296 36.975 1.00 9.15 128 PHE B N 1
ATOM 3160 C CA . PHE B 1 128 ? -8.012 5.839 35.735 1.00 9.55 128 PHE B CA 1
ATOM 3161 C C . PHE B 1 128 ? -7.382 4.481 36.007 1.00 9.25 128 PHE B C 1
ATOM 3162 O O . PHE B 1 128 ? -6.465 4.389 36.827 1.00 9.61 128 PHE B O 1
ATOM 3170 N N . ILE B 1 129 ? -7.860 3.445 35.323 1.00 8.30 129 ILE B N 1
ATOM 3171 C CA . ILE B 1 129 ? -7.283 2.098 35.475 1.00 8.87 129 ILE B CA 1
ATOM 3172 C C . ILE B 1 129 ? -6.180 1.817 34.475 1.00 9.28 129 ILE B C 1
ATOM 3173 O O . ILE B 1 129 ? -6.447 1.756 33.257 1.00 9.36 129 ILE B O 1
ATOM 3178 N N . GLY B 1 130 ? -4.959 1.619 34.998 1.00 9.32 130 GLY B N 1
ATOM 3179 C CA . GLY B 1 130 ? -3.797 1.252 34.188 1.00 8.86 130 GLY B CA 1
ATOM 3180 C C . GLY B 1 130 ? -2.810 2.391 34.006 1.00 8.87 130 GLY B C 1
ATOM 3181 O O . GLY B 1 130 ? -2.477 2.751 32.878 1.00 9.65 130 GLY B O 1
ATOM 3182 N N . GLY B 1 131 ? -2.301 2.910 35.128 1.00 9.53 131 GLY B N 1
ATOM 3183 C CA . GLY B 1 131 ? -1.548 4.162 35.123 1.00 10.18 131 GLY B CA 1
ATOM 3184 C C . GLY B 1 131 ? -0.229 4.155 34.379 1.00 10.22 131 GLY B C 1
ATOM 3185 O O . GLY B 1 131 ? 0.096 5.101 33.633 1.00 10.32 131 GLY B O 1
ATOM 3186 N N . GLY B 1 132 ? 0.555 3.104 34.582 1.00 9.79 132 GLY B N 1
ATOM 3187 C CA . GLY B 1 132 ? 1.878 3.038 33.967 1.00 11.04 132 GLY B CA 1
ATOM 3188 C C . GLY B 1 132 ? 2.922 3.858 34.712 1.00 10.79 132 GLY B C 1
ATOM 3189 O O . GLY B 1 132 ? 2.604 4.567 35.685 1.00 9.85 132 GLY B O 1
ATOM 3190 N N . PRO B 1 133 ? 4.181 3.759 34.278 1.00 11.26 133 PRO B N 1
ATOM 3191 C CA . PRO B 1 133 ? 5.272 4.527 34.882 1.00 10.99 133 PRO B CA 1
ATOM 3192 C C . PRO B 1 133 ? 5.092 6.030 34.717 1.00 11.38 133 PRO B C 1
ATOM 3193 O O . PRO B 1 133 ? 5.517 6.797 35.587 1.00 11.46 133 PRO B O 1
ATOM 3197 N N . LEU B 1 134 ? 4.454 6.426 33.613 1.00 10.83 134 LEU B N 1
ATOM 3198 C CA . LEU B 1 134 ? 4.252 7.841 33.276 1.00 9.99 134 LEU B CA 1
ATOM 3199 C C . LEU B 1 134 ? 2.742 8.101 33.162 1.00 10.29 134 LEU B C 1
ATOM 3200 O O . LEU B 1 134 ? 2.143 7.975 32.094 1.00 10.06 134 LEU B O 1
ATOM 3205 N N . PRO B 1 135 ? 2.101 8.400 34.303 1.00 10.54 135 PRO B N 1
ATOM 3206 C CA . PRO B 1 135 ? 0.638 8.451 34.388 1.00 9.94 135 PRO B CA 1
ATOM 3207 C C . PRO B 1 135 ? 0.108 9.782 33.841 1.00 10.20 135 PRO B C 1
ATOM 3208 O O . PRO B 1 135 ? -0.531 10.568 34.566 1.00 10.65 135 PRO B O 1
ATOM 3212 N N . LEU B 1 136 ? 0.405 10.021 32.566 1.00 9.84 136 LEU B N 1
ATOM 3213 C CA . LEU B 1 136 ? 0.077 11.265 31.891 1.00 10.61 136 LEU B CA 1
ATOM 3214 C C . LEU B 1 136 ? -1.389 11.590 31.925 1.00 10.27 136 LEU B C 1
ATOM 3215 O O . LEU B 1 136 ? -1.758 12.761 32.121 1.00 10.52 136 LEU B O 1
ATOM 3220 N N . THR B 1 137 ? -2.243 10.587 31.728 1.00 9.91 137 THR B N 1
ATOM 3221 C CA . THR B 1 137 ? -3.683 10.879 31.699 1.00 10.37 137 THR B CA 1
ATOM 3222 C C . THR B 1 137 ? -4.097 11.428 33.080 1.00 9.16 137 THR B C 1
ATOM 3223 O O . THR B 1 137 ? -4.735 12.478 33.171 1.00 9.59 137 THR B O 1
ATOM 3227 N N . GLY B 1 138 ? -3.720 10.724 34.141 1.00 10.20 138 GLY B N 1
ATOM 3228 C CA . GLY B 1 138 ? -4.002 11.190 35.514 1.00 10.31 138 GLY B CA 1
ATOM 3229 C C . GLY B 1 138 ? -3.478 12.601 35.769 1.00 10.77 138 GLY B C 1
ATOM 3230 O O . GLY B 1 138 ? -4.190 13.474 36.297 1.00 10.33 138 GLY B O 1
ATOM 3231 N N . ILE B 1 139 ? -2.229 12.821 35.370 1.00 10.86 139 ILE B N 1
ATOM 3232 C CA . ILE B 1 139 ? -1.574 14.124 35.525 1.00 11.00 139 ILE B CA 1
ATOM 3233 C C . ILE B 1 139 ? -2.402 15.213 34.838 1.00 10.51 139 ILE B C 1
ATOM 3234 O O . ILE B 1 139 ? -2.729 16.254 35.452 1.00 11.32 139 ILE B O 1
ATOM 3239 N N . LEU B 1 140 ? -2.772 14.977 33.592 1.00 10.16 140 LEU B N 1
ATOM 3240 C CA . LEU B 1 140 ? -3.559 15.960 32.826 1.00 9.95 140 LEU B CA 1
ATOM 3241 C C . LEU B 1 140 ? -4.984 16.171 33.367 1.00 10.48 140 LEU B C 1
ATOM 3242 O O . LEU B 1 140 ? -5.498 17.300 33.414 1.00 11.42 140 LEU B O 1
ATOM 3247 N N . LEU B 1 141 ? -5.632 15.095 33.790 1.00 10.24 141 LEU B N 1
ATOM 3248 C CA . LEU B 1 141 ? -6.969 15.208 34.384 1.00 10.56 141 LEU B CA 1
ATOM 3249 C C . LEU B 1 141 ? -6.988 16.183 35.568 1.00 11.12 141 LEU B C 1
ATOM 3250 O O . LEU B 1 141 ? -7.964 16.917 35.752 1.00 12.28 141 LEU B O 1
ATOM 3255 N N . SER B 1 142 ? -5.918 16.205 36.359 1.00 11.87 142 SER B N 1
ATOM 3256 C CA . SER B 1 142 ? -5.807 17.219 37.409 1.00 13.07 142 SER B CA 1
ATOM 3257 C C . SER B 1 142 ? -5.266 18.549 36.888 1.00 13.18 142 SER B C 1
ATOM 3258 O O . SER B 1 142 ? -5.879 19.608 37.110 1.00 13.81 142 SER B O 1
ATOM 3261 N N . HIS B 1 143 ? -4.115 18.499 36.222 1.00 13.11 143 HIS B N 1
ATOM 3262 C CA . HIS B 1 143 ? -3.384 19.708 35.814 1.00 13.35 143 HIS B CA 1
ATOM 3263 C C . HIS B 1 143 ? -4.189 20.611 34.881 1.00 13.65 143 HIS B C 1
ATOM 3264 O O . HIS B 1 143 ? -4.162 21.863 35.017 1.00 14.89 143 HIS B O 1
ATOM 3271 N N . VAL B 1 144 ? -4.914 19.993 33.955 1.00 12.91 144 VAL B N 1
ATOM 3272 C CA . VAL B 1 144 ? -5.650 20.734 32.917 1.00 13.45 144 VAL B CA 1
ATOM 3273 C C . VAL B 1 144 ? -7.131 20.781 33.278 1.00 13.61 144 VAL B C 1
ATOM 3274 O O . VAL B 1 144 ? -7.765 21.859 33.218 1.00 14.31 144 VAL B O 1
ATOM 3278 N N . TYR B 1 145 ? -7.691 19.636 33.663 1.00 13.47 145 TYR B N 1
ATOM 3279 C CA . TYR B 1 145 ? -9.149 19.516 33.849 1.00 13.36 145 TYR B CA 1
ATOM 3280 C C . TYR B 1 145 ? -9.636 19.756 35.284 1.00 13.65 145 TYR B C 1
ATOM 3281 O O . TYR B 1 145 ? -10.837 19.796 35.538 1.00 14.03 145 TYR B O 1
ATOM 3290 N N . GLY B 1 146 ? -8.696 19.917 36.213 1.00 13.62 146 GLY B N 1
ATOM 3291 C CA . GLY B 1 146 ? -9.040 20.181 37.605 1.00 13.95 146 GLY B CA 1
ATOM 3292 C C . GLY B 1 146 ? -9.857 19.095 38.285 1.00 14.05 146 GLY B C 1
ATOM 3293 O O . GLY B 1 146 ? -10.641 19.382 39.201 1.00 14.31 146 GLY B O 1
ATOM 3294 N N . MET B 1 147 ? -9.665 17.842 37.853 1.00 13.19 147 MET B N 1
ATOM 3295 C CA . MET B 1 147 ? -10.347 16.715 38.466 1.00 13.82 147 MET B CA 1
ATOM 3296 C C . MET B 1 147 ? -9.530 16.200 39.644 1.00 12.90 147 MET B C 1
ATOM 3297 O O . MET B 1 147 ? -8.318 16.466 39.737 1.00 13.47 147 MET B O 1
ATOM 3302 N N . ARG B 1 148 ? -10.219 15.525 40.556 1.00 13.05 148 ARG B N 1
ATOM 3303 C CA . ARG B 1 148 ? -9.589 14.851 41.686 1.00 12.83 148 ARG B CA 1
ATOM 3304 C C . ARG B 1 148 ? -9.425 13.388 41.275 1.00 11.48 148 ARG B C 1
ATOM 3305 O O . ARG B 1 148 ? -10.416 12.672 41.043 1.00 11.79 148 ARG B O 1
ATOM 3313 N N . VAL B 1 149 ? -8.177 12.946 41.181 1.00 11.76 149 VAL B N 1
ATOM 3314 C CA . VAL B 1 149 ? -7.869 11.712 40.443 1.00 11.14 149 VAL B CA 1
ATOM 3315 C C . VAL B 1 149 ? -7.260 10.622 41.322 1.00 11.22 149 VAL B C 1
ATOM 3316 O O . VAL B 1 149 ? -6.432 10.912 42.182 1.00 11.62 149 VAL B O 1
ATOM 3320 N N . ASN B 1 150 ? -7.748 9.390 41.133 1.00 10.14 150 ASN B N 1
ATOM 3321 C CA . ASN B 1 150 ? -7.048 8.190 41.588 1.00 10.25 150 ASN B CA 1
ATOM 3322 C C . ASN B 1 150 ? -6.598 7.405 40.363 1.00 10.57 150 ASN B C 1
ATOM 3323 O O . ASN B 1 150 ? -7.439 7.048 39.516 1.00 11.46 150 ASN B O 1
ATOM 3328 N N . VAL B 1 151 ? -5.296 7.137 40.274 1.00 9.40 151 VAL B N 1
ATOM 3329 C CA . VAL B 1 151 ? -4.699 6.310 39.208 1.00 10.12 151 VAL B CA 1
ATOM 3330 C C . VAL B 1 151 ? -4.464 4.927 39.791 1.00 10.01 151 VAL B C 1
ATOM 3331 O O . VAL B 1 151 ? -3.915 4.816 40.889 1.00 10.54 151 VAL B O 1
ATOM 3335 N N . VAL B 1 152 ? -4.915 3.881 39.092 1.00 9.58 152 VAL B N 1
ATOM 3336 C CA . VAL B 1 152 ? -4.735 2.503 39.571 1.00 10.09 152 VAL B CA 1
ATOM 3337 C C . VAL B 1 152 ? -3.662 1.781 38.766 1.00 9.67 152 VAL B C 1
ATOM 3338 O O . VAL B 1 152 ? -3.689 1.776 37.518 1.00 9.72 152 VAL B O 1
ATOM 3342 N N . GLU B 1 153 ? -2.673 1.216 39.466 1.00 9.68 153 GLU B N 1
ATOM 3343 C CA . GLU B 1 153 ? -1.593 0.502 38.790 1.00 9.50 153 GLU B CA 1
ATOM 3344 C C . GLU B 1 153 ? -1.336 -0.834 39.497 1.00 9.42 153 GLU B C 1
ATOM 3345 O O . GLU B 1 153 ? -1.117 -0.848 40.696 1.00 8.68 153 GLU B O 1
ATOM 3351 N N . ILE B 1 154 ? -1.328 -1.926 38.734 1.00 9.56 154 ILE B N 1
ATOM 3352 C CA . ILE B 1 154 ? -1.253 -3.279 39.300 1.00 10.98 154 ILE B CA 1
ATOM 3353 C C . ILE B 1 154 ? 0.160 -3.686 39.777 1.00 11.48 154 ILE B C 1
ATOM 3354 O O . ILE B 1 154 ? 0.309 -4.504 40.721 1.00 12.97 154 ILE B O 1
ATOM 3359 N N . GLU B 1 155 ? 1.191 -3.163 39.110 1.00 11.47 155 GLU B N 1
ATOM 3360 C CA . GLU B 1 155 ? 2.577 -3.515 39.436 1.00 11.50 155 GLU B CA 1
ATOM 3361 C C . GLU B 1 155 ? 3.132 -2.562 40.498 1.00 11.87 155 GLU B C 1
ATOM 3362 O O . GLU B 1 155 ? 3.264 -1.371 40.253 1.00 11.72 155 GLU B O 1
ATOM 3368 N N . PRO B 1 156 ? 3.432 -3.081 41.707 1.00 12.35 156 PRO B N 1
ATOM 3369 C CA . PRO B 1 156 ? 3.816 -2.163 42.789 1.00 12.68 156 PRO B CA 1
ATOM 3370 C C . PRO B 1 156 ? 5.033 -1.278 42.490 1.00 12.77 156 PRO B C 1
ATOM 3371 O O . PRO B 1 156 ? 5.048 -0.098 42.889 1.00 13.10 156 PRO B O 1
ATOM 3375 N N . ASP B 1 157 ? 6.038 -1.802 41.784 1.00 13.11 157 ASP B N 1
ATOM 3376 C CA . ASP B 1 157 ? 7.226 -0.996 41.507 1.00 13.39 157 ASP B CA 1
ATOM 3377 C C . ASP B 1 157 ? 6.942 0.102 40.483 1.00 12.33 157 ASP B C 1
ATOM 3378 O O . ASP B 1 157 ? 7.506 1.195 40.556 1.00 12.73 157 ASP B O 1
ATOM 3383 N N . ILE B 1 158 ? 6.058 -0.197 39.536 1.00 11.53 158 ILE B N 1
ATOM 3384 C CA . ILE B 1 158 ? 5.574 0.842 38.600 1.00 11.04 158 ILE B CA 1
ATOM 3385 C C . ILE B 1 158 ? 4.725 1.898 39.313 1.00 10.66 158 ILE B C 1
ATOM 3386 O O . ILE B 1 158 ? 4.886 3.121 39.072 1.00 10.08 158 ILE B O 1
ATOM 3391 N N . ALA B 1 159 ? 3.825 1.450 40.191 1.00 10.50 159 ALA B N 1
ATOM 3392 C CA . ALA B 1 159 ? 3.034 2.394 40.985 1.00 10.59 159 ALA B CA 1
ATOM 3393 C C . ALA B 1 159 ? 3.956 3.342 41.773 1.00 11.66 159 AL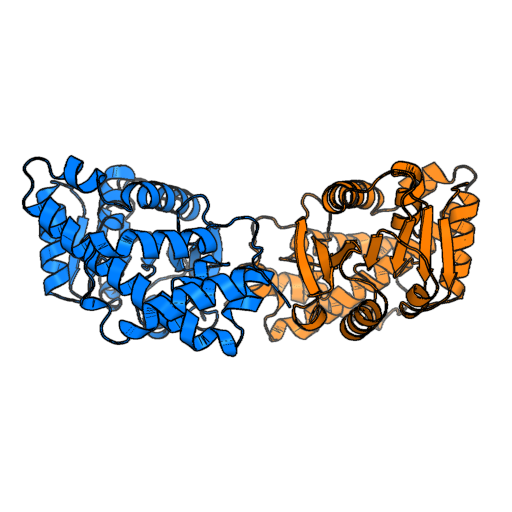A B C 1
ATOM 3394 O O . ALA B 1 159 ? 3.769 4.566 41.764 1.00 10.92 159 ALA B O 1
ATOM 3396 N N . GLU B 1 160 ? 4.969 2.772 42.430 1.00 11.63 160 GLU B N 1
ATOM 3397 C CA . GLU B 1 160 ? 5.924 3.583 43.215 1.00 13.15 160 GLU B CA 1
ATOM 3398 C C . GLU B 1 160 ? 6.643 4.625 42.358 1.00 13.11 160 GLU B C 1
ATOM 3399 O O . GLU B 1 160 ? 6.754 5.801 42.742 1.00 12.63 160 GLU B O 1
ATOM 3405 N N . LEU B 1 161 ? 7.080 4.197 41.171 1.00 12.32 161 LEU B N 1
ATOM 3406 C CA . LEU B 1 161 ? 7.774 5.083 40.228 1.00 13.19 161 LEU B CA 1
ATOM 3407 C C . LEU B 1 161 ? 6.829 6.221 39.836 1.00 11.57 161 LEU B C 1
ATOM 3408 O O . LEU B 1 161 ? 7.206 7.389 39.875 1.00 12.26 161 LEU B O 1
ATOM 3413 N N . SER B 1 162 ? 5.577 5.865 39.504 1.00 10.94 162 SER B N 1
ATOM 3414 C CA . SER B 1 162 ? 4.596 6.852 39.057 1.00 10.87 162 SER B CA 1
ATOM 3415 C C . SER B 1 162 ? 4.324 7.910 40.134 1.00 10.75 162 SER B C 1
ATOM 3416 O O . SER B 1 162 ? 4.126 9.108 39.816 1.00 10.88 162 SER B O 1
ATOM 3419 N N . ARG B 1 163 ? 4.347 7.502 41.411 1.00 9.63 163 ARG B N 1
ATOM 3420 C CA . ARG B 1 163 ? 4.140 8.468 42.500 1.00 10.48 163 ARG B CA 1
ATOM 3421 C C . ARG B 1 163 ? 5.255 9.503 42.511 1.00 10.17 163 ARG B C 1
ATOM 3422 O O . ARG B 1 163 ? 5.006 10.701 42.712 1.00 11.31 163 ARG B O 1
ATOM 3430 N N . LYS B 1 164 ? 6.483 9.038 42.302 1.00 11.18 164 LYS B N 1
ATOM 3431 C CA . LYS B 1 164 ? 7.647 9.954 42.226 1.00 11.45 164 LYS B CA 1
ATOM 3432 C C . LYS B 1 164 ? 7.579 10.927 41.034 1.00 11.67 164 LYS B C 1
ATOM 3433 O O . LYS B 1 164 ? 8.029 12.073 41.138 1.00 11.75 164 LYS B O 1
ATOM 3439 N N . VAL B 1 165 ? 7.047 10.470 39.903 1.00 10.93 165 VAL B N 1
ATOM 3440 C CA . VAL B 1 165 ? 6.850 11.351 38.754 1.00 11.15 165 VAL B CA 1
ATOM 3441 C C . VAL B 1 165 ? 5.857 12.457 39.156 1.00 12.02 165 VAL B C 1
ATOM 3442 O O . VAL B 1 165 ? 6.107 13.642 38.949 1.00 12.66 165 VAL B O 1
ATOM 3446 N N . ILE B 1 166 ? 4.717 12.052 39.716 1.00 11.52 166 ILE B N 1
ATOM 3447 C CA . ILE B 1 166 ? 3.682 13.010 40.125 1.00 12.46 166 ILE B CA 1
ATOM 3448 C C . ILE B 1 166 ? 4.253 14.059 41.107 1.00 12.59 166 ILE B C 1
ATOM 3449 O O . ILE B 1 166 ? 3.976 15.275 40.990 1.00 13.10 166 ILE B O 1
ATOM 3454 N N . GLU B 1 167 ? 5.034 13.586 42.073 1.00 13.28 167 GLU B N 1
ATOM 3455 C CA . GLU B 1 167 ? 5.626 14.465 43.087 1.00 15.18 167 GLU B CA 1
ATOM 3456 C C . GLU B 1 167 ? 6.671 15.388 42.461 1.00 14.31 167 GLU B C 1
ATOM 3457 O O . GLU B 1 167 ? 6.748 16.571 42.801 1.00 14.89 167 GLU B O 1
ATOM 3463 N N . GLY B 1 168 ? 7.467 14.849 41.531 1.00 14.04 168 GLY B N 1
ATOM 3464 C CA . GLY B 1 168 ? 8.484 15.642 40.812 1.00 13.63 168 GLY B CA 1
ATOM 3465 C C . GLY B 1 168 ? 7.851 16.818 40.079 1.00 13.73 168 GLY B C 1
ATOM 3466 O O . GLY B 1 168 ? 8.418 17.925 40.042 1.00 13.73 168 GLY B O 1
ATOM 3467 N N . LEU B 1 169 ? 6.668 16.585 39.509 1.00 12.45 169 LEU B N 1
ATOM 3468 C CA . LEU B 1 169 ? 5.969 17.607 38.724 1.00 12.34 169 LEU B CA 1
ATOM 3469 C C . LEU B 1 169 ? 5.185 18.581 39.584 1.00 13.33 169 LEU B C 1
ATOM 3470 O O . LEU B 1 169 ? 4.636 19.569 39.081 1.00 14.26 169 LEU B O 1
ATOM 3475 N N . GLY B 1 170 ? 5.083 18.297 40.873 1.00 13.68 170 GLY B N 1
ATOM 3476 C CA . GLY B 1 170 ? 4.336 19.184 41.757 1.00 14.80 170 GLY B CA 1
ATOM 3477 C C . GLY B 1 170 ? 2.838 19.153 41.512 1.00 14.94 170 GLY B C 1
ATOM 3478 O O . GLY B 1 170 ? 2.121 20.110 41.832 1.00 16.60 170 GLY B O 1
ATOM 3479 N N . VAL B 1 171 ? 2.344 18.062 40.946 1.00 14.43 171 VAL B N 1
ATOM 3480 C CA . VAL B 1 171 ? 0.937 17.982 40.601 1.00 14.58 171 VAL B CA 1
ATOM 3481 C C . VAL B 1 171 ? 0.130 17.513 41.790 1.00 15.06 171 VAL B C 1
ATOM 3482 O O . VAL B 1 171 ? 0.424 16.452 42.349 1.00 16.00 171 VAL B O 1
ATOM 3486 N N . ASP B 1 172 ? -0.885 18.296 42.158 1.00 15.28 172 ASP B N 1
ATOM 3487 C CA . ASP B 1 172 ? -1.763 17.966 43.288 1.00 16.62 172 ASP B CA 1
ATOM 3488 C C . ASP B 1 172 ? -2.965 17.197 42.754 1.00 15.43 172 ASP B C 1
ATOM 3489 O O . ASP B 1 172 ? -3.215 17.203 41.545 1.00 15.86 172 ASP B O 1
ATOM 3494 N N . GLY B 1 173 ? -3.691 16.534 43.649 1.00 14.33 173 GLY B N 1
ATOM 3495 C CA . GLY B 1 173 ? -4.966 15.909 43.300 1.00 14.29 173 GLY B CA 1
ATOM 3496 C C . GLY B 1 173 ? -4.835 14.673 42.437 1.00 14.18 173 GLY B C 1
ATOM 3497 O O . GLY B 1 173 ? -5.783 14.288 41.738 1.00 14.36 173 GLY B O 1
ATOM 3498 N N . VAL B 1 174 ? -3.651 14.059 42.468 1.00 12.75 174 VAL B N 1
ATOM 3499 C CA . VAL B 1 174 ? -3.434 12.776 41.788 1.00 12.62 174 VAL B CA 1
ATOM 3500 C C . VAL B 1 174 ? -2.809 11.762 42.755 1.00 12.32 174 VAL B C 1
ATOM 3501 O O . VAL B 1 174 ? -1.645 11.876 43.165 1.00 13.05 174 VAL B O 1
ATOM 3505 N N . ASN B 1 175 ? -3.619 10.782 43.129 1.00 11.29 175 ASN B N 1
ATOM 3506 C CA . ASN B 1 175 ? -3.229 9.716 44.038 1.00 10.84 175 ASN B CA 1
ATOM 3507 C C . ASN B 1 175 ? -3.061 8.439 43.234 1.00 10.91 175 ASN B C 1
ATOM 3508 O O . ASN B 1 175 ? -3.799 8.218 42.282 1.00 10.76 175 ASN B O 1
ATOM 3513 N N . VAL B 1 176 ? -2.092 7.612 43.608 1.00 9.72 176 VAL B N 1
ATOM 3514 C CA . VAL B 1 176 ? -1.883 6.340 42.904 1.00 10.18 176 VAL B CA 1
ATOM 3515 C C . VAL B 1 176 ? -2.230 5.216 43.854 1.00 10.17 176 VAL B C 1
ATOM 3516 O O . VAL B 1 176 ? -1.724 5.197 44.984 1.00 9.33 176 VAL B O 1
ATOM 3520 N N . ILE B 1 177 ? -3.137 4.355 43.402 1.00 9.43 177 ILE B N 1
ATOM 3521 C CA . ILE B 1 177 ? -3.575 3.154 44.119 1.00 9.91 177 ILE B CA 1
ATOM 3522 C C . ILE B 1 177 ? -2.854 1.952 43.534 1.00 10.04 177 ILE B C 1
ATOM 3523 O O . ILE B 1 177 ? -2.874 1.737 42.313 1.00 9.81 177 ILE B O 1
ATOM 3528 N N . THR B 1 178 ? -2.219 1.170 44.397 1.00 9.71 178 THR B N 1
ATOM 3529 C CA . THR B 1 178 ? -1.559 -0.050 43.958 1.00 10.15 178 THR B CA 1
ATOM 3530 C C . THR B 1 178 ? -2.545 -1.197 44.075 1.00 10.05 178 THR B C 1
ATOM 3531 O O . THR B 1 178 ? -2.965 -1.540 45.190 1.00 11.10 178 THR B O 1
ATOM 3535 N N . GLY B 1 179 ? -2.899 -1.787 42.939 1.00 9.85 179 GLY B N 1
ATOM 3536 C CA . GLY B 1 179 ? -3.897 -2.853 42.910 1.00 9.55 179 GLY B CA 1
ATOM 3537 C C . GLY B 1 179 ? -4.464 -3.026 41.525 1.00 10.69 179 GLY B C 1
ATOM 3538 O O . GLY B 1 179 ? -4.013 -2.366 40.578 1.00 10.76 179 GLY B O 1
ATOM 3539 N N . ASP B 1 180 ? -5.425 -3.945 41.402 1.00 10.59 180 ASP B N 1
ATOM 3540 C CA . ASP B 1 180 ? -6.078 -4.161 40.110 1.00 10.96 180 ASP B CA 1
ATOM 3541 C C . ASP B 1 180 ? -7.403 -3.412 40.063 1.00 10.85 180 ASP B C 1
ATOM 3542 O O . ASP B 1 180 ? -7.687 -2.614 40.946 1.00 11.02 180 ASP B O 1
ATOM 3547 N N . GLU B 1 181 ? -8.216 -3.626 39.020 1.00 10.88 181 GLU B N 1
ATOM 3548 C CA . GLU B 1 181 ? -9.440 -2.849 38.843 1.00 11.32 181 GLU B CA 1
ATOM 3549 C C . GLU B 1 181 ? -10.458 -3.026 39.978 1.00 11.31 181 GLU B C 1
ATOM 3550 O O . GLU B 1 181 ? -11.328 -2.211 40.180 1.00 11.28 181 GLU B O 1
ATOM 3556 N N . THR B 1 182 ? -10.308 -4.105 40.725 1.00 11.54 182 THR B N 1
ATOM 3557 C CA . THR B 1 182 ? -11.210 -4.437 41.775 1.00 13.22 182 THR B CA 1
ATOM 3558 C C . THR B 1 182 ? -11.124 -3.408 42.952 1.00 12.47 182 THR B C 1
ATOM 3559 O O . THR B 1 182 ? -12.016 -3.328 43.792 1.00 12.65 182 THR B O 1
ATOM 3563 N N . VAL B 1 183 ? -10.076 -2.571 42.977 1.00 11.84 183 VAL B N 1
ATOM 3564 C CA . VAL B 1 183 ? -9.987 -1.468 43.979 1.00 11.78 183 VAL B CA 1
ATOM 3565 C C . VAL B 1 183 ? -11.128 -0.426 43.862 1.00 11.43 183 VAL B C 1
ATOM 3566 O O . VAL B 1 183 ? -11.414 0.306 44.795 1.00 11.63 183 VAL B O 1
ATOM 3570 N N . ILE B 1 184 ? -11.794 -0.360 42.712 1.00 11.29 184 ILE B N 1
ATOM 3571 C CA . ILE B 1 184 ? -12.838 0.651 42.542 1.00 12.84 184 ILE B CA 1
ATOM 3572 C C . ILE B 1 184 ? -14.031 0.475 43.468 1.00 13.14 184 ILE B C 1
ATOM 3573 O O . ILE B 1 184 ? -14.779 1.431 43.697 1.00 14.32 184 ILE B O 1
ATOM 3578 N N . ASP B 1 185 ? -14.211 -0.726 44.015 1.00 14.01 185 ASP B N 1
ATOM 3579 C CA . ASP B 1 185 ? -15.343 -0.948 44.932 1.00 15.81 185 ASP B CA 1
ATOM 3580 C C . ASP B 1 185 ? -15.194 -0.014 46.134 1.00 15.55 185 ASP B C 1
ATOM 3581 O O . ASP B 1 185 ? -16.183 0.507 46.640 1.00 17.05 185 ASP B O 1
ATOM 3586 N N . GLY B 1 186 ? -13.947 0.249 46.524 1.00 14.54 186 GLY B N 1
ATOM 3587 C CA . GLY B 1 186 ? -13.653 1.053 47.717 1.00 13.57 186 GLY B CA 1
ATOM 3588 C C . GLY B 1 186 ? -13.495 2.535 47.461 1.00 12.85 186 GLY B C 1
ATOM 3589 O O . GLY B 1 186 ? -13.166 3.286 48.393 1.00 12.15 186 GLY B O 1
ATOM 3590 N N . LEU B 1 187 ? -13.768 2.974 46.222 1.00 12.82 187 LEU B N 1
ATOM 3591 C CA . LEU B 1 187 ? -13.568 4.392 45.840 1.00 13.66 187 LEU B CA 1
ATOM 3592 C C . LEU B 1 187 ? -14.862 5.090 45.441 1.00 13.35 187 LEU B C 1
ATOM 3593 O O . LEU B 1 187 ? -15.770 4.461 44.880 1.00 13.53 187 LEU B O 1
ATOM 3598 N N . GLU B 1 188 ? -14.936 6.396 45.725 1.00 13.50 188 GLU B N 1
ATOM 3599 C CA . GLU B 1 188 ? -15.992 7.233 45.180 1.00 14.90 188 GLU B CA 1
ATOM 3600 C C . GLU B 1 188 ? -15.466 7.847 43.885 1.00 14.20 188 GLU B C 1
ATOM 3601 O O . GLU B 1 188 ? -14.340 8.352 43.852 1.00 15.02 188 GLU B O 1
ATOM 3607 N N . PHE B 1 189 ? -16.264 7.786 42.822 1.00 13.95 189 PHE B N 1
ATOM 3608 C CA . PHE B 1 189 ? -15.885 8.432 41.561 1.00 13.68 189 PHE B CA 1
ATOM 3609 C C . PHE B 1 189 ? -17.092 8.774 40.699 1.00 13.35 189 PHE B C 1
ATOM 3610 O O . PHE B 1 189 ? -18.091 8.057 40.702 1.00 14.46 189 PHE B O 1
ATOM 3618 N N . ASP B 1 190 ? -16.962 9.878 39.969 1.00 13.34 190 ASP B N 1
ATOM 3619 C CA . ASP B 1 190 ? -17.939 10.326 38.986 1.00 13.79 190 ASP B CA 1
ATOM 3620 C C . ASP B 1 190 ? -17.664 9.761 37.604 1.00 13.92 190 ASP B C 1
ATOM 3621 O O . ASP B 1 190 ? -18.591 9.447 36.856 1.00 14.27 190 ASP B O 1
ATOM 3626 N N . VAL B 1 191 ? -16.389 9.693 37.254 1.00 13.45 191 VAL B N 1
ATOM 3627 C CA . VAL B 1 191 ? -16.014 9.092 35.988 1.00 13.55 191 VAL B CA 1
ATOM 3628 C C . VAL B 1 191 ? -14.929 8.036 36.159 1.00 12.59 191 VAL B C 1
ATOM 3629 O O . VAL B 1 191 ? -14.004 8.205 36.966 1.00 12.83 191 VAL B O 1
ATOM 3633 N N . LEU B 1 192 ? -15.068 6.952 35.398 1.00 11.63 192 LEU B N 1
ATOM 3634 C CA . LEU B 1 192 ? -14.102 5.875 35.373 1.00 10.23 192 LEU B CA 1
ATOM 3635 C C . LEU B 1 192 ? -13.503 5.781 33.973 1.00 11.31 192 LEU B C 1
ATOM 3636 O O . LEU B 1 192 ? -14.242 5.756 32.992 1.00 11.36 192 LEU B O 1
ATOM 3641 N N . MET B 1 193 ? -12.173 5.736 33.890 1.00 9.79 193 MET B N 1
ATOM 3642 C CA . MET B 1 193 ? -11.495 5.562 32.597 1.00 10.48 193 MET B CA 1
ATOM 3643 C C . MET B 1 193 ? -10.693 4.269 32.604 1.00 10.93 193 MET B C 1
ATOM 3644 O O . MET B 1 193 ? -10.028 3.949 33.585 1.00 11.06 193 MET B O 1
ATOM 3649 N N . VAL B 1 194 ? -10.746 3.556 31.490 1.00 10.27 194 VAL B N 1
ATOM 3650 C CA . VAL B 1 194 ? -10.040 2.288 31.364 1.00 10.12 194 VAL B CA 1
ATOM 3651 C C . VAL B 1 194 ? -8.942 2.455 30.299 1.00 9.94 194 VAL B C 1
ATOM 3652 O O . VAL B 1 194 ? -9.245 2.651 29.122 1.00 9.88 194 VAL B O 1
ATOM 3656 N N . ALA B 1 195 ? -7.677 2.364 30.711 1.00 9.64 195 ALA B N 1
ATOM 3657 C CA . ALA B 1 195 ? -6.559 2.483 29.759 1.00 9.94 195 ALA B CA 1
ATOM 3658 C C . ALA B 1 195 ? -6.727 1.560 28.555 1.00 10.13 195 ALA B C 1
ATOM 3659 O O . ALA B 1 195 ? -7.266 0.447 28.682 1.00 10.07 195 ALA B O 1
ATOM 3661 N N . ALA B 1 196 ? -6.281 2.030 27.393 1.00 10.61 196 ALA B N 1
ATOM 3662 C CA . ALA B 1 196 ? -6.158 1.191 26.194 1.00 10.30 196 ALA B CA 1
ATOM 3663 C C . ALA B 1 196 ? -5.389 -0.094 26.512 1.00 10.16 196 ALA B C 1
ATOM 3664 O O . ALA B 1 196 ? -5.669 -1.151 25.953 1.00 11.38 196 ALA B O 1
ATOM 3666 N N . LEU B 1 197 ? -4.416 0.027 27.423 1.00 11.22 197 LEU B N 1
ATOM 3667 C CA . LEU B 1 197 ? -3.528 -1.068 27.762 1.00 11.97 197 LEU B CA 1
ATOM 3668 C C . LEU B 1 197 ? -3.935 -1.816 29.051 1.00 11.73 197 LEU B C 1
ATOM 3669 O O . LEU B 1 197 ? -3.233 -2.737 29.475 1.00 11.65 197 LEU B O 1
ATOM 3674 N N . ALA B 1 198 ? -5.076 -1.461 29.651 1.00 11.43 198 ALA B N 1
ATOM 3675 C CA . ALA B 1 198 ? -5.563 -2.213 30.827 1.00 11.82 198 ALA B CA 1
ATOM 3676 C C . ALA B 1 198 ? -5.978 -3.609 30.392 1.00 12.13 198 ALA B C 1
ATOM 3677 O O . ALA B 1 198 ? -6.667 -3.775 29.364 1.00 12.37 198 ALA B O 1
ATOM 3679 N N . GLU B 1 199 ? -5.543 -4.616 31.151 1.00 11.67 199 GLU B N 1
ATOM 3680 C CA . GLU B 1 199 ? -5.774 -6.021 30.780 1.00 11.83 199 GLU B CA 1
ATOM 3681 C C . GLU B 1 199 ? -6.049 -6.924 31.983 1.00 11.54 199 GLU B C 1
ATOM 3682 O O . GLU B 1 199 ? -5.682 -6.589 33.121 1.00 11.39 199 GLU B O 1
ATOM 3688 N N . PRO B 1 200 ? -6.706 -8.074 31.743 1.00 12.29 200 PRO B N 1
ATOM 3689 C CA . PRO B 1 200 ? -7.297 -8.485 30.476 1.00 12.48 200 PRO B CA 1
ATOM 3690 C C . PRO B 1 200 ? -8.685 -7.872 30.314 1.00 12.50 200 PRO B C 1
ATOM 3691 O O . PRO B 1 200 ? -9.407 -7.729 31.290 1.00 12.55 200 PRO B O 1
ATOM 3695 N N . LYS B 1 201 ? -9.042 -7.486 29.093 1.00 12.27 201 LYS B N 1
ATOM 3696 C CA . LYS B 1 201 ? -10.297 -6.762 28.875 1.00 12.35 201 LYS B CA 1
ATOM 3697 C C . LYS B 1 201 ? -11.516 -7.465 29.459 1.00 12.60 201 LYS B C 1
ATOM 3698 O O . LYS B 1 201 ? -12.304 -6.840 30.129 1.00 12.63 201 LYS B O 1
ATOM 3704 N N . ARG B 1 202 ? -11.652 -8.769 29.217 1.00 12.89 202 ARG B N 1
ATOM 3705 C CA . ARG B 1 202 ? -12.858 -9.472 29.653 1.00 13.77 202 ARG B CA 1
ATOM 3706 C C . ARG B 1 202 ? -13.056 -9.364 31.169 1.00 12.83 202 ARG B C 1
ATOM 3707 O O . ARG B 1 202 ? -14.144 -9.016 31.640 1.00 13.54 202 ARG B O 1
ATOM 3715 N N . ARG B 1 203 ? -11.995 -9.662 31.913 1.00 12.16 203 ARG B N 1
ATOM 3716 C CA . ARG B 1 203 ? -12.020 -9.615 33.374 1.00 11.72 203 ARG B CA 1
ATOM 3717 C C . ARG B 1 203 ? -12.243 -8.194 33.855 1.00 11.65 203 ARG B C 1
ATOM 3718 O O . ARG B 1 203 ? -13.066 -7.950 34.750 1.00 10.85 203 ARG B O 1
ATOM 3726 N N . VAL B 1 204 ? -11.518 -7.251 33.245 1.00 11.18 204 VAL B N 1
ATOM 3727 C CA . VAL B 1 204 ? -11.623 -5.856 33.667 1.00 10.82 204 VAL B CA 1
ATOM 3728 C C . VAL B 1 204 ? -13.072 -5.357 33.578 1.00 10.90 204 VAL B C 1
ATOM 3729 O O . VAL B 1 204 ? -13.590 -4.800 34.542 1.00 10.85 204 VAL B O 1
ATOM 3733 N N . PHE B 1 205 ? -13.737 -5.546 32.436 1.00 11.32 205 PHE B N 1
ATOM 3734 C CA . PHE B 1 205 ? -15.135 -5.104 32.335 1.00 12.32 205 PHE B CA 1
ATOM 3735 C C . PHE B 1 205 ? -16.116 -5.873 33.224 1.00 12.18 205 PHE B C 1
ATOM 3736 O O . PHE B 1 205 ? -17.087 -5.295 33.743 1.00 12.19 205 PHE B O 1
ATOM 3744 N N . ARG B 1 206 ? -15.881 -7.172 33.404 1.00 12.51 206 ARG B N 1
ATOM 3745 C CA . ARG B 1 206 ? -16.737 -7.938 34.298 1.00 13.85 206 ARG B CA 1
ATOM 3746 C C . ARG B 1 206 ? -16.640 -7.396 35.720 1.00 13.56 206 ARG B C 1
ATOM 3747 O O . ARG B 1 206 ? -17.669 -7.246 36.391 1.00 13.57 206 ARG B O 1
ATOM 3755 N N . ASN B 1 207 ? -15.422 -7.093 36.171 1.00 13.05 207 ASN B N 1
ATOM 3756 C CA . ASN B 1 207 ? -15.235 -6.542 37.519 1.00 12.68 207 ASN B CA 1
ATOM 3757 C C . ASN B 1 207 ? -15.806 -5.115 37.631 1.00 13.54 207 ASN B C 1
ATOM 3758 O O . ASN B 1 207 ? -16.421 -4.761 38.634 1.00 13.34 207 ASN B O 1
ATOM 3763 N N . ILE B 1 208 ? -15.619 -4.305 36.586 1.00 13.15 208 ILE B N 1
ATOM 3764 C CA . ILE B 1 208 ? -16.202 -2.973 36.580 1.00 13.51 208 ILE B CA 1
ATOM 3765 C C . ILE B 1 208 ? -17.716 -3.081 36.740 1.00 14.01 208 ILE B C 1
ATOM 3766 O O . ILE B 1 208 ? -18.309 -2.346 37.528 1.00 13.48 208 ILE B O 1
ATOM 3771 N N . HIS B 1 209 ? -18.323 -4.016 36.004 1.00 14.37 209 HIS B N 1
ATOM 3772 C CA . HIS B 1 209 ? -19.781 -4.185 35.996 1.00 16.47 209 HIS B CA 1
ATOM 3773 C C . HIS B 1 209 ? -20.325 -4.441 37.414 1.00 17.67 209 HIS B C 1
ATOM 3774 O O . HIS B 1 209 ? -21.362 -3.883 37.792 1.00 18.29 209 HIS B O 1
ATOM 3781 N N . ARG B 1 210 ? -19.604 -5.243 38.200 1.00 18.49 210 ARG B N 1
ATOM 3782 C CA . ARG B 1 210 ? -19.935 -5.491 39.614 1.00 20.03 210 ARG B CA 1
ATOM 3783 C C . ARG B 1 210 ? -20.018 -4.232 40.481 1.00 20.06 210 ARG B C 1
ATOM 3784 O O . ARG B 1 210 ? -20.845 -4.171 41.398 1.00 20.67 210 ARG B O 1
ATOM 3792 N N . TYR B 1 211 ? -19.159 -3.245 40.208 1.00 19.32 211 TYR B N 1
ATOM 3793 C CA . TYR B 1 211 ? -18.867 -2.177 41.171 1.00 19.67 211 TYR B CA 1
ATOM 3794 C C . TYR B 1 211 ? -19.214 -0.762 40.748 1.00 20.61 211 TYR B C 1
ATOM 3795 O O . TYR B 1 211 ? -18.835 0.217 41.430 1.00 21.92 211 TYR B O 1
ATOM 3804 N N . VAL B 1 212 ? -19.881 -0.632 39.609 1.00 19.34 212 VAL B N 1
ATOM 3805 C CA . VAL B 1 212 ? -20.382 0.670 39.206 1.00 18.58 212 VAL B CA 1
ATOM 3806 C C . VAL B 1 212 ? -21.907 0.638 39.195 1.00 18.56 212 VAL B C 1
ATOM 3807 O O . VAL B 1 212 ? -22.513 -0.444 39.185 1.00 18.49 212 VAL B O 1
ATOM 3811 N N . ASP B 1 213 ? -22.513 1.822 39.191 1.00 18.84 213 ASP B N 1
ATOM 3812 C CA . ASP B 1 213 ? -23.954 1.945 38.988 1.00 19.52 213 ASP B CA 1
ATOM 3813 C C . ASP B 1 213 ? -24.240 2.408 37.553 1.00 19.48 213 ASP B C 1
ATOM 3814 O O . ASP B 1 213 ? -23.311 2.622 36.759 1.00 19.22 213 ASP B O 1
ATOM 3819 N N . THR B 1 214 ? -25.520 2.552 37.226 1.00 19.77 214 THR B N 1
ATOM 3820 C CA . THR B 1 214 ? -25.942 2.890 35.865 1.00 20.75 214 THR B CA 1
ATOM 3821 C C . THR B 1 214 ? -25.771 4.373 35.504 1.00 21.07 214 THR B C 1
ATOM 3822 O O . THR B 1 214 ? -26.019 4.752 34.357 1.00 21.87 214 THR B O 1
ATOM 3826 N N . GLU B 1 215 ? -25.339 5.203 36.449 1.00 21.00 215 GLU B N 1
ATOM 3827 C CA . GLU B 1 215 ? -25.169 6.635 36.168 1.00 22.29 215 GLU B CA 1
ATOM 3828 C C . GLU B 1 215 ? -23.714 7.019 35.942 1.00 21.55 215 GLU B C 1
ATOM 3829 O O . GLU B 1 215 ? -23.420 8.128 35.471 1.00 22.46 215 GLU B O 1
ATOM 3835 N N . THR B 1 216 ? -22.814 6.092 36.267 1.00 19.66 216 THR B N 1
ATOM 3836 C CA . THR B 1 216 ? -21.375 6.338 36.235 1.00 18.25 216 THR B CA 1
ATOM 3837 C C . THR B 1 216 ? -20.914 6.454 34.786 1.00 16.19 216 THR B C 1
ATOM 3838 O O . THR B 1 216 ? -21.096 5.524 34.022 1.00 16.01 216 THR B O 1
ATOM 3842 N N . ARG B 1 217 ? -20.289 7.574 34.437 1.00 14.63 217 ARG B N 1
ATOM 3843 C CA . ARG B 1 217 ? -19.663 7.700 33.102 1.00 13.68 217 ARG B CA 1
ATOM 3844 C C . ARG B 1 217 ? -18.405 6.850 33.046 1.00 13.32 217 ARG B C 1
ATOM 3845 O O . ARG B 1 217 ? -17.512 7.003 33.884 1.00 14.03 217 ARG B O 1
ATOM 3853 N N . ILE B 1 218 ? -18.338 5.952 32.063 1.00 12.16 218 ILE B N 1
ATOM 3854 C CA . ILE B 1 218 ? -17.167 5.084 31.876 1.00 11.41 218 ILE B CA 1
ATOM 3855 C C . ILE B 1 218 ? -16.636 5.327 30.478 1.00 11.67 218 ILE B C 1
ATOM 3856 O O . ILE B 1 218 ? -17.385 5.205 29.494 1.00 11.31 218 ILE B O 1
ATOM 3861 N N . ILE B 1 219 ? -15.370 5.722 30.388 1.00 11.10 219 ILE B N 1
ATOM 3862 C CA . ILE B 1 219 ? -14.725 5.856 29.088 1.00 11.03 219 ILE B CA 1
ATOM 3863 C C . ILE B 1 219 ? -13.624 4.827 28.959 1.00 11.13 219 ILE B C 1
ATOM 3864 O O . ILE B 1 219 ? -12.752 4.740 29.828 1.00 11.62 219 ILE B O 1
ATOM 3869 N N . TYR B 1 220 ? -13.695 4.024 27.902 1.00 11.62 220 TYR B N 1
ATOM 3870 C CA . TYR B 1 220 ? -12.577 3.143 27.612 1.00 10.59 220 TYR B CA 1
ATOM 3871 C C . TYR B 1 220 ? -11.862 3.491 26.303 1.00 10.51 220 TYR B C 1
ATOM 3872 O O . TYR B 1 220 ? -12.438 4.089 25.398 1.00 11.80 220 TYR B O 1
ATOM 3881 N N . ARG B 1 221 ? -10.597 3.099 26.217 1.00 9.69 221 ARG B N 1
ATOM 3882 C CA . ARG B 1 221 ? -9.818 3.356 25.018 1.00 10.00 221 ARG B CA 1
ATOM 3883 C C . ARG B 1 221 ? -9.617 2.059 24.237 1.00 10.21 221 ARG B C 1
ATOM 3884 O O . ARG B 1 221 ? -9.442 0.993 24.816 1.00 10.59 221 ARG B O 1
ATOM 3892 N N . THR B 1 222 ? -9.636 2.170 22.911 1.00 9.66 222 THR B N 1
ATOM 3893 C CA . THR B 1 222 ? -9.523 1.013 22.041 1.00 10.57 222 THR B CA 1
ATOM 3894 C C . THR B 1 222 ? -8.814 1.427 20.733 1.00 10.36 222 THR B C 1
ATOM 3895 O O . THR B 1 222 ? -8.300 2.541 20.638 1.00 10.47 222 THR B O 1
ATOM 3899 N N . TYR B 1 223 ? -8.782 0.511 19.762 1.00 11.06 223 TYR B N 1
ATOM 3900 C CA . TYR B 1 223 ? -8.077 0.699 18.483 1.00 11.21 223 TYR B CA 1
ATOM 3901 C C . TYR B 1 223 ? -9.043 0.254 17.409 1.00 12.52 223 TYR B C 1
ATOM 3902 O O . TYR B 1 223 ? -9.612 -0.841 17.494 1.00 13.20 223 TYR B O 1
ATOM 3911 N N . THR B 1 224 ? -9.282 1.138 16.446 1.00 13.52 224 THR B N 1
ATOM 3912 C CA . THR B 1 224 ? -10.198 0.835 15.353 1.00 14.82 224 THR B CA 1
ATOM 3913 C C . THR B 1 224 ? -9.472 1.075 14.047 1.00 14.87 224 THR B C 1
ATOM 3914 O O . THR B 1 224 ? -8.425 1.738 14.013 1.00 15.30 224 THR B O 1
ATOM 3918 N N . GLY B 1 225 ? -10.011 0.505 12.970 1.00 16.45 225 GLY B N 1
ATOM 3919 C CA . GLY B 1 225 ? -9.401 0.709 11.661 1.00 17.03 225 GLY B CA 1
ATOM 3920 C C . GLY B 1 225 ? -7.971 0.188 11.619 1.00 17.45 225 GLY B C 1
ATOM 3921 O O . GLY B 1 225 ? -7.650 -0.798 12.288 1.00 17.21 225 GLY B O 1
ATOM 3922 N N . MET B 1 226 ? -7.120 0.865 10.850 1.00 18.29 226 MET B N 1
ATOM 3923 C CA . MET B 1 226 ? -5.734 0.422 10.644 1.00 18.42 226 MET B CA 1
ATOM 3924 C C . MET B 1 226 ? -4.903 0.587 11.920 1.00 18.08 226 MET B C 1
ATOM 3925 O O . MET B 1 226 ? -3.864 -0.060 12.084 1.00 16.28 226 MET B O 1
ATOM 3930 N N . ARG B 1 227 ? -5.383 1.432 12.836 1.00 16.74 227 ARG B N 1
ATOM 3931 C CA . ARG B 1 227 ? -4.729 1.575 14.144 1.00 15.64 227 ARG B CA 1
ATOM 3932 C C . ARG B 1 227 ? -4.764 0.294 14.989 1.00 14.71 227 ARG B C 1
ATOM 3933 O O . ARG B 1 227 ? -3.971 0.150 15.935 1.00 14.75 227 ARG B O 1
ATOM 3941 N N . ALA B 1 228 ? -5.669 -0.633 14.659 1.00 14.18 228 ALA B N 1
ATOM 3942 C CA . ALA B 1 228 ? -5.686 -1.957 15.292 1.00 14.66 228 ALA B CA 1
ATOM 3943 C C . ALA B 1 228 ? -4.415 -2.772 15.003 1.00 14.43 228 ALA B C 1
ATOM 3944 O O . ALA B 1 228 ? -4.210 -3.828 15.626 1.00 14.28 228 ALA B O 1
ATOM 3946 N N . ILE B 1 229 ? -3.570 -2.283 14.088 1.00 14.98 229 ILE B N 1
ATOM 3947 C CA . ILE B 1 229 ? -2.260 -2.941 13.853 1.00 15.54 229 ILE B CA 1
ATOM 3948 C C . ILE B 1 229 ? -1.416 -2.865 15.132 1.00 16.06 229 ILE B C 1
ATOM 3949 O O . ILE B 1 229 ? -0.522 -3.685 15.355 1.00 16.66 229 ILE B O 1
ATOM 3954 N N . LEU B 1 230 ? -1.728 -1.883 15.975 1.00 15.22 230 LEU B N 1
ATOM 3955 C CA . LEU B 1 230 ? -0.933 -1.587 17.147 1.00 14.63 230 LEU B CA 1
ATOM 3956 C C . LEU B 1 230 ? -1.239 -2.480 18.340 1.00 14.43 230 LEU B C 1
ATOM 3957 O O . LEU B 1 230 ? -0.337 -2.807 19.131 1.00 13.39 230 LEU B O 1
ATOM 3962 N N . TYR B 1 231 ? -2.502 -2.860 18.491 1.00 14.12 231 TYR B N 1
ATOM 3963 C CA . TYR B 1 231 ? -2.939 -3.488 19.731 1.00 14.74 231 TYR B CA 1
ATOM 3964 C C . TYR B 1 231 ? -4.334 -4.060 19.594 1.00 15.15 231 TYR B C 1
ATOM 3965 O O . TYR B 1 231 ? -5.147 -3.511 18.847 1.00 14.59 231 TYR B O 1
ATOM 3974 N N . ALA B 1 232 ? -4.603 -5.148 20.324 1.00 14.93 232 ALA B N 1
ATOM 3975 C CA . ALA B 1 232 ? -5.912 -5.814 20.305 1.00 15.02 232 ALA B CA 1
ATOM 3976 C C . ALA B 1 232 ? -7.003 -4.904 20.852 1.00 14.82 232 ALA B C 1
ATOM 3977 O O . ALA B 1 232 ? -6.876 -4.377 21.972 1.00 15.74 232 ALA B O 1
ATOM 3979 N N . PRO B 1 233 ? -8.055 -4.678 20.060 1.00 14.32 233 PRO B N 1
ATOM 3980 C CA . PRO B 1 233 ? -9.169 -3.853 20.524 1.00 14.69 233 PRO B CA 1
ATOM 3981 C C . PRO B 1 233 ? -10.070 -4.521 21.552 1.00 14.35 233 PRO B C 1
ATOM 3982 O O . PRO B 1 233 ? -10.080 -5.747 21.666 1.00 13.99 233 PRO B O 1
ATOM 3986 N N . VAL B 1 234 ? -10.823 -3.685 22.273 1.00 14.10 234 VAL B N 1
ATOM 3987 C CA . VAL B 1 234 ? -11.906 -4.115 23.159 1.00 13.51 234 VAL B CA 1
ATOM 3988 C C . VAL B 1 234 ? -13.022 -4.625 22.254 1.00 14.40 234 VAL B C 1
ATOM 3989 O O . VAL B 1 234 ? -13.462 -3.931 21.340 1.00 14.90 234 VAL B O 1
ATOM 3993 N N . SER B 1 235 ? -13.485 -5.835 22.522 1.00 13.47 235 SER B N 1
ATOM 3994 C CA . SER B 1 235 ? -14.503 -6.459 21.690 1.00 13.96 235 SER B CA 1
ATOM 3995 C C . SER B 1 235 ? -15.885 -6.131 22.215 1.00 13.73 235 SER B C 1
ATOM 3996 O O . SER B 1 235 ? -16.052 -5.740 23.361 1.00 13.92 235 SER B O 1
ATOM 3999 N N . ASP B 1 236 ? -16.893 -6.365 21.384 1.00 14.84 236 ASP B N 1
ATOM 4000 C CA . ASP B 1 236 ? -18.249 -6.189 21.850 1.00 15.07 236 ASP B CA 1
ATOM 4001 C C . ASP B 1 236 ? -18.574 -7.178 22.967 1.00 15.01 236 ASP B C 1
ATOM 4002 O O . ASP B 1 236 ? -19.245 -6.813 23.924 1.00 15.49 236 ASP B O 1
ATOM 4007 N N . ASP B 1 237 ? -18.075 -8.420 22.886 1.00 14.78 237 ASP B N 1
ATOM 4008 C CA . ASP B 1 237 ? -18.287 -9.340 23.999 1.00 15.27 237 ASP B CA 1
ATOM 4009 C C . ASP B 1 237 ? -17.703 -8.833 25.315 1.00 14.42 237 ASP B C 1
ATOM 4010 O O . ASP B 1 237 ? -18.286 -9.056 26.375 1.00 14.11 237 ASP B O 1
ATOM 4015 N N . ASP B 1 238 ? -16.545 -8.175 25.251 1.00 12.97 238 ASP B N 1
ATOM 4016 C CA . ASP B 1 238 ? -15.904 -7.612 26.464 1.00 13.56 238 ASP B CA 1
ATOM 4017 C C . ASP B 1 238 ? -16.852 -6.686 27.224 1.00 13.56 238 ASP B C 1
ATOM 4018 O O . ASP B 1 238 ? -16.818 -6.629 28.462 1.00 14.03 238 ASP B O 1
ATOM 4023 N N . ILE B 1 239 ? -17.702 -5.965 26.490 1.00 13.73 239 ILE B N 1
ATOM 4024 C CA . ILE B 1 239 ? -18.559 -4.970 27.128 1.00 14.25 239 ILE B CA 1
ATOM 4025 C C . ILE B 1 239 ? -20.001 -5.437 27.332 1.00 14.29 239 ILE B C 1
ATOM 4026 O O . ILE B 1 239 ? -20.913 -4.627 27.449 1.00 14.12 239 ILE B O 1
ATOM 4031 N N . THR B 1 240 ? -20.210 -6.747 27.399 1.00 14.41 240 THR B N 1
ATOM 4032 C CA . THR B 1 240 ? -21.551 -7.250 27.732 1.00 15.71 240 THR B CA 1
ATOM 4033 C C . THR B 1 240 ? -22.000 -6.671 29.085 1.00 14.67 240 THR B C 1
ATOM 4034 O O . THR B 1 240 ? -21.214 -6.595 30.040 1.00 14.94 240 THR B O 1
ATOM 4038 N N . GLY B 1 241 ? -23.253 -6.231 29.155 1.00 15.21 241 GLY B N 1
ATOM 4039 C CA . GLY B 1 241 ? -23.766 -5.628 30.382 1.00 13.81 241 GLY B CA 1
ATOM 4040 C C . GLY B 1 241 ? -23.661 -4.107 30.344 1.00 14.24 241 GLY B C 1
ATOM 4041 O O . GLY B 1 241 ? -24.117 -3.441 31.267 1.00 14.57 241 GLY B O 1
ATOM 4042 N N . PHE B 1 242 ? -23.056 -3.576 29.275 1.00 13.36 242 PHE B N 1
ATOM 4043 C CA . PHE B 1 242 ? -22.908 -2.119 29.071 1.00 13.83 242 PHE B CA 1
ATOM 4044 C C . PHE B 1 242 ? -23.512 -1.687 27.737 1.00 13.85 242 PHE B C 1
ATOM 4045 O O . PHE B 1 242 ? -23.649 -2.512 26.827 1.00 13.61 242 PHE B O 1
ATOM 4053 N N . ARG B 1 243 ? -23.850 -0.394 27.622 1.00 13.61 243 ARG B N 1
ATOM 4054 C CA . ARG B 1 243 ? -24.284 0.170 26.337 1.00 14.02 243 ARG B CA 1
ATOM 4055 C C . ARG B 1 243 ? -23.381 1.334 25.934 1.00 13.45 243 ARG B C 1
ATOM 4056 O O . ARG B 1 243 ? -23.014 2.194 26.769 1.00 13.24 243 ARG B O 1
ATOM 4064 N N . ARG B 1 244 ? -23.012 1.353 24.658 1.00 12.97 244 ARG B N 1
ATOM 4065 C CA . ARG B 1 244 ? -22.248 2.471 24.119 1.00 13.17 244 ARG B CA 1
ATOM 4066 C C . ARG B 1 244 ? -23.149 3.692 24.005 1.00 13.18 244 ARG B C 1
ATOM 4067 O O . ARG B 1 244 ? -24.302 3.608 23.523 1.00 13.58 244 ARG B O 1
ATOM 4075 N N . ALA B 1 245 ? -22.610 4.823 24.440 1.00 13.41 245 ALA B N 1
ATOM 4076 C CA . ALA B 1 245 ? -23.339 6.080 24.449 1.00 14.35 245 ALA B CA 1
ATOM 4077 C C . ALA B 1 245 ? -22.553 7.212 23.773 1.00 15.05 245 ALA B C 1
ATOM 4078 O O . ALA B 1 245 ? -22.936 8.376 23.861 1.00 17.25 245 ALA B O 1
ATOM 4080 N N . GLY B 1 246 ? -21.482 6.878 23.066 1.00 14.11 246 GLY B N 1
ATOM 4081 C CA . GLY B 1 246 ? -20.698 7.892 22.369 1.00 14.18 246 GLY B CA 1
ATOM 4082 C C . GLY B 1 246 ? -19.347 7.339 21.975 1.00 14.71 246 GLY B C 1
ATOM 4083 O O . GLY B 1 246 ? -18.779 6.525 22.684 1.00 13.86 246 GLY B O 1
ATOM 4084 N N . VAL B 1 247 ? -18.833 7.800 20.844 1.00 16.05 247 VAL B N 1
ATOM 4085 C CA . VAL B 1 247 ? -17.538 7.317 20.344 1.00 16.68 247 VAL B CA 1
ATOM 4086 C C . VAL B 1 247 ? -16.802 8.498 19.729 1.00 17.03 247 VAL B C 1
ATOM 4087 O O . VAL B 1 247 ? -17.415 9.370 19.060 1.00 17.17 247 VAL B O 1
ATOM 4091 N N . VAL B 1 248 ? -15.503 8.580 20.000 1.00 16.80 248 VAL B N 1
ATOM 4092 C CA . VAL B 1 248 ? -14.656 9.563 19.330 1.00 17.20 248 VAL B CA 1
ATOM 4093 C C . VAL B 1 248 ? -13.583 8.794 18.572 1.00 17.46 248 VAL B C 1
ATOM 4094 O O . VAL B 1 248 ? -12.814 8.048 19.166 1.00 16.78 248 VAL B O 1
ATOM 4098 N N . LEU B 1 249 ? -13.572 8.953 17.251 1.00 16.52 249 LEU B N 1
ATOM 4099 C CA . LEU B 1 249 ? -12.563 8.313 16.411 1.00 17.34 249 LEU B CA 1
ATOM 4100 C C . LEU B 1 249 ? -11.396 9.280 16.242 1.00 17.31 249 LEU B C 1
ATOM 4101 O O . LEU B 1 249 ? -11.614 10.464 16.012 1.00 18.45 249 LEU B O 1
ATOM 4106 N N . PRO B 1 250 ? -10.140 8.785 16.349 1.00 17.15 250 PRO B N 1
ATOM 4107 C CA . PRO B 1 250 ? -8.979 9.669 16.338 1.00 16.59 250 PRO B CA 1
ATOM 4108 C C . PRO B 1 250 ? -8.639 10.197 14.943 1.00 16.35 250 PRO B C 1
ATOM 4109 O O . PRO B 1 250 ? -9.002 9.576 13.943 1.00 15.64 250 PRO B O 1
ATOM 4113 N N . SER B 1 251 ? -7.933 11.326 14.906 1.00 16.93 251 SER B N 1
ATOM 4114 C CA . SER B 1 251 ? -7.316 11.840 13.677 1.00 17.84 251 SER B CA 1
ATOM 4115 C C . SER B 1 251 ? -5.873 12.288 13.924 1.00 17.50 251 SER B C 1
ATOM 4116 O O . SER B 1 251 ? -5.377 12.250 15.056 1.00 17.82 251 SER B O 1
ATOM 4119 N N . GLY B 1 252 ? -5.174 12.707 12.868 1.00 17.61 252 GLY B N 1
ATOM 4120 C CA . GLY B 1 252 ? -3.776 13.084 13.015 1.00 17.42 252 GLY B CA 1
ATOM 4121 C C . GLY B 1 252 ? -2.984 11.864 13.465 1.00 17.16 252 GLY B C 1
ATOM 4122 O O . GLY B 1 252 ? -3.175 10.777 12.912 1.00 18.32 252 GLY B O 1
ATOM 4123 N N . LYS B 1 253 ? -2.147 12.056 14.481 1.00 17.09 253 LYS B N 1
ATOM 4124 C CA . LYS B 1 253 ? -1.258 10.997 15.020 1.00 16.81 253 LYS B CA 1
ATOM 4125 C C . LYS B 1 253 ? -1.883 10.235 16.211 1.00 16.43 253 LYS B C 1
ATOM 4126 O O . LYS B 1 253 ? -1.318 9.229 16.680 1.00 15.55 253 LYS B O 1
ATOM 4132 N N . VAL B 1 254 ? -3.021 10.704 16.716 1.00 14.48 254 VAL B N 1
ATOM 4133 C CA . VAL B 1 254 ? -3.654 10.034 17.867 1.00 14.23 254 VAL B CA 1
ATOM 4134 C C . VAL B 1 254 ? -4.045 8.605 17.491 1.00 13.90 254 VAL B C 1
ATOM 4135 O O . VAL B 1 254 ? -4.585 8.341 16.405 1.00 14.49 254 VAL B O 1
ATOM 4139 N N . ASN B 1 255 ? -3.753 7.666 18.386 1.00 13.51 255 ASN B N 1
ATOM 4140 C CA . ASN B 1 255 ? -3.997 6.262 18.094 1.00 12.64 255 ASN B CA 1
ATOM 4141 C C . ASN B 1 255 ? -5.298 5.696 18.623 1.00 11.87 255 ASN B C 1
ATOM 4142 O O . ASN B 1 255 ? -5.897 4.805 18.026 1.00 12.03 255 ASN B O 1
ATOM 4147 N N . ASN B 1 256 ? -5.730 6.183 19.784 1.00 12.22 256 ASN B N 1
ATOM 4148 C CA . ASN B 1 256 ? -6.887 5.589 20.424 1.00 11.70 256 ASN B CA 1
ATOM 4149 C C . ASN B 1 256 ? -8.226 6.173 19.971 1.00 11.39 256 ASN B C 1
ATOM 4150 O O . ASN B 1 256 ? -8.374 7.408 19.783 1.00 13.15 256 ASN B O 1
ATOM 4155 N N . THR B 1 257 ? -9.190 5.268 19.876 1.00 11.88 257 THR B N 1
ATOM 4156 C CA . THR B 1 257 ? -10.608 5.557 19.852 1.00 12.50 257 THR B CA 1
ATOM 4157 C C . THR B 1 257 ? -11.091 5.551 21.304 1.00 12.64 257 THR B C 1
ATOM 4158 O O . THR B 1 257 ? -10.721 4.657 22.086 1.00 12.55 257 THR B O 1
ATOM 4162 N N . SER B 1 258 ? -11.926 6.534 21.654 1.00 11.59 258 SER B N 1
ATOM 4163 C CA . SER B 1 258 ? -12.468 6.602 23.016 1.00 11.30 258 SER B CA 1
ATOM 4164 C C . SER B 1 258 ? -13.957 6.312 22.969 1.00 11.77 258 SER B C 1
ATOM 4165 O O . SER B 1 258 ? -14.651 6.858 22.126 1.00 12.08 258 SER B O 1
ATOM 4168 N N . VAL B 1 259 ? -14.445 5.476 23.880 1.00 11.35 259 VAL B N 1
ATOM 4169 C CA . VAL B 1 259 ? -15.847 5.056 23.861 1.00 11.07 259 VAL B CA 1
ATOM 4170 C C . VAL B 1 259 ? -16.458 5.329 25.215 1.00 11.70 259 VAL B C 1
ATOM 4171 O O . VAL B 1 259 ? -15.887 4.949 26.233 1.00 12.20 259 VAL B O 1
ATOM 4175 N N . LEU B 1 260 ? -17.609 6.006 25.230 1.00 11.02 260 LEU B N 1
ATOM 4176 C CA . LEU B 1 260 ? -18.380 6.198 26.465 1.00 11.82 260 LEU B CA 1
ATOM 4177 C C . LEU B 1 260 ? -19.419 5.087 26.598 1.00 11.75 260 LEU B C 1
ATOM 4178 O O . LEU B 1 260 ? -20.187 4.810 25.661 1.00 11.64 260 LEU B O 1
ATOM 4183 N N . VAL B 1 261 ? -19.426 4.435 27.754 1.00 11.14 261 VAL B N 1
ATOM 4184 C CA . VAL B 1 261 ? -20.461 3.437 28.052 1.00 10.89 261 VAL B CA 1
ATOM 4185 C C . VAL B 1 261 ? -21.083 3.656 29.417 1.00 11.43 261 VAL B C 1
ATOM 4186 O O . VAL B 1 261 ? -20.493 4.294 30.284 1.00 11.92 261 VAL B O 1
ATOM 4190 N N . PHE B 1 262 ? -22.298 3.134 29.574 1.00 11.85 262 PHE B N 1
ATOM 4191 C CA . PHE B 1 262 ? -22.967 3.070 30.873 1.00 12.25 262 PHE B CA 1
ATOM 4192 C C . PHE B 1 262 ? -23.359 1.622 31.153 1.00 12.44 262 PHE B C 1
ATOM 4193 O O . PHE B 1 262 ? -23.718 0.873 30.233 1.00 12.48 262 PHE B O 1
ATOM 4201 N N . LYS B 1 263 ? -23.290 1.231 32.424 1.00 12.95 263 LYS B N 1
ATOM 4202 C CA . LYS B 1 263 ? -23.817 -0.071 32.823 1.00 14.15 263 LYS B CA 1
ATOM 4203 C C . LYS B 1 263 ? -25.319 -0.138 32.548 1.00 15.39 263 LYS B C 1
ATOM 4204 O O . LYS B 1 263 ? -26.047 0.840 32.740 1.00 14.88 263 LYS B O 1
ATOM 4210 N N . CYS B 1 264 ? -25.766 -1.294 32.072 1.00 17.20 264 CYS B N 1
ATOM 4211 C CA . CYS B 1 264 ? -27.190 -1.554 31.881 1.00 20.29 264 CYS B CA 1
ATOM 4212 C C . CYS B 1 264 ? -27.849 -1.897 33.215 1.00 22.47 264 CYS B C 1
ATOM 4213 O O . CYS B 1 264 ? -27.184 -2.343 34.127 1.00 23.84 264 CYS B O 1
ATOM 4216 N N . PRO B 1 265 ? -29.181 -1.826 33.289 1.00 25.48 265 PRO B N 1
ATOM 4217 C CA . PRO B 1 265 ? -30.196 -1.425 32.339 1.00 27.18 265 PRO B CA 1
ATOM 4218 C C . PRO B 1 265 ? -30.997 -0.199 32.761 1.00 28.50 265 PRO B C 1
ATOM 4219 O O . PRO B 1 265 ? -31.193 0.027 33.960 1.00 30.14 265 PRO B O 1
#

InterPro domains:
  IPR004298 Nicotianamine synthase [PF03059] (60-261)
  IPR004298 Nicotianamine synthase [PS51142] (1-266)
  IPR004298 Nicotianamine synthase [PTHR32266] (66-261)
  IPR029063 S-adenosyl-L-methionine-dependent methyltransferase superfamily [G3DSA:3.40.50.150] (1-265)
  IPR029063 S-adenosyl-L-methionine-dependent methyltransferase superfamily [SSF53335] (98-224)

Nearest PDB structures (foldseek):
  3fpf-assembly1_B  TM=9.882E-01  e=3.779E-50  Methanothermobacter thermautotrophicus str. Delta H
  3fpj-assembly1_A  TM=9.994E-01  e=7.487E-49  Methanothermobacter thermautotrophicus str. Delta H
  3fpg-assembly1_B  TM=9.876E-01  e=2.277E-48  Methanothermobacter thermautotrophicus str. Delta H
  1jsx-assembly1_A  TM=6.148E-01  e=8.297E-08  Escherichia coli
  5kpg-assembly1_B  TM=5.309E-01  e=1.776E-07  Thalictrum flavum subsp. glaucum

B-factor: mean 18.0, std 6.51, range [6.11, 61.0]

Organism: Methanothermobacter thermautotrophicus (strain ATCC 29096 / DSM 1053 / JCM 10044 / NBRC 100330 / Delta H) (NCBI:txid187420)

Solvent-accessible surface area: 24071 Å² total; per-residue (Å²): 57,39,20,109,33,53,96,98,1,69,176,7,5,70,121,0,86,83,55,29,169,104,0,90,127,14,99,16,89,53,14,36,84,22,2,68,62,0,4,142,11,2,33,44,112,110,12,31,96,77,3,1,119,42,0,13,98,47,90,129,0,99,97,4,14,53,2,0,54,66,0,29,52,31,1,19,96,60,18,30,74,81,18,0,88,92,1,45,132,33,151,56,30,44,114,17,0,126,75,7,83,27,21,83,22,43,71,76,11,1,124,35,0,13,79,28,2,143,17,139,178,44,31,99,2,2,10,9,29,8,13,2,4,3,2,4,0,0,0,0,18,103,60,45,16,3,169,8,41,0,2,16,92,98,75,112,26,0,90,24,0,66,111,0,6,115,39,15,64,19,129,38,18,78,6,42,56,17,50,5,54,38,3,101,71,40,144,33,36,2,0,2,1,7,8,80,6,83,64,16,158,81,2,1,107,23,0,51,148,79,8,85,44,127,11,48,0,3,5,12,9,4,24,12,6,28,13,1,0,23,52,56,18,52,66,111,20,5,92,20,2,69,25,45,11,31,36,101,17,88,58,110,10,15,17,1,0,0,17,0,31,45,24,130,58,28,24,136,30,47,77,83,0,89,160,7,4,71,109,0,87,37,51,53,181,130,127,139,104,29,91,15,96,45,5,46,85,19,2,69,69,0,2,132,9,1,36,36,111,111,25,33,97,72,5,1,92,31,2,3,92,50,90,141,1,106,119,6,13,59,21,0,44,94,9,26,44,69,2,15,89,62,17,25,74,86,22,0,79,86,1,53,126,33,151,54,30,44,125,17,0,128,71,7,82,24,23,83,18,42,66,57,10,1,127,36,0,14,78,29,1,178,24,155,171,32,34,81,1,0,10,9,30,7,12,2,4,3,2,4,0,0,1,0,18,96,68,43,17,4,118,8,32,0,2,13,93,93,76,112,22,0,96,22,0,89,124,0,11,147,36,10,58,17,122,43,18,85,8,30,60,18,45,4,62,36,1,93,73,45,125,28,53,0,0,1,1,6,7,72,7,78,61,14,174,97,1,0,95,22,0,40,153,77,11,85,48,131,14,47,0,1,4,11,8,4,32,12,6,31,14,0,0,22,49,56,11,47,36,96,19,4,55,17,1,81,17,45,24,51,39,97,18,73,57,98,3,14,17,1,1,6,16,0,31,42,14,149